Protein AF-A0A7S0A0D7-F1 (afdb_monomer)

Foldseek 3Di:
DWAKKKKQDDDVCVVLLLVLLCVLLVHDSVQKDKDKAFDDFDDLKWKKKWKKFQQWFKKKKWFADACVCCPDDVSVVVVLVLVQVQLCVQQVWGWAPWDADPDTGMTITTTGPSSVVSLVVQLVDCPHCCCPPGPCNVRSVRIDIDGPDFPQNLQQDPVLQVVLCVQLVVFDDWPGWAWGDDGRITMIMTMDRPVCCVRRQVVNLVSVCVSCVVRVMHIDHMDIGHSIMMMIMDGDWDDDPVTDLVVSLCSCQPPCSQVSSQVSCVVVRNNPMGMGGPTRDDDDAQFKKKKKKKFFWQDPDPPDDDDDTWAKKKKKFWDLQLWGLWIDILVLQVVDDTDGDDDDDPVSVVQVVLQSVQKDKPHWDDDPTTTMIMIMGGLVSHDLSTFKMWIKMFMAPDQFPVSIPPIKIFMASPPVRDTPDIDDCVLLGRAGMFRQWMWGQDPPRGTDIGGDGHGFNAHPVGCVRVSVVVSVVSVVVVLCVQLVVLVVVLVCVVVVNDDQPDPDPVSVVSNVLSPDDPVVNVVVSNVD

InterPro domains:
  IPR003325 TerD domain [PF02342] (356-454)
  IPR003325 TerD domain [cd06974] (353-458)
  IPR051324 Stress and Tellurium Resistance Protein [PTHR32097] (356-461)

Organism: NCBI:txid73915

Solvent-accessible surface area (backbone atoms only — not comparable to full-atom values): 28131 Å² total; per-residue (Å²): 56,36,36,28,34,35,36,45,47,56,79,93,49,48,66,54,55,51,45,16,50,21,56,55,69,73,46,64,54,91,41,52,49,71,50,75,43,78,44,77,73,81,77,67,32,24,31,40,33,29,44,34,42,31,80,54,43,50,34,36,37,40,23,83,46,69,40,75,70,45,58,55,71,70,38,33,54,56,49,51,53,45,50,37,52,39,45,24,70,65,36,73,40,68,62,38,84,74,43,76,55,86,79,39,43,33,40,36,29,27,38,44,66,72,27,46,54,40,46,53,51,30,71,69,35,80,83,23,53,45,44,66,69,30,89,54,14,77,52,50,71,46,45,50,80,41,74,47,93,41,52,4,60,57,43,47,31,66,70,51,31,54,51,50,44,57,60,48,43,77,77,42,77,56,81,44,55,46,32,51,37,59,57,45,30,34,36,44,34,33,34,26,45,54,90,41,49,84,72,41,53,64,58,49,56,52,52,52,37,64,75,35,45,90,64,66,31,46,68,47,81,72,45,76,46,32,39,41,26,36,36,42,37,36,37,72,68,71,75,51,102,87,39,44,47,66,60,50,26,51,50,66,59,32,82,63,33,35,55,42,24,30,53,41,30,30,76,74,69,36,77,84,39,46,56,44,81,75,38,75,48,44,59,73,80,86,42,40,37,30,40,40,36,39,33,33,49,55,74,75,55,93,86,52,88,76,67,80,87,64,50,77,45,67,32,40,44,31,19,35,60,81,42,46,55,34,46,42,32,59,53,53,49,74,70,50,85,63,56,60,54,78,73,101,39,75,63,53,56,52,49,44,57,34,39,59,71,14,45,42,48,69,24,87,46,72,58,97,62,27,42,37,38,42,35,44,34,35,62,77,54,40,56,90,69,53,36,37,37,35,39,30,44,21,22,49,81,51,69,41,55,70,53,39,42,82,41,40,34,40,34,23,35,56,82,82,67,43,79,76,46,75,47,62,54,86,78,54,47,85,24,16,18,32,39,43,31,36,40,37,55,45,86,90,79,39,76,43,82,42,84,62,66,41,66,24,88,12,28,75,80,39,54,63,48,42,50,57,61,52,46,71,70,30,48,59,47,60,41,41,66,69,32,44,65,62,51,52,52,30,51,32,50,75,68,69,68,58,84,87,82,68,87,46,71,65,51,54,49,49,53,54,53,59,64,45,58,70,70,59,39,50,56,56,53,71,74,91

pLDDT: mean 90.8, std 8.43, range [45.59, 98.38]

Nearest PDB structures (foldseek):
  2qz7-assembly2_B  TM=7.627E-01  e=8.622E-09  Streptomyces coelicolor A3(2)
  2qng-assembly1_A  TM=7.873E-01  e=6.954E-08  Streptomyces avermitilis
  8oz7-assembly1_B  TM=4.116E-01  e=1.317E+00  Lactococcus lactis
  6fxd-assembly1_B-2  TM=4.390E-01  e=2.689E+00  Pseudomonas fluorescens
  6fxd-assembly1_A-2  TM=4.176E-01  e=9.514E+00  Pseudomonas fluorescens

Structure (mmCIF, N/CA/C/O backbone):
data_AF-A0A7S0A0D7-F1
#
_entry.id   AF-A0A7S0A0D7-F1
#
loop_
_atom_site.group_PDB
_atom_site.id
_atom_site.type_symbol
_atom_site.label_atom_id
_atom_site.label_alt_id
_atom_site.label_comp_id
_atom_site.label_asym_id
_atom_site.label_entity_id
_atom_site.label_seq_id
_atom_site.pdbx_PDB_ins_code
_atom_site.Cartn_x
_atom_site.Cartn_y
_atom_site.Cartn_z
_atom_site.occupancy
_atom_site.B_iso_or_equiv
_atom_site.auth_seq_id
_atom_site.auth_comp_id
_atom_site.auth_asym_id
_atom_site.auth_atom_id
_atom_site.pdbx_PDB_model_num
ATOM 1 N N . VAL A 1 1 ? 1.017 5.736 -16.323 1.00 89.19 1 VAL A N 1
ATOM 2 C CA . VAL A 1 1 ? -0.195 6.557 -16.601 1.00 89.19 1 VAL A CA 1
ATOM 3 C C . VAL A 1 1 ? -0.479 7.378 -15.367 1.00 89.19 1 VAL A C 1
ATOM 5 O O . VAL A 1 1 ? -0.349 6.810 -14.301 1.00 89.19 1 VAL A O 1
ATOM 8 N N . GLY A 1 2 ? -0.819 8.658 -15.462 1.00 92.62 2 GLY A N 1
ATOM 9 C CA . GLY A 1 2 ? -1.084 9.472 -14.271 1.00 92.62 2 GLY A CA 1
ATOM 10 C C . GLY A 1 2 ? -2.083 10.590 -14.520 1.00 92.62 2 GLY A C 1
ATOM 11 O O . GLY A 1 2 ? -2.325 10.959 -15.672 1.00 92.62 2 GLY A O 1
ATOM 12 N N . GLY A 1 3 ? -2.669 11.099 -13.443 1.00 95.06 3 GLY A N 1
ATOM 13 C CA . GLY A 1 3 ? -3.655 12.173 -13.465 1.00 95.06 3 GLY A CA 1
ATOM 14 C C . GLY A 1 3 ? -4.084 12.577 -12.058 1.00 95.06 3 GLY A C 1
ATOM 15 O O . GLY A 1 3 ? -3.437 12.238 -11.065 1.00 95.06 3 GLY A O 1
ATOM 16 N N . THR A 1 4 ? -5.185 13.319 -11.963 1.00 96.25 4 THR A N 1
ATOM 17 C CA . THR A 1 4 ? -5.663 13.830 -10.674 1.00 96.25 4 THR A CA 1
ATOM 18 C C . THR A 1 4 ? -7.180 13.781 -10.592 1.00 96.25 4 THR A C 1
ATOM 20 O O . THR A 1 4 ? -7.867 14.296 -11.478 1.00 96.25 4 THR A O 1
ATOM 23 N N . LEU A 1 5 ? -7.703 13.212 -9.507 1.00 96.75 5 LEU A N 1
ATOM 24 C CA . LEU A 1 5 ? -9.128 13.201 -9.176 1.00 96.75 5 LEU A CA 1
ATOM 25 C C . LEU A 1 5 ? -9.408 14.075 -7.955 1.00 96.75 5 LEU A C 1
ATOM 27 O O . LEU A 1 5 ? -8.551 14.258 -7.095 1.00 96.75 5 LEU A O 1
ATOM 31 N N . ARG A 1 6 ? -10.631 14.582 -7.877 1.00 96.00 6 ARG A N 1
ATOM 32 C CA . ARG A 1 6 ? -11.258 15.074 -6.658 1.00 96.00 6 ARG A CA 1
ATOM 33 C C . ARG A 1 6 ? -12.253 14.036 -6.188 1.00 96.00 6 ARG A C 1
ATOM 35 O O . ARG A 1 6 ? -13.058 13.564 -6.989 1.00 96.00 6 ARG A O 1
ATOM 42 N N . VAL A 1 7 ? -12.176 13.694 -4.913 1.00 96.25 7 VAL A N 1
ATOM 43 C CA . VAL A 1 7 ? -13.067 12.728 -4.279 1.00 96.25 7 VAL A CA 1
ATOM 44 C C . VAL A 1 7 ? -13.724 13.417 -3.091 1.00 96.25 7 VAL A C 1
ATOM 46 O O . VAL A 1 7 ? -13.021 13.899 -2.200 1.00 96.25 7 VAL A O 1
ATOM 49 N N . ARG A 1 8 ? -15.057 13.491 -3.075 1.00 95.38 8 ARG A N 1
ATOM 50 C CA . ARG A 1 8 ? -15.831 14.013 -1.938 1.00 95.38 8 ARG A CA 1
ATOM 51 C C . ARG A 1 8 ? -15.776 13.001 -0.798 1.00 95.38 8 ARG A C 1
ATOM 53 O O . ARG A 1 8 ? -16.513 12.021 -0.794 1.00 95.38 8 ARG A O 1
ATOM 60 N N . THR A 1 9 ? -14.825 13.187 0.112 1.00 94.44 9 THR A N 1
ATOM 61 C CA . THR A 1 9 ? -14.529 12.256 1.205 1.00 94.44 9 THR A CA 1
ATOM 62 C C . THR A 1 9 ? -13.587 12.898 2.232 1.00 94.44 9 THR A C 1
ATOM 64 O O . THR A 1 9 ? -13.271 14.083 2.126 1.00 94.44 9 THR A O 1
ATOM 67 N N . PHE A 1 10 ? -13.127 12.138 3.228 1.00 94.75 10 PHE A N 1
ATOM 68 C CA . PHE A 1 10 ? -12.242 12.615 4.292 1.00 94.75 10 PHE A CA 1
ATOM 69 C C . PHE A 1 10 ? -10.963 11.763 4.461 1.00 94.75 10 PHE A C 1
ATOM 71 O O . PHE A 1 10 ? -10.900 10.641 3.959 1.00 94.75 10 PHE A O 1
ATOM 78 N N . PRO A 1 11 ? -9.893 12.294 5.090 1.00 93.62 11 PRO A N 1
ATOM 79 C CA . PRO A 1 11 ? -8.551 11.699 5.011 1.00 93.62 11 PRO A CA 1
ATOM 80 C C . PRO A 1 11 ? -8.437 10.245 5.486 1.00 93.62 11 PRO A C 1
ATOM 82 O O . PRO A 1 11 ? -7.721 9.453 4.877 1.00 93.62 11 PRO A O 1
ATOM 85 N N . GLU A 1 12 ? -9.160 9.863 6.537 1.00 94.56 12 GLU A N 1
ATOM 86 C CA . GLU A 1 12 ? -9.102 8.531 7.151 1.00 94.56 12 GLU A CA 1
ATOM 87 C C . GLU A 1 12 ? -9.520 7.411 6.186 1.00 94.56 12 GLU A C 1
ATOM 89 O O . GLU A 1 12 ? -9.086 6.266 6.320 1.00 94.56 12 GLU A O 1
ATOM 94 N N . VAL A 1 13 ? -10.297 7.743 5.154 1.00 93.81 13 VAL A N 1
ATOM 95 C CA . VAL A 1 13 ? -10.816 6.784 4.169 1.00 93.81 13 VAL A CA 1
ATOM 96 C C . VAL A 1 13 ? -10.095 6.858 2.826 1.00 93.81 13 VAL A C 1
ATOM 98 O O . VAL A 1 13 ? -10.512 6.228 1.854 1.00 93.81 13 VAL A O 1
ATOM 101 N N . GLN A 1 14 ? -8.948 7.547 2.766 1.00 94.06 14 GLN A N 1
ATOM 102 C CA . GLN A 1 14 ? -8.095 7.597 1.571 1.00 94.06 14 GLN A CA 1
ATOM 103 C C . GLN A 1 14 ? -7.758 6.200 1.028 1.00 94.06 14 GLN A C 1
ATOM 105 O O . GLN A 1 14 ? -7.688 5.983 -0.180 1.00 94.06 14 GLN A O 1
ATOM 110 N N . HIS A 1 15 ? -7.587 5.221 1.919 1.00 94.50 15 HIS A N 1
ATOM 111 C CA . HIS A 1 15 ? -7.257 3.857 1.538 1.00 94.50 15 HIS A CA 1
ATOM 112 C C . HIS A 1 15 ? -8.410 3.171 0.787 1.00 94.50 15 HIS A C 1
ATOM 114 O O . HIS A 1 15 ? -8.128 2.392 -0.127 1.00 94.50 15 HIS A O 1
ATOM 120 N N . LEU A 1 16 ? -9.670 3.497 1.108 1.00 95.62 16 LEU A N 1
ATOM 121 C CA . LEU A 1 16 ? -10.859 3.030 0.389 1.00 95.62 16 LEU A CA 1
ATOM 122 C C . LEU A 1 16 ? -10.966 3.690 -0.986 1.00 95.62 16 LEU A C 1
ATOM 124 O O . LEU A 1 16 ? -11.229 2.997 -1.962 1.00 95.62 16 LEU A O 1
ATOM 128 N N . ALA A 1 17 ? -10.655 4.986 -1.101 1.00 96.31 17 ALA A N 1
ATOM 129 C CA . ALA A 1 17 ? -10.613 5.671 -2.397 1.00 96.31 17 ALA A CA 1
ATOM 130 C C . ALA A 1 17 ? -9.600 5.041 -3.363 1.00 96.31 17 ALA A C 1
ATOM 132 O O . ALA A 1 17 ? -9.911 4.811 -4.530 1.00 96.31 17 ALA A O 1
ATOM 133 N N . ILE A 1 18 ? -8.416 4.672 -2.867 1.00 96.38 18 ILE A N 1
ATOM 134 C CA . ILE A 1 18 ? -7.408 3.961 -3.668 1.00 96.38 18 ILE A CA 1
ATOM 135 C C . ILE A 1 18 ? -7.898 2.555 -4.056 1.00 96.38 18 ILE A C 1
ATOM 137 O O . ILE A 1 18 ? -7.659 2.112 -5.178 1.00 96.38 18 ILE A O 1
ATOM 141 N N . ALA A 1 19 ? -8.597 1.853 -3.154 1.00 96.44 19 ALA A N 1
ATOM 142 C CA . ALA A 1 19 ? -9.150 0.526 -3.437 1.00 96.44 19 ALA A CA 1
ATOM 143 C C . ALA A 1 19 ? -10.229 0.592 -4.526 1.00 96.44 19 ALA A C 1
ATOM 145 O O . ALA A 1 19 ? -10.154 -0.151 -5.501 1.00 96.44 19 ALA A O 1
ATOM 146 N N . ALA A 1 20 ? -11.172 1.526 -4.391 1.00 97.62 20 ALA A N 1
ATOM 147 C CA . ALA A 1 20 ? -12.235 1.765 -5.358 1.00 97.62 20 ALA A CA 1
ATOM 148 C C . ALA A 1 20 ? -11.682 2.167 -6.730 1.00 97.62 20 ALA A C 1
ATOM 150 O O . ALA A 1 20 ? -12.146 1.671 -7.751 1.00 97.62 20 ALA A O 1
ATOM 151 N N . PHE A 1 21 ? -10.646 3.012 -6.765 1.00 97.56 21 PHE A N 1
ATOM 152 C CA . PHE A 1 21 ? -9.970 3.381 -8.008 1.00 97.56 21 PHE A CA 1
ATOM 153 C C . PHE A 1 21 ? -9.360 2.158 -8.714 1.00 97.56 21 PHE A C 1
ATOM 155 O O . PHE A 1 21 ? -9.547 1.980 -9.918 1.00 97.56 21 PHE A O 1
ATOM 162 N N . ALA A 1 22 ? -8.653 1.295 -7.975 1.00 96.44 22 ALA A N 1
ATOM 163 C CA . ALA A 1 22 ? -8.059 0.077 -8.527 1.00 96.44 22 ALA A CA 1
ATOM 164 C C . ALA A 1 22 ? -9.130 -0.910 -9.033 1.00 96.44 22 ALA A C 1
ATOM 166 O O . ALA A 1 22 ? -9.022 -1.416 -10.154 1.00 96.44 22 ALA A O 1
ATOM 167 N N . ALA A 1 23 ? -10.193 -1.118 -8.247 1.00 97.00 23 ALA A N 1
ATOM 168 C CA . ALA A 1 23 ? -11.323 -1.978 -8.595 1.00 97.00 23 ALA A CA 1
ATOM 169 C C . ALA A 1 23 ? -12.056 -1.485 -9.853 1.00 97.00 23 ALA A C 1
ATOM 171 O O . ALA A 1 23 ? -12.245 -2.259 -10.792 1.00 97.00 23 ALA A O 1
ATOM 172 N N . ALA A 1 24 ? -12.352 -0.184 -9.938 1.00 96.69 24 ALA A N 1
ATOM 173 C CA . ALA A 1 24 ? -13.000 0.428 -11.099 1.00 96.69 24 ALA A CA 1
ATOM 174 C C . ALA A 1 24 ? -12.169 0.311 -12.392 1.00 96.69 24 ALA A C 1
ATOM 176 O O . ALA A 1 24 ? -12.726 0.304 -13.491 1.00 96.69 24 ALA A O 1
ATOM 177 N N . LEU A 1 25 ? -10.840 0.198 -12.282 1.00 93.94 25 LEU A N 1
ATOM 178 C CA . LEU A 1 25 ? -9.948 -0.061 -13.418 1.00 93.94 25 LEU A CA 1
ATOM 179 C C . LEU A 1 25 ? -9.744 -1.545 -13.734 1.00 93.94 25 LEU A C 1
ATOM 181 O O . LEU A 1 25 ? -9.199 -1.861 -14.799 1.00 93.94 25 LEU A O 1
ATOM 185 N N . GLY A 1 26 ? -10.154 -2.442 -12.837 1.00 93.12 26 GLY A N 1
ATOM 186 C CA . GLY A 1 26 ? -9.869 -3.869 -12.933 1.00 93.12 26 GLY A CA 1
ATOM 187 C C . GLY A 1 26 ? -8.372 -4.173 -12.845 1.00 93.12 26 GLY A C 1
ATOM 188 O O . GLY A 1 26 ? -7.884 -5.041 -13.570 1.00 93.12 26 GLY A O 1
ATOM 189 N N . VAL A 1 27 ? -7.630 -3.432 -12.016 1.00 90.19 27 VAL A N 1
ATOM 190 C CA . VAL A 1 27 ? -6.196 -3.662 -11.780 1.00 90.19 27 VAL A CA 1
ATOM 191 C C . VAL A 1 27 ? -5.932 -4.003 -10.312 1.00 90.19 27 VAL A C 1
ATOM 193 O O . VAL A 1 27 ? -6.656 -3.528 -9.435 1.00 90.19 27 VAL A O 1
ATOM 196 N N . PRO A 1 28 ? -4.888 -4.792 -10.013 1.00 90.44 28 PRO A N 1
ATOM 197 C CA . PRO A 1 28 ? -4.424 -4.976 -8.645 1.00 90.44 28 PRO A CA 1
ATOM 198 C C . PRO A 1 28 ? -4.085 -3.643 -7.964 1.00 90.44 28 PRO A C 1
ATOM 200 O O . PRO A 1 28 ? -3.547 -2.726 -8.593 1.00 90.44 28 PRO A O 1
ATOM 203 N N . ARG A 1 29 ? -4.380 -3.535 -6.663 1.00 91.19 29 ARG A N 1
ATOM 204 C CA . ARG A 1 29 ? -4.186 -2.307 -5.870 1.00 91.19 29 ARG A CA 1
ATOM 205 C C . ARG A 1 29 ? -2.732 -1.836 -5.896 1.00 91.19 29 ARG A C 1
ATOM 207 O O . ARG A 1 29 ? -2.480 -0.642 -5.990 1.00 91.19 29 ARG A O 1
ATOM 214 N N . GLU A 1 30 ? -1.791 -2.767 -5.846 1.00 85.31 30 GLU A N 1
ATOM 215 C CA . GLU A 1 30 ? -0.345 -2.541 -5.871 1.00 85.31 30 GLU A CA 1
ATOM 216 C C . GLU A 1 30 ? 0.160 -1.861 -7.155 1.00 85.31 30 GLU A C 1
ATOM 218 O O . GLU A 1 30 ? 1.253 -1.299 -7.163 1.00 85.31 30 GLU A O 1
ATOM 223 N N . MET A 1 31 ? -0.632 -1.861 -8.234 1.00 86.19 31 MET A N 1
ATOM 224 C CA . MET A 1 31 ? -0.298 -1.121 -9.455 1.00 86.19 31 MET A CA 1
ATOM 225 C C . MET A 1 31 ? -0.630 0.373 -9.360 1.00 86.19 31 MET A C 1
ATOM 227 O O . MET A 1 31 ? -0.165 1.148 -10.203 1.00 86.19 31 MET A O 1
ATOM 231 N N . VAL A 1 32 ? -1.434 0.776 -8.371 1.00 91.38 32 VAL A N 1
ATOM 232 C CA . VAL A 1 32 ? -1.901 2.148 -8.168 1.00 91.38 32 VAL A CA 1
ATOM 233 C C . VAL A 1 32 ? -1.086 2.801 -7.059 1.00 91.38 32 VAL A C 1
ATOM 235 O O . VAL A 1 32 ? -1.197 2.456 -5.886 1.00 91.38 32 VAL A O 1
ATOM 238 N N . ASN A 1 33 ? -0.308 3.808 -7.434 1.00 89.75 33 ASN A N 1
ATOM 239 C CA . ASN A 1 33 ? 0.325 4.721 -6.497 1.00 89.75 33 ASN A CA 1
ATOM 240 C C . ASN A 1 33 ? -0.536 5.976 -6.427 1.00 89.75 33 ASN A C 1
ATOM 242 O O . ASN A 1 33 ? -0.864 6.561 -7.456 1.00 89.75 33 ASN A O 1
ATOM 246 N N . ALA A 1 34 ? -0.925 6.389 -5.228 1.00 92.88 34 ALA A N 1
ATOM 247 C CA . ALA A 1 34 ? -1.746 7.573 -5.062 1.00 92.88 34 ALA A CA 1
ATOM 248 C C . ALA A 1 34 ? -1.325 8.357 -3.828 1.00 92.88 34 ALA A C 1
ATOM 250 O O . ALA A 1 34 ? -1.087 7.792 -2.759 1.00 92.88 34 ALA A O 1
ATOM 251 N N . LYS A 1 35 ? -1.262 9.675 -3.986 1.00 92.50 35 LYS A N 1
ATOM 252 C CA . LYS A 1 35 ? -1.063 10.631 -2.908 1.00 92.50 35 LYS A CA 1
ATOM 253 C C . LYS A 1 35 ? -2.346 11.425 -2.745 1.00 92.50 35 LYS A C 1
ATOM 255 O O . LYS A 1 35 ? -2.846 12.017 -3.700 1.00 92.50 35 LYS A O 1
ATOM 260 N N . VAL A 1 36 ? -2.872 11.429 -1.528 1.00 92.19 36 VAL A N 1
ATOM 261 C CA . VAL A 1 36 ? -4.087 12.166 -1.194 1.00 92.19 36 VAL A CA 1
ATOM 262 C C . VAL A 1 36 ? -3.713 13.395 -0.381 1.00 92.19 36 VAL A C 1
ATOM 264 O O . VAL A 1 36 ? -2.920 13.324 0.558 1.00 92.19 36 VAL A O 1
ATOM 267 N N . SER A 1 37 ? -4.265 14.538 -0.762 1.00 93.81 37 SER A N 1
ATOM 268 C CA . SER A 1 37 ? -4.074 15.807 -0.072 1.00 93.81 37 SER A CA 1
ATOM 269 C C . SER A 1 37 ? -5.403 16.530 0.079 1.00 93.81 37 SER A C 1
ATOM 271 O O . SER A 1 37 ? -6.226 16.541 -0.836 1.00 93.81 37 SER A O 1
ATOM 273 N N . ALA A 1 38 ? -5.588 17.177 1.224 1.00 90.12 38 ALA A N 1
ATOM 274 C CA . ALA A 1 38 ? -6.667 18.129 1.434 1.00 90.12 38 ALA A CA 1
ATOM 275 C C . ALA A 1 38 ? -6.500 19.312 0.465 1.00 90.12 38 ALA A C 1
ATOM 277 O O . ALA A 1 38 ? -5.459 19.970 0.481 1.00 90.12 38 ALA A O 1
ATOM 278 N N . ASP A 1 39 ? -7.500 19.565 -0.381 1.00 79.38 39 ASP A N 1
ATOM 279 C CA . ASP A 1 39 ? -7.560 20.806 -1.159 1.00 79.38 39 ASP A CA 1
ATOM 280 C C . ASP A 1 39 ? -8.005 21.966 -0.249 1.00 79.38 39 ASP A C 1
ATOM 282 O O . ASP A 1 39 ? -8.561 21.758 0.836 1.00 79.38 39 ASP A O 1
ATOM 286 N N . GLU A 1 40 ? -7.780 23.204 -0.699 1.00 76.00 40 GLU A N 1
ATOM 287 C CA . GLU A 1 40 ? -8.415 24.361 -0.067 1.00 76.00 40 GLU A CA 1
ATOM 288 C C . GLU A 1 40 ? -9.945 24.188 -0.073 1.00 76.00 40 GLU A C 1
ATOM 290 O O . GLU A 1 40 ? -10.491 23.654 -1.045 1.00 76.00 40 GLU A O 1
ATOM 295 N N . PRO A 1 41 ? -10.654 24.637 0.979 1.00 70.06 41 PRO A N 1
ATOM 296 C CA . PRO A 1 41 ? -12.098 24.481 1.067 1.00 70.06 41 PRO A CA 1
ATOM 297 C C . PRO A 1 41 ? -12.791 25.113 -0.147 1.00 70.06 41 PRO A C 1
ATOM 299 O O . PRO A 1 41 ? -12.842 26.333 -0.299 1.00 70.06 41 PRO A O 1
ATOM 302 N N . SER A 1 42 ? -13.327 24.277 -1.037 1.00 66.81 42 SER A N 1
ATOM 303 C CA . SER A 1 42 ? -14.031 24.712 -2.241 1.00 66.81 42 SER A CA 1
ATOM 304 C C . SER A 1 42 ? -15.436 24.126 -2.224 1.00 66.81 42 SER A C 1
ATOM 306 O O . SER A 1 42 ? -15.647 23.022 -2.705 1.00 66.81 42 SER A O 1
ATOM 308 N N . GLY A 1 43 ? -16.396 24.832 -1.627 1.00 75.31 43 GLY A N 1
ATOM 309 C CA . GLY A 1 43 ? -17.783 24.347 -1.570 1.00 75.31 43 GLY A CA 1
ATOM 310 C C . GLY A 1 43 ? -18.631 24.919 -0.439 1.00 75.31 43 GLY A C 1
ATOM 311 O O . GLY A 1 43 ? -19.846 24.748 -0.435 1.00 75.31 43 GLY A O 1
ATOM 312 N N . GLY A 1 44 ? -18.019 25.625 0.521 1.00 90.94 44 GLY A N 1
ATOM 313 C CA . GLY A 1 44 ? -18.729 26.151 1.693 1.00 90.94 44 GLY A CA 1
ATOM 314 C C . GLY A 1 44 ? -19.234 25.058 2.642 1.00 90.94 44 GLY A C 1
ATOM 315 O O . GLY A 1 44 ? -20.004 25.359 3.558 1.00 90.94 44 GLY A O 1
ATOM 316 N N . LYS A 1 45 ? -18.803 23.810 2.430 1.00 95.56 45 LYS A N 1
ATOM 317 C CA . LYS A 1 45 ? -19.045 22.641 3.272 1.00 95.56 45 LYS A CA 1
ATOM 318 C C . LYS A 1 45 ? -17.719 22.045 3.735 1.00 95.56 45 LYS A C 1
ATOM 320 O O . LYS A 1 45 ? -16.677 22.238 3.114 1.00 95.56 45 LYS A O 1
ATOM 325 N N . CYS A 1 46 ? -17.781 21.309 4.835 1.00 96.38 46 CYS A N 1
ATOM 326 C CA . CYS A 1 46 ? -16.630 20.672 5.456 1.00 96.38 46 CYS A CA 1
ATOM 327 C C . CYS A 1 46 ? -17.028 19.363 6.142 1.00 96.38 46 CYS A C 1
ATOM 329 O O . CYS A 1 46 ? -18.181 19.194 6.558 1.00 96.38 46 CYS A O 1
ATOM 331 N N . TRP A 1 47 ? -16.048 18.484 6.338 1.00 97.19 47 TRP A N 1
ATOM 332 C CA . TRP A 1 47 ? -16.185 17.310 7.195 1.00 97.19 47 TRP A CA 1
ATOM 333 C C . TRP A 1 47 ? -15.803 17.664 8.631 1.00 97.19 47 TRP A C 1
ATOM 335 O O . TRP A 1 47 ? -14.679 18.094 8.888 1.00 97.19 47 TRP A O 1
ATOM 345 N N . MET A 1 48 ? -16.717 17.460 9.579 1.00 98.12 48 MET A N 1
ATOM 346 C CA . MET A 1 48 ? -16.401 17.429 11.009 1.00 98.12 48 MET A CA 1
ATOM 347 C C . MET A 1 48 ? -16.193 15.973 11.412 1.00 98.12 48 MET A C 1
ATOM 349 O O . MET A 1 48 ? -17.074 15.152 11.172 1.00 98.12 48 MET A O 1
ATOM 353 N N . ARG A 1 49 ? -15.053 15.648 12.018 1.00 98.00 49 ARG A N 1
ATOM 354 C CA . ARG A 1 49 ? -14.614 14.269 12.272 1.00 98.00 49 ARG A CA 1
ATOM 355 C C . ARG A 1 49 ? -14.321 14.071 13.746 1.00 98.00 49 ARG A C 1
ATOM 357 O O . ARG A 1 49 ? -13.779 14.970 14.385 1.00 98.00 49 ARG A O 1
ATOM 364 N N . ILE A 1 50 ? -14.693 12.920 14.285 1.00 98.38 50 ILE A N 1
ATOM 365 C CA . ILE A 1 50 ? -14.369 12.507 15.649 1.00 98.38 50 ILE A CA 1
ATOM 366 C C . ILE A 1 50 ? -13.769 11.107 15.552 1.00 98.38 50 ILE A C 1
ATOM 368 O O . ILE A 1 50 ? -14.526 10.158 15.320 1.00 98.38 50 ILE A O 1
ATOM 372 N N . PRO A 1 51 ? -12.441 10.971 15.704 1.00 97.94 51 PRO A N 1
ATOM 373 C CA . PRO A 1 51 ? -11.836 9.678 15.960 1.00 97.94 51 PRO A CA 1
ATOM 374 C C . PRO A 1 51 ? -12.398 9.114 17.266 1.00 97.94 51 PRO A C 1
ATOM 376 O O . PRO A 1 51 ? -12.669 9.850 18.220 1.00 97.94 51 PRO A O 1
ATOM 379 N N . VAL A 1 52 ? -12.628 7.812 17.296 1.00 97.06 52 VAL A N 1
ATOM 380 C CA . VAL A 1 52 ? -13.138 7.104 18.464 1.00 97.06 52 VAL A CA 1
ATOM 381 C C . VAL A 1 52 ? -12.294 5.859 18.648 1.00 97.06 52 VAL A C 1
ATOM 383 O O . VAL A 1 52 ? -12.087 5.097 17.704 1.00 97.06 52 VAL A O 1
ATOM 386 N N . SER A 1 53 ? -11.842 5.645 19.874 1.00 94.75 53 SER A N 1
ATOM 387 C CA . SER A 1 53 ? -11.070 4.474 20.259 1.00 94.75 53 SER A CA 1
ATOM 388 C C . SER A 1 53 ? -11.666 3.840 21.514 1.00 94.75 53 SER A C 1
ATOM 390 O O . SER A 1 53 ? -12.140 4.525 22.426 1.00 94.75 53 SER A O 1
ATOM 392 N N . ASP A 1 54 ? -11.675 2.511 21.543 1.00 93.44 54 ASP A N 1
ATOM 393 C CA . ASP A 1 54 ? -11.957 1.705 22.724 1.00 93.44 54 ASP A CA 1
ATOM 394 C C . ASP A 1 54 ? -10.636 1.090 23.216 1.00 93.44 54 ASP A C 1
ATOM 396 O O . ASP A 1 54 ? -10.175 0.074 22.687 1.00 93.44 54 ASP A O 1
ATOM 400 N N . PRO A 1 55 ? -9.988 1.711 24.219 1.00 87.19 55 PRO A N 1
ATOM 401 C CA . PRO A 1 55 ? -8.729 1.209 24.763 1.00 87.19 55 PRO A CA 1
ATOM 402 C C . PRO A 1 55 ? -8.917 -0.058 25.608 1.00 87.19 55 PRO A C 1
ATOM 404 O O . PRO A 1 55 ? -7.937 -0.698 25.997 1.00 87.19 55 PRO A O 1
ATOM 407 N N . THR A 1 56 ? -10.161 -0.409 25.935 1.00 87.31 56 THR A N 1
ATOM 408 C CA . THR A 1 56 ? -10.524 -1.435 26.911 1.00 87.31 56 THR A CA 1
ATOM 409 C C . THR A 1 56 ? -11.578 -2.385 26.341 1.00 87.31 56 THR A C 1
ATOM 411 O O . THR A 1 56 ? -12.641 -2.543 26.950 1.00 87.31 56 THR A O 1
ATOM 414 N N . PRO A 1 57 ? -11.287 -3.065 25.214 1.00 90.44 57 PRO A N 1
ATOM 415 C CA . PRO A 1 57 ? -12.282 -3.880 24.545 1.00 90.44 57 PRO A CA 1
ATOM 416 C C . PRO A 1 57 ? -12.782 -4.989 25.462 1.00 90.44 57 PRO A C 1
ATOM 418 O O . PRO A 1 57 ? -12.020 -5.639 26.191 1.00 90.44 57 PRO A O 1
ATOM 421 N N . ALA A 1 58 ? -14.096 -5.189 25.433 1.00 93.50 58 ALA A N 1
ATOM 422 C CA . ALA A 1 58 ? -14.752 -6.231 26.195 1.00 93.50 58 ALA A CA 1
ATOM 423 C C . ALA A 1 58 ? -14.671 -7.577 25.459 1.00 93.50 58 ALA A C 1
ATOM 425 O O . ALA A 1 58 ? -14.932 -7.704 24.260 1.00 93.50 58 ALA A O 1
ATOM 426 N N . HIS A 1 59 ? -14.371 -8.622 26.215 1.00 94.75 59 HIS A N 1
ATOM 427 C CA . HIS A 1 59 ? -14.200 -9.986 25.732 1.00 94.75 59 HIS A CA 1
ATOM 428 C C . HIS A 1 59 ? -15.110 -10.931 26.502 1.00 94.75 59 HIS A C 1
ATOM 430 O O . HIS A 1 59 ? -15.503 -10.648 27.637 1.00 94.75 59 HIS A O 1
ATOM 436 N N . SER A 1 60 ? -15.428 -12.069 25.892 1.00 95.62 60 SER A N 1
ATOM 437 C CA . SER A 1 60 ? -16.184 -13.148 26.513 1.00 95.62 60 SER A CA 1
ATOM 438 C C . SER A 1 60 ? -15.481 -14.483 26.285 1.00 95.62 60 SER A C 1
ATOM 440 O O . SER A 1 60 ? -15.055 -14.804 25.177 1.00 95.62 60 SER A O 1
ATOM 442 N N . LEU A 1 61 ? -15.347 -15.276 27.342 1.00 96.62 61 LEU A N 1
ATOM 443 C CA . LEU A 1 61 ? -14.824 -16.635 27.276 1.00 96.62 61 LEU A CA 1
ATOM 444 C C . LEU A 1 61 ? -15.891 -17.593 27.795 1.00 96.62 61 LEU A C 1
ATOM 446 O O . LEU A 1 61 ? -16.216 -17.583 28.985 1.00 96.62 61 LEU A O 1
ATOM 450 N N . HIS A 1 62 ? -16.436 -18.415 26.907 1.00 96.56 62 HIS A N 1
ATOM 451 C CA . HIS A 1 62 ? -17.427 -19.431 27.241 1.00 96.56 62 HIS A CA 1
ATOM 452 C C . HIS A 1 62 ? -16.719 -20.754 27.508 1.00 96.56 62 HIS A C 1
ATOM 454 O O . HIS A 1 62 ? -16.031 -21.269 26.643 1.00 96.56 62 HIS A O 1
ATOM 460 N N . ILE A 1 63 ? -16.833 -21.283 28.721 1.00 95.81 63 ILE A N 1
ATOM 461 C CA . ILE A 1 63 ? -16.161 -22.518 29.128 1.00 95.81 63 ILE A CA 1
ATOM 462 C C . ILE A 1 63 ? -17.230 -23.586 29.345 1.00 95.81 63 ILE A C 1
ATOM 464 O O . ILE A 1 63 ? -18.063 -23.451 30.256 1.00 95.81 63 ILE A O 1
ATOM 468 N N . ASP A 1 64 ? -17.176 -24.664 28.557 1.00 93.56 64 ASP A N 1
ATOM 469 C CA . ASP A 1 64 ? -18.120 -25.785 28.647 1.00 93.56 64 ASP A CA 1
ATOM 470 C C . ASP A 1 64 ? -17.793 -26.718 29.824 1.00 93.56 64 ASP A C 1
ATOM 472 O O . ASP A 1 64 ? -17.373 -27.871 29.709 1.00 93.56 64 ASP A O 1
ATOM 476 N N . ARG A 1 65 ? -17.928 -26.169 31.031 1.00 92.19 65 ARG A N 1
ATOM 477 C CA . ARG A 1 65 ? -17.736 -26.876 32.295 1.00 92.19 65 ARG A CA 1
ATOM 478 C C . ARG A 1 65 ? -18.873 -26.562 33.250 1.00 92.19 65 ARG A C 1
ATOM 480 O O . ARG A 1 65 ? -19.464 -25.483 33.242 1.00 92.19 65 ARG A O 1
ATOM 487 N N . SER A 1 66 ? -19.126 -27.510 34.150 1.00 91.88 66 SER A N 1
ATOM 488 C CA . SER A 1 66 ? -20.158 -27.372 35.173 1.00 91.88 66 SER A CA 1
ATOM 489 C C . SER A 1 66 ? -19.966 -26.107 36.017 1.00 91.88 66 SER A C 1
ATOM 491 O O . SER A 1 66 ? -18.944 -25.934 36.691 1.00 91.88 66 SER A O 1
ATOM 493 N N . PHE A 1 67 ? -21.016 -25.284 36.093 1.00 92.00 67 PHE A N 1
ATOM 494 C CA . PHE A 1 67 ? -21.073 -24.091 36.945 1.00 92.00 67 PHE A CA 1
ATOM 495 C C . PHE A 1 67 ? -20.846 -24.402 38.441 1.00 92.00 67 PHE A C 1
ATOM 497 O O . PHE A 1 67 ? -20.496 -23.523 39.228 1.00 92.00 67 PHE A O 1
ATOM 504 N N . THR A 1 68 ? -20.969 -25.667 38.869 1.00 92.56 68 THR A N 1
ATOM 505 C CA . THR A 1 68 ? -20.649 -26.093 40.246 1.00 92.56 68 THR A CA 1
ATOM 506 C C . THR A 1 68 ? -19.203 -25.800 40.665 1.00 92.56 68 THR A C 1
ATOM 508 O O . THR A 1 68 ? -18.945 -25.661 41.866 1.00 92.56 68 THR A O 1
ATOM 511 N N . LEU A 1 69 ? -18.276 -25.651 39.708 1.00 91.56 69 LEU A N 1
ATOM 512 C CA . LEU A 1 69 ? -16.881 -25.262 39.952 1.00 91.56 69 LEU A CA 1
ATOM 513 C C . LEU A 1 69 ? -16.748 -23.835 40.500 1.00 91.56 69 LEU A C 1
ATOM 515 O O . LEU A 1 69 ? -15.824 -23.556 41.263 1.00 91.56 69 LEU A O 1
ATOM 519 N N . VAL A 1 70 ? -17.692 -22.958 40.156 1.00 95.12 70 VAL A N 1
ATOM 520 C CA . VAL A 1 70 ? -17.731 -21.545 40.567 1.00 95.12 70 VAL A CA 1
ATOM 521 C C . VAL A 1 70 ? -18.930 -21.225 41.465 1.00 95.12 70 VAL A C 1
ATOM 523 O O . VAL A 1 70 ? -19.152 -20.069 41.816 1.00 95.12 70 VAL A O 1
ATOM 526 N N . LYS A 1 71 ? -19.704 -22.238 41.876 1.00 93.94 71 LYS A N 1
ATOM 527 C CA . LYS A 1 71 ? -20.892 -22.061 42.720 1.00 93.94 71 LYS A CA 1
ATOM 528 C C . LYS A 1 71 ? -20.500 -21.674 44.151 1.00 93.94 71 LYS A C 1
ATOM 530 O O . LYS A 1 71 ? -19.878 -22.462 44.865 1.00 93.94 71 LYS A O 1
ATOM 535 N N . GLY A 1 72 ? -20.941 -20.491 44.575 1.00 95.44 72 GLY A N 1
ATOM 536 C CA . GLY A 1 72 ? -20.660 -19.900 45.887 1.00 95.44 72 GLY A CA 1
ATOM 537 C C . GLY A 1 72 ? -19.460 -18.948 45.864 1.00 95.44 72 GLY A C 1
ATOM 538 O O . GLY A 1 72 ? -18.478 -19.183 45.156 1.00 95.44 72 GLY A O 1
ATOM 539 N N . ASP A 1 73 ? -19.528 -17.882 46.662 1.00 94.88 73 ASP A N 1
ATOM 540 C CA . ASP A 1 73 ? -18.609 -16.736 46.582 1.00 94.88 73 ASP A CA 1
ATOM 541 C C . ASP A 1 73 ? -17.139 -17.113 46.773 1.00 94.88 73 ASP A C 1
ATOM 543 O O . ASP A 1 73 ? -16.267 -16.644 46.039 1.00 94.88 73 ASP A O 1
ATOM 547 N N . THR A 1 74 ? -16.850 -18.020 47.710 1.00 96.69 74 THR A N 1
ATOM 548 C CA . THR A 1 74 ? -15.484 -18.492 47.970 1.00 96.69 74 THR A CA 1
ATOM 549 C C . THR A 1 74 ? -14.887 -19.197 46.752 1.00 96.69 74 THR A C 1
ATOM 551 O O . THR A 1 74 ? -13.752 -18.911 46.368 1.00 96.69 74 THR A O 1
ATOM 554 N N . LYS A 1 75 ? -15.652 -20.096 46.113 1.00 95.94 75 LYS A N 1
ATOM 555 C CA . LYS A 1 75 ? -15.197 -20.828 44.921 1.00 95.94 75 LYS A CA 1
ATOM 556 C C . LYS A 1 75 ? -15.057 -19.894 43.726 1.00 95.94 75 LYS A C 1
ATOM 558 O O . LYS A 1 75 ? -14.032 -19.945 43.049 1.00 95.94 75 LYS A O 1
ATOM 563 N N . LYS A 1 76 ? -16.032 -19.001 43.517 1.00 95.31 76 LYS A N 1
ATOM 564 C CA . LYS A 1 76 ? -15.996 -17.972 42.470 1.00 95.31 76 LYS A CA 1
ATOM 565 C C . LYS A 1 76 ? -14.743 -17.103 42.587 1.00 95.31 76 LYS A C 1
ATOM 567 O O . LYS A 1 76 ? -13.986 -17.004 41.628 1.00 95.31 76 LYS A O 1
ATOM 572 N N . LYS A 1 77 ? -14.460 -16.544 43.769 1.00 96.44 77 LYS A N 1
ATOM 573 C CA . LYS A 1 77 ? -13.274 -15.701 44.005 1.00 96.44 77 LYS A CA 1
ATOM 574 C C . LYS A 1 77 ? -11.967 -16.455 43.746 1.00 96.44 77 LYS A C 1
ATOM 576 O O . LYS A 1 77 ? -11.078 -15.924 43.084 1.00 96.44 77 LYS A O 1
ATOM 581 N N . ALA A 1 78 ? -11.862 -17.697 44.223 1.00 97.00 78 ALA A N 1
ATOM 582 C CA . ALA A 1 78 ? -10.682 -18.530 43.995 1.00 97.00 78 ALA A CA 1
ATOM 583 C C . ALA A 1 78 ? -10.484 -18.877 42.509 1.00 97.00 78 ALA A C 1
ATOM 585 O O . ALA A 1 78 ? -9.350 -18.925 42.034 1.00 97.00 78 ALA A O 1
ATOM 586 N N . TYR A 1 79 ? -11.572 -19.117 41.774 1.00 96.81 79 TYR A N 1
ATOM 587 C CA . TYR A 1 79 ? -11.529 -19.372 40.337 1.00 96.81 79 TYR A CA 1
ATOM 588 C C . TYR A 1 79 ? -11.081 -18.129 39.563 1.00 96.81 79 TYR A C 1
ATOM 590 O O . TYR A 1 79 ? -10.133 -18.210 38.786 1.00 96.81 79 TYR A O 1
ATOM 598 N N . LEU A 1 80 ? -11.687 -16.970 39.841 1.00 96.81 80 LEU A N 1
ATOM 599 C CA . LEU A 1 80 ? -11.334 -15.699 39.204 1.00 96.81 80 LEU A CA 1
ATOM 600 C C . LEU A 1 80 ? -9.875 -15.311 39.459 1.00 96.81 80 LEU A C 1
ATOM 602 O O . LEU A 1 80 ? -9.177 -14.931 38.530 1.00 96.81 80 LEU A O 1
ATOM 606 N N . GLN A 1 81 ? -9.368 -15.504 40.680 1.00 97.50 81 GLN A N 1
ATOM 607 C CA . GLN A 1 81 ? -7.959 -15.247 40.985 1.00 97.50 81 GLN A CA 1
ATOM 608 C C . GLN A 1 81 ? -7.008 -16.122 40.151 1.00 97.50 81 GLN A C 1
ATOM 610 O O . GLN A 1 81 ? -5.975 -15.640 39.685 1.00 97.50 81 GLN A O 1
ATOM 615 N N . LYS A 1 82 ? -7.341 -17.408 39.964 1.00 98.00 82 LYS A N 1
ATOM 616 C CA . LYS A 1 82 ? -6.549 -18.315 39.119 1.00 98.00 82 LYS A CA 1
ATOM 617 C C . LYS A 1 82 ? -6.610 -17.890 37.655 1.00 98.00 82 LYS A C 1
ATOM 619 O O . LYS A 1 82 ? -5.561 -17.814 37.029 1.00 98.00 82 LYS A O 1
ATOM 624 N N . PHE A 1 83 ? -7.802 -17.561 37.158 1.00 97.69 83 PHE A N 1
ATOM 625 C CA . PHE A 1 83 ? -8.003 -17.056 35.802 1.00 97.69 83 PHE A CA 1
ATOM 626 C C . PHE A 1 83 ? -7.156 -15.806 35.543 1.00 97.69 83 PHE A C 1
ATOM 628 O O . PHE A 1 83 ? -6.322 -15.818 34.644 1.00 97.69 83 PHE A O 1
ATOM 635 N N . THR A 1 84 ? -7.269 -14.776 36.387 1.00 97.81 84 THR A N 1
ATOM 636 C CA . THR A 1 84 ? -6.480 -13.541 36.265 1.00 97.81 84 THR A CA 1
ATOM 637 C C . THR A 1 84 ? -4.976 -13.818 36.273 1.00 97.81 84 THR A C 1
ATOM 639 O O . THR A 1 84 ? -4.242 -13.241 35.476 1.00 97.81 84 THR A O 1
ATOM 642 N N . GLN A 1 85 ? -4.497 -14.711 37.148 1.00 98.12 85 GLN A N 1
ATOM 643 C CA . GLN A 1 85 ? -3.077 -15.061 37.209 1.00 98.12 85 GLN A CA 1
ATOM 644 C C . GLN A 1 85 ? -2.597 -15.805 35.956 1.00 98.12 85 GLN A C 1
ATOM 646 O O . GLN A 1 85 ? -1.487 -15.546 35.489 1.00 98.12 85 GLN A O 1
ATOM 651 N N . ASP A 1 86 ? -3.403 -16.731 35.438 1.00 98.38 86 ASP A N 1
ATOM 652 C CA . ASP A 1 86 ? -3.065 -17.497 34.243 1.00 98.38 86 ASP A CA 1
ATOM 653 C C . ASP A 1 86 ? -3.044 -16.597 32.999 1.00 98.38 86 ASP A C 1
ATOM 655 O O . ASP A 1 86 ? -2.057 -16.636 32.266 1.00 98.38 86 ASP A O 1
ATOM 659 N N . ILE A 1 87 ? -4.045 -15.721 32.815 1.00 98.06 87 ILE A N 1
ATOM 660 C CA . ILE A 1 87 ? -4.068 -14.742 31.713 1.00 98.06 87 ILE A CA 1
ATOM 661 C C . ILE A 1 87 ? -2.884 -13.779 31.814 1.00 98.06 87 ILE A C 1
ATOM 663 O O . ILE A 1 87 ? -2.156 -13.620 30.837 1.00 98.06 87 ILE A O 1
ATOM 667 N N . LYS A 1 88 ? -2.608 -13.213 32.997 1.00 98.00 88 LYS A N 1
ATOM 668 C CA . LYS A 1 88 ? -1.457 -12.316 33.200 1.00 98.00 88 LYS A CA 1
ATOM 669 C C . LYS A 1 88 ? -0.132 -12.970 32.861 1.00 98.00 88 LYS A C 1
ATOM 671 O O . LYS A 1 88 ? 0.748 -12.332 32.296 1.00 98.00 88 LYS A O 1
ATOM 676 N N . ARG A 1 89 ? 0.031 -14.245 33.206 1.00 97.94 89 ARG A N 1
ATOM 677 C CA . ARG A 1 89 ? 1.266 -14.969 32.912 1.00 97.94 89 ARG A CA 1
ATOM 678 C C . ARG A 1 89 ? 1.395 -15.347 31.440 1.00 97.94 89 ARG A C 1
ATOM 680 O O . ARG A 1 89 ? 2.516 -15.384 30.948 1.00 97.94 89 ARG A O 1
ATOM 687 N N . ALA A 1 90 ? 0.284 -15.650 30.777 1.00 97.56 90 ALA A N 1
ATOM 688 C CA . ALA A 1 90 ? 0.271 -16.011 29.366 1.00 97.56 90 ALA A CA 1
ATOM 689 C C . ALA A 1 90 ? 0.448 -14.795 28.450 1.00 97.56 90 ALA A C 1
ATOM 691 O O . ALA A 1 90 ? 1.134 -14.893 27.442 1.00 97.56 90 ALA A O 1
ATOM 692 N N . THR A 1 91 ? -0.162 -13.666 28.816 1.00 97.00 91 THR A N 1
ATOM 693 C CA . THR A 1 91 ? -0.325 -12.507 27.926 1.00 97.00 91 THR A CA 1
ATOM 694 C C . THR A 1 91 ? 0.446 -11.265 28.358 1.00 97.00 91 THR A C 1
ATOM 696 O O . THR A 1 91 ? 0.614 -10.345 27.571 1.00 97.00 91 THR A O 1
ATOM 699 N N . GLY A 1 92 ? 0.886 -11.200 29.618 1.00 96.25 92 GLY A N 1
ATOM 700 C CA . GLY A 1 92 ? 1.394 -9.975 30.243 1.00 96.25 92 GLY A CA 1
ATOM 701 C C . GLY A 1 92 ? 0.295 -9.062 30.810 1.00 96.25 92 GLY A C 1
ATOM 702 O O . GLY A 1 92 ? 0.563 -8.309 31.749 1.00 96.25 92 GLY A O 1
ATOM 703 N N . GLY A 1 93 ? -0.947 -9.183 30.328 1.00 95.06 93 GLY A N 1
ATOM 704 C CA . GLY A 1 93 ? -2.078 -8.315 30.676 1.00 95.06 93 GLY A CA 1
ATOM 705 C C . GLY A 1 93 ? -2.936 -8.838 31.819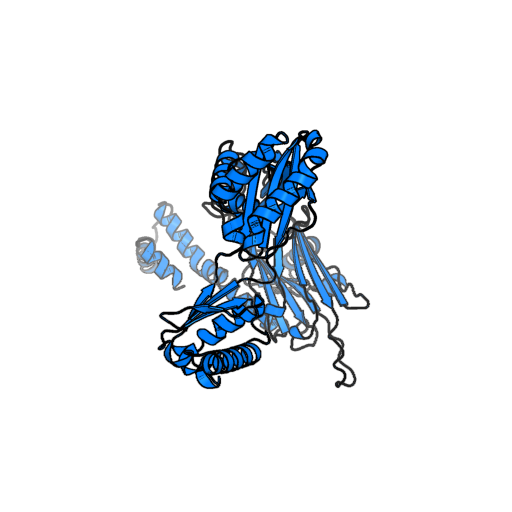 1.00 95.06 93 GLY A C 1
ATOM 706 O O . GLY A 1 93 ? -3.146 -10.038 31.979 1.00 95.06 93 GLY A O 1
ATOM 707 N N . THR A 1 94 ? -3.465 -7.933 32.640 1.00 96.50 94 THR A N 1
ATOM 708 C CA . THR A 1 94 ? -4.366 -8.312 33.738 1.00 96.50 94 THR A CA 1
ATOM 709 C C . THR A 1 94 ? -5.812 -8.098 33.295 1.00 96.50 94 THR A C 1
ATOM 711 O O . THR A 1 94 ? -6.166 -6.953 33.044 1.00 96.50 94 THR A O 1
ATOM 714 N N . PRO A 1 95 ? -6.652 -9.146 33.203 1.00 95.88 95 PRO A N 1
ATOM 715 C CA . PRO A 1 95 ? -8.050 -8.961 32.841 1.00 95.88 95 PRO A CA 1
ATOM 716 C C . PRO A 1 95 ? -8.808 -8.232 33.956 1.00 95.88 95 PRO A C 1
ATOM 718 O O . PRO A 1 95 ? -8.672 -8.578 35.136 1.00 95.88 95 PRO A O 1
ATOM 721 N N . GLU A 1 96 ? -9.632 -7.260 33.575 1.00 94.12 96 GLU A N 1
ATOM 722 C CA . GLU A 1 96 ? -10.413 -6.412 34.478 1.00 94.12 96 GLU A CA 1
ATOM 723 C C . GLU A 1 96 ? -11.919 -6.683 34.363 1.00 94.12 96 GLU A C 1
ATOM 725 O O . GLU A 1 96 ? -12.382 -7.358 33.443 1.00 94.12 96 GLU A O 1
ATOM 730 N N . SER A 1 97 ? -12.697 -6.171 35.324 1.00 90.38 97 SER A N 1
ATOM 731 C CA . SER A 1 97 ? -14.171 -6.210 35.312 1.00 90.38 97 SER A CA 1
ATOM 732 C C . SER A 1 97 ? -14.788 -7.600 35.089 1.00 90.38 97 SER A C 1
ATOM 734 O O . SER A 1 97 ? -15.834 -7.722 34.459 1.00 90.38 97 SER A O 1
ATOM 736 N N . ILE A 1 98 ? -14.160 -8.653 35.629 1.00 92.81 98 ILE A N 1
ATOM 737 C CA . ILE A 1 98 ? -14.544 -10.035 35.322 1.00 92.81 98 ILE A CA 1
ATOM 738 C C . ILE A 1 98 ? -15.916 -10.387 35.917 1.00 92.81 98 ILE A C 1
ATOM 740 O O . ILE A 1 98 ? -16.083 -10.443 37.141 1.00 92.81 98 ILE A O 1
ATOM 744 N N . GLN A 1 99 ? -16.886 -10.699 35.061 1.00 91.19 99 GLN A N 1
ATOM 745 C CA . GLN A 1 99 ? -18.221 -11.155 35.447 1.00 91.19 99 GLN A CA 1
ATOM 746 C C . GLN A 1 99 ? -18.419 -12.631 35.103 1.00 91.19 99 GLN A C 1
ATOM 748 O O . GLN A 1 99 ? -17.847 -13.137 34.146 1.00 91.19 99 GLN A O 1
ATOM 753 N N . VAL A 1 100 ? -19.227 -13.327 35.912 1.00 91.81 100 VAL A N 1
ATOM 754 C CA . VAL A 1 100 ? -19.558 -14.748 35.712 1.00 91.81 100 VAL A CA 1
ATOM 755 C C . VAL A 1 100 ? -21.070 -14.913 35.699 1.00 91.81 100 VAL A C 1
ATOM 757 O O . VAL A 1 100 ? -21.707 -14.558 36.697 1.00 91.81 100 VAL A O 1
ATOM 760 N N . SER A 1 101 ? -21.626 -15.467 34.622 1.00 90.06 101 SER A N 1
ATOM 761 C CA . SER A 1 101 ? -23.058 -15.776 34.486 1.00 90.06 101 SER A CA 1
ATOM 762 C C . SER A 1 101 ? -23.343 -17.280 34.643 1.00 90.06 101 SER A C 1
ATOM 764 O O . SER A 1 101 ? -22.423 -18.095 34.640 1.00 90.06 101 SER A O 1
ATOM 766 N N . ALA A 1 102 ? -24.606 -17.642 34.910 1.00 78.00 102 ALA A N 1
ATOM 767 C CA . ALA A 1 102 ? -25.025 -19.008 35.245 1.00 78.00 102 ALA A CA 1
ATOM 768 C C . ALA A 1 102 ? -25.437 -19.833 34.010 1.00 78.00 102 ALA A C 1
ATOM 770 O O . ALA A 1 102 ? -25.914 -19.283 33.023 1.00 78.00 102 ALA A O 1
ATOM 771 N N . GLY A 1 103 ? -25.312 -21.163 34.106 1.00 79.25 103 GLY A N 1
ATOM 772 C CA . GLY A 1 103 ? -25.576 -22.125 33.026 1.00 79.25 103 GLY A CA 1
ATOM 773 C C . GLY A 1 103 ? -24.293 -22.871 32.662 1.00 79.25 103 GLY A C 1
ATOM 774 O O . GLY A 1 103 ? -24.079 -23.990 33.125 1.00 79.25 103 GLY A O 1
ATOM 775 N N . SER A 1 104 ? -23.410 -22.188 31.940 1.00 81.69 104 SER A N 1
ATOM 776 C CA . SER A 1 104 ? -21.992 -22.516 31.737 1.00 81.69 104 SER A CA 1
ATOM 777 C C . SER A 1 104 ? -21.111 -21.489 32.463 1.00 81.69 104 SER A C 1
ATOM 779 O O . SER A 1 104 ? -21.623 -20.527 33.037 1.00 81.69 104 SER A O 1
ATOM 781 N N . ILE A 1 105 ? -19.788 -21.679 32.497 1.00 91.62 105 ILE A N 1
ATOM 782 C CA . ILE A 1 105 ? -18.888 -20.648 33.035 1.00 91.62 105 ILE A CA 1
ATOM 783 C C . ILE A 1 105 ? -18.593 -19.666 31.900 1.00 91.62 105 ILE A C 1
ATOM 785 O O . ILE A 1 105 ? -17.707 -19.909 31.088 1.00 91.62 105 ILE A O 1
ATOM 789 N N . ILE A 1 106 ? -19.338 -18.566 31.841 1.00 93.69 106 ILE A N 1
ATOM 790 C CA . ILE A 1 106 ? -19.063 -17.463 30.911 1.00 93.69 106 ILE A CA 1
ATOM 791 C C . ILE A 1 106 ? -18.313 -16.385 31.675 1.00 93.69 106 ILE A C 1
ATOM 793 O O . ILE A 1 106 ? -18.807 -15.918 32.701 1.00 93.69 106 ILE A O 1
ATOM 797 N N . LEU A 1 107 ? -17.125 -16.023 31.202 1.00 95.38 107 LEU A N 1
ATOM 798 C CA . LEU A 1 107 ? -16.311 -14.955 31.767 1.00 95.38 107 LEU A CA 1
ATOM 799 C C . LEU A 1 107 ? -16.347 -13.758 30.827 1.00 95.38 107 LEU A C 1
ATOM 801 O O . LEU A 1 107 ? -15.752 -13.817 29.757 1.00 95.38 107 LEU A O 1
ATOM 805 N N . ASP A 1 108 ? -16.999 -12.681 31.244 1.00 94.44 108 ASP A N 1
ATOM 806 C CA . ASP A 1 108 ? -16.910 -11.397 30.551 1.00 94.44 108 ASP A CA 1
ATOM 807 C C . ASP A 1 108 ? -15.837 -10.550 31.221 1.00 94.44 108 ASP A C 1
ATOM 809 O O . ASP A 1 108 ? -15.862 -10.425 32.442 1.00 94.44 108 ASP A O 1
ATOM 813 N N . PHE A 1 109 ? -14.897 -9.992 30.465 1.00 95.44 109 PHE A N 1
ATOM 814 C CA . PHE A 1 109 ? -13.765 -9.246 31.018 1.00 95.44 109 PHE A CA 1
ATOM 815 C C . PHE A 1 109 ? -13.230 -8.210 30.032 1.00 95.44 109 PHE A C 1
ATOM 817 O O . PHE A 1 109 ? -13.487 -8.283 28.836 1.00 95.44 109 PHE A O 1
ATOM 824 N N . ILE A 1 110 ? -12.460 -7.258 30.546 1.00 93.94 110 ILE A N 1
ATOM 825 C CA . ILE A 1 110 ? -11.724 -6.266 29.760 1.00 93.94 110 ILE A CA 1
ATOM 826 C C . ILE A 1 110 ? -10.266 -6.708 29.672 1.00 93.94 110 ILE A C 1
ATOM 828 O O . ILE A 1 110 ? -9.690 -7.133 30.676 1.00 93.94 110 ILE A O 1
ATOM 832 N N . LEU A 1 111 ? -9.672 -6.616 28.485 1.00 93.38 111 LEU A N 1
ATOM 833 C CA . LEU A 1 111 ? -8.259 -6.916 28.261 1.00 93.38 111 LEU A CA 1
ATOM 834 C C . LEU A 1 111 ? -7.740 -6.076 27.091 1.00 93.38 111 LEU A C 1
ATOM 836 O O . LEU A 1 111 ? -8.444 -5.927 26.092 1.00 93.38 111 LEU A O 1
ATOM 840 N N . GLY A 1 112 ? -6.519 -5.550 27.213 1.00 90.88 112 GLY A N 1
ATOM 841 C CA . GLY A 1 112 ? -5.863 -4.810 26.134 1.00 90.88 112 GLY A CA 1
ATOM 842 C C . GLY A 1 112 ? -5.727 -5.649 24.860 1.00 90.88 112 GLY A C 1
ATOM 843 O O . GLY A 1 112 ? -5.737 -6.883 24.901 1.00 90.88 112 GLY A O 1
ATOM 844 N N . ARG A 1 113 ? -5.651 -4.981 23.701 1.00 85.00 113 ARG A N 1
ATOM 845 C CA . ARG A 1 113 ? -5.699 -5.657 22.393 1.00 85.00 113 ARG A CA 1
ATOM 846 C C . ARG A 1 113 ? -4.547 -6.639 22.202 1.00 85.00 113 ARG A C 1
ATOM 848 O O . ARG A 1 113 ? -4.794 -7.783 21.829 1.00 85.00 113 ARG A O 1
ATOM 855 N N . ALA A 1 114 ? -3.318 -6.206 22.474 1.00 89.81 114 ALA A N 1
ATOM 856 C CA . ALA A 1 114 ? -2.134 -7.046 22.305 1.00 89.81 114 ALA A CA 1
ATOM 857 C C . ALA A 1 114 ? -2.233 -8.314 23.167 1.00 89.81 114 ALA A C 1
ATOM 859 O O . ALA A 1 114 ? -1.900 -9.418 22.732 1.00 89.81 114 ALA A O 1
ATOM 860 N N . GLU A 1 115 ? -2.767 -8.172 24.377 1.00 94.75 115 GLU A N 1
ATOM 861 C CA . GLU A 1 115 ? -2.935 -9.272 25.314 1.00 94.75 115 GLU A CA 1
ATOM 862 C C . GLU A 1 115 ? -4.113 -10.180 24.950 1.00 94.75 115 GLU A C 1
ATOM 864 O O . GLU A 1 115 ? -4.029 -11.393 25.142 1.00 94.75 115 GLU A O 1
ATOM 869 N N . ALA A 1 116 ? -5.182 -9.636 24.366 1.00 92.56 116 ALA A N 1
ATOM 870 C CA . ALA A 1 116 ? -6.285 -10.418 23.816 1.00 92.56 116 ALA A CA 1
ATOM 871 C C . ALA A 1 116 ? -5.855 -11.233 22.583 1.00 92.56 116 ALA A C 1
ATOM 873 O O . ALA A 1 116 ? -6.205 -12.406 22.473 1.00 92.56 116 ALA A O 1
ATOM 874 N N . GLU A 1 117 ? -5.051 -10.662 21.685 1.00 92.00 117 GLU A N 1
ATOM 875 C CA . GLU A 1 117 ? -4.477 -11.386 20.542 1.00 92.00 117 GLU A CA 1
ATOM 876 C C . GLU A 1 117 ? -3.516 -12.493 20.993 1.00 92.00 117 GLU A C 1
ATOM 878 O O . GLU A 1 117 ? -3.569 -13.615 20.480 1.00 92.00 117 GLU A O 1
ATOM 883 N N . GLU A 1 118 ? -2.683 -12.220 22.002 1.00 96.44 118 GLU A N 1
ATOM 884 C CA . GLU A 1 118 ? -1.862 -13.250 22.641 1.00 96.44 118 GLU A CA 1
ATOM 885 C C . GLU A 1 118 ? -2.728 -14.341 23.270 1.00 96.44 118 GLU A C 1
ATOM 887 O O . GLU A 1 118 ? -2.452 -15.521 23.079 1.00 96.44 118 GLU A O 1
ATOM 892 N N . MET A 1 119 ? -3.819 -13.984 23.949 1.00 96.31 119 MET A N 1
ATOM 893 C CA . MET A 1 119 ? -4.756 -14.961 24.502 1.00 96.31 119 MET A CA 1
ATOM 894 C C . MET A 1 119 ? -5.348 -15.865 23.413 1.00 96.31 119 MET A C 1
ATOM 896 O O . MET A 1 119 ? -5.376 -17.081 23.599 1.00 96.31 119 MET A O 1
ATOM 900 N N . VAL A 1 120 ? -5.771 -15.309 22.273 1.00 96.06 120 VAL A N 1
ATOM 901 C CA . VAL A 1 120 ? -6.270 -16.094 21.129 1.00 96.06 120 VA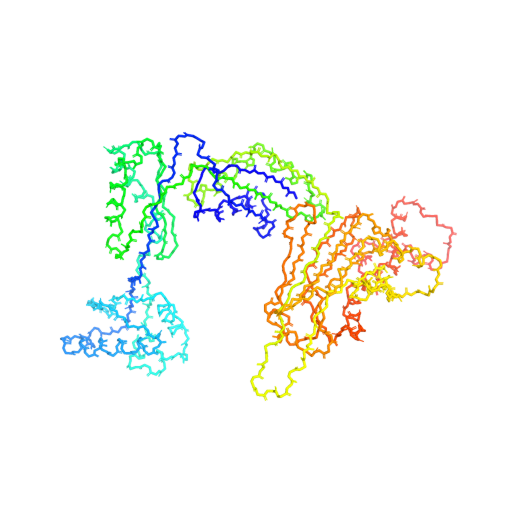L A CA 1
ATOM 902 C C . VAL A 1 120 ? -5.198 -17.059 20.624 1.00 96.06 120 VAL A C 1
ATOM 904 O O . VAL A 1 120 ? -5.484 -18.240 20.426 1.00 96.06 120 VAL A O 1
ATOM 907 N N . ARG A 1 121 ? -3.946 -16.603 20.488 1.00 96.88 121 ARG A N 1
ATOM 908 C CA . ARG A 1 121 ? -2.824 -17.465 20.084 1.00 96.88 121 ARG A CA 1
ATOM 909 C C . ARG A 1 121 ? -2.572 -18.586 21.093 1.00 96.88 121 ARG A C 1
ATOM 911 O O . ARG A 1 121 ? -2.380 -19.732 20.698 1.00 96.88 121 ARG A O 1
ATOM 918 N N . GLN A 1 122 ? -2.622 -18.273 22.387 1.00 97.94 122 GLN A N 1
ATOM 919 C CA . GLN A 1 122 ? -2.472 -19.255 23.461 1.00 97.94 122 GLN A CA 1
ATOM 920 C C . GLN A 1 122 ? -3.605 -20.290 23.442 1.00 97.94 122 GLN A C 1
ATOM 922 O O . GLN A 1 122 ? -3.363 -21.461 23.713 1.00 97.94 122 GLN A O 1
ATOM 927 N N . LEU A 1 123 ? -4.837 -19.902 23.118 1.00 97.12 123 LEU A N 1
ATOM 928 C CA . LEU A 1 123 ? -5.949 -20.851 23.006 1.00 97.12 123 LEU A CA 1
ATOM 929 C C . LEU A 1 123 ? -5.874 -21.709 21.732 1.00 97.12 123 LEU A C 1
ATOM 931 O O . LEU A 1 123 ? -6.390 -22.822 21.727 1.00 97.12 123 LEU A O 1
ATOM 935 N N . ALA A 1 124 ? -5.219 -21.222 20.676 1.00 96.69 124 ALA A N 1
ATOM 936 C CA . ALA A 1 124 ? -5.062 -21.948 19.417 1.00 96.69 124 ALA A CA 1
ATOM 937 C C . ALA A 1 124 ? -3.892 -22.953 19.415 1.00 96.69 124 ALA A C 1
ATOM 939 O O . ALA A 1 124 ? -3.963 -23.955 18.706 1.00 96.69 124 ALA A O 1
ATOM 940 N N . ASP A 1 125 ? -2.820 -22.703 20.177 1.00 97.19 125 ASP A N 1
ATOM 941 C CA . ASP A 1 125 ? -1.646 -23.587 20.247 1.00 97.19 125 ASP A CA 1
ATOM 942 C C . ASP A 1 125 ? -1.791 -24.651 21.357 1.00 97.19 125 ASP A C 1
ATOM 944 O O . ASP A 1 125 ? -1.732 -24.305 22.541 1.00 97.19 125 ASP A O 1
ATOM 948 N N . PRO A 1 126 ? -1.881 -25.958 21.025 1.00 97.38 126 PRO A N 1
ATOM 949 C CA . PRO A 1 126 ? -1.980 -27.042 22.010 1.00 97.38 126 PRO A CA 1
ATOM 950 C C . PRO A 1 126 ? -0.826 -27.097 23.020 1.00 97.38 126 PRO A C 1
ATOM 952 O O . PRO A 1 126 ? -0.979 -27.667 24.102 1.00 97.38 126 PRO A O 1
ATOM 955 N N . ASN A 1 127 ? 0.333 -26.524 22.679 1.00 97.44 127 ASN A N 1
ATOM 956 C CA . ASN A 1 127 ? 1.529 -26.509 23.521 1.00 97.44 127 ASN A CA 1
ATOM 957 C C . ASN A 1 127 ? 1.677 -25.223 24.350 1.00 97.44 127 ASN A C 1
ATOM 959 O O . ASN A 1 127 ? 2.653 -25.076 25.095 1.00 97.44 127 ASN A O 1
ATOM 963 N N . SER A 1 128 ? 0.716 -24.305 24.252 1.00 97.88 128 SER A N 1
ATOM 964 C CA . SER A 1 128 ? 0.753 -23.009 24.921 1.00 97.88 128 SER A CA 1
ATOM 965 C C . SER A 1 128 ? 0.758 -23.119 26.448 1.00 97.88 128 SER A C 1
ATOM 967 O O . SER A 1 128 ? 0.442 -24.161 27.040 1.00 97.88 128 SER A O 1
ATOM 969 N N . TYR A 1 129 ? 1.074 -22.016 27.134 1.00 98.38 129 TYR A N 1
ATOM 970 C CA . TYR A 1 129 ? 1.008 -21.983 28.594 1.00 98.38 129 TYR A CA 1
ATOM 971 C C . TYR A 1 129 ? -0.421 -22.234 29.095 1.00 98.38 129 TYR A C 1
ATOM 973 O O . TYR A 1 129 ? -0.591 -23.015 30.039 1.00 98.38 129 TYR A O 1
ATOM 981 N N . LEU A 1 130 ? -1.433 -21.614 28.467 1.00 98.06 130 LEU A N 1
ATOM 982 C CA . LEU A 1 130 ? -2.835 -21.755 28.878 1.00 98.06 130 LEU A CA 1
ATOM 983 C C . LEU A 1 130 ? -3.325 -23.203 28.793 1.00 98.06 130 LEU A C 1
ATOM 985 O O . LEU A 1 130 ? -4.052 -23.638 29.685 1.00 98.06 130 LEU A O 1
ATOM 989 N N . LEU A 1 131 ? -2.881 -23.969 27.794 1.00 98.00 131 LEU A N 1
ATOM 990 C CA . LEU A 1 131 ? -3.341 -25.347 27.595 1.00 98.00 131 LEU A CA 1
ATOM 991 C C . LEU A 1 131 ? -2.480 -26.402 28.311 1.00 98.00 131 LEU A C 1
ATOM 993 O O . LEU A 1 131 ? -2.977 -27.477 28.649 1.00 98.00 131 LEU A O 1
ATOM 997 N N . THR A 1 132 ? -1.220 -26.100 28.647 1.00 98.00 132 THR A N 1
ATOM 998 C CA . THR A 1 132 ? -0.307 -27.098 29.246 1.00 98.00 132 THR A CA 1
ATOM 999 C C . THR A 1 132 ? 0.010 -26.869 30.727 1.00 98.00 132 THR A C 1
ATOM 1001 O O . THR A 1 132 ? 0.065 -27.826 31.516 1.00 98.00 132 THR A O 1
ATOM 1004 N N . LYS A 1 133 ? 0.215 -25.610 31.133 1.00 98.06 133 LYS A N 1
ATOM 1005 C CA . LYS A 1 133 ? 0.846 -25.233 32.415 1.00 98.06 133 LYS A CA 1
ATOM 1006 C C . LYS A 1 133 ? -0.037 -24.372 33.320 1.00 98.06 133 LYS A C 1
ATOM 1008 O O . LYS A 1 133 ? 0.245 -24.297 34.517 1.00 98.06 133 LYS A O 1
ATOM 1013 N N . ALA A 1 134 ? -1.080 -23.743 32.786 1.00 98.06 134 ALA A N 1
ATOM 1014 C CA . ALA A 1 134 ? -2.006 -22.921 33.555 1.00 98.06 134 ALA A CA 1
ATOM 1015 C C . ALA A 1 134 ? -2.729 -23.715 34.650 1.00 98.06 134 ALA A C 1
ATOM 1017 O O . ALA A 1 134 ? -3.008 -24.914 34.523 1.00 98.06 134 ALA A O 1
ATOM 1018 N N . LYS A 1 135 ? -3.085 -23.026 35.737 1.00 98.00 135 LYS A N 1
ATOM 1019 C CA . LYS A 1 135 ? -3.850 -23.612 36.848 1.00 98.00 135 LYS A CA 1
ATOM 1020 C C . LYS A 1 135 ? -5.258 -24.017 36.415 1.00 98.00 135 LYS A C 1
ATOM 1022 O O . LYS A 1 135 ? -5.807 -24.961 36.981 1.00 98.00 135 LYS A O 1
ATOM 1027 N N . LEU A 1 136 ? -5.830 -23.317 35.436 1.00 97.56 136 LEU A N 1
ATOM 1028 C CA . LEU A 1 136 ? -7.133 -23.606 34.831 1.00 97.56 136 LEU A CA 1
ATOM 1029 C C . LEU A 1 136 ? -7.032 -24.256 33.441 1.00 97.56 136 LEU A C 1
ATOM 1031 O O . LEU A 1 136 ? -7.965 -24.147 32.655 1.00 97.56 136 LEU A O 1
ATOM 1035 N N . LYS A 1 137 ? -5.942 -24.967 33.124 1.00 97.62 137 LYS A N 1
ATOM 1036 C CA . LYS A 1 137 ? -5.730 -25.559 31.786 1.00 97.62 137 LYS A CA 1
ATOM 1037 C C . LYS A 1 137 ? -6.881 -26.416 31.248 1.00 97.62 137 LYS A C 1
ATOM 1039 O O . LYS A 1 137 ? -7.190 -26.347 30.068 1.00 97.62 137 LYS A O 1
ATOM 1044 N N . LEU A 1 138 ? -7.557 -27.176 32.116 1.00 96.94 138 LEU A N 1
ATOM 1045 C CA . LEU A 1 138 ? -8.727 -27.971 31.723 1.00 96.94 138 LEU A CA 1
ATOM 1046 C C . LEU A 1 138 ? -9.913 -27.093 31.316 1.00 96.94 138 LEU A C 1
ATOM 1048 O O . LEU A 1 138 ? -10.676 -27.487 30.452 1.00 96.94 138 LEU A O 1
ATOM 1052 N N . SER A 1 139 ? -10.070 -25.924 31.938 1.00 96.62 139 SER A N 1
ATOM 1053 C CA . SER A 1 139 ? -11.099 -24.962 31.553 1.00 96.62 139 SER A CA 1
ATOM 1054 C C . SER A 1 139 ? -10.753 -24.278 30.234 1.00 96.62 139 SER A C 1
ATOM 1056 O O . SER A 1 139 ? -11.635 -24.090 29.412 1.00 96.62 139 SER A O 1
ATOM 1058 N N . PHE A 1 140 ? -9.484 -23.913 30.022 1.00 97.56 140 PHE A N 1
ATOM 1059 C CA . PHE A 1 140 ? -9.046 -23.294 28.768 1.00 97.56 140 PHE A CA 1
ATOM 1060 C C . PHE A 1 140 ? -9.132 -24.249 27.573 1.00 97.56 140 PHE A C 1
ATOM 1062 O O . PHE A 1 140 ? -9.441 -23.800 26.478 1.00 97.56 140 PHE A O 1
ATOM 1069 N N . GLY A 1 141 ? -8.918 -25.552 27.784 1.00 96.12 141 GLY A N 1
ATOM 1070 C CA . GLY A 1 141 ? -9.067 -26.565 26.733 1.00 96.12 141 GLY A CA 1
ATOM 1071 C C . GLY A 1 141 ? -10.495 -26.729 26.201 1.00 96.12 141 GLY A C 1
ATOM 1072 O O . GLY A 1 141 ? -10.654 -27.184 25.077 1.00 96.12 141 GLY A O 1
ATOM 1073 N N . ASP A 1 142 ? -11.505 -26.318 26.974 1.00 95.19 142 ASP A N 1
ATOM 1074 C CA . ASP A 1 142 ? -12.924 -26.355 26.582 1.00 95.19 142 ASP A CA 1
ATOM 1075 C C . ASP A 1 142 ? -13.506 -24.943 26.402 1.00 95.19 142 ASP A C 1
ATOM 1077 O O . ASP A 1 142 ? -14.719 -24.740 26.506 1.00 95.19 142 ASP A O 1
ATOM 1081 N N . ALA A 1 143 ? -12.637 -23.943 26.238 1.00 96.44 143 ALA A N 1
ATOM 1082 C CA . ALA A 1 143 ? -13.047 -22.556 26.158 1.00 96.44 143 ALA A CA 1
ATOM 1083 C C . ALA A 1 143 ? -13.259 -22.111 24.707 1.00 96.44 143 ALA A C 1
ATOM 1085 O O . ALA A 1 143 ? -12.374 -22.244 23.865 1.00 96.44 143 ALA A O 1
ATOM 1086 N N . GLU A 1 144 ? -14.400 -21.489 24.439 1.00 96.62 144 GLU A N 1
ATOM 1087 C CA . GLU A 1 144 ? -14.676 -20.736 23.225 1.00 96.62 144 GLU A CA 1
ATOM 1088 C C . GLU A 1 144 ? -14.506 -19.242 23.525 1.00 96.62 144 GLU A C 1
ATOM 1090 O O . GLU A 1 144 ? -15.234 -18.652 24.329 1.00 96.62 144 GLU A O 1
ATOM 1095 N N . TYR A 1 145 ? -13.514 -18.619 22.895 1.00 95.81 145 TYR A N 1
ATOM 1096 C CA . TYR A 1 145 ? -13.284 -17.182 23.007 1.00 95.81 145 TYR A CA 1
ATOM 1097 C C . TYR A 1 145 ? -14.111 -16.423 21.967 1.00 95.81 145 TYR A C 1
ATOM 1099 O O . TYR A 1 145 ? -14.086 -16.749 20.780 1.00 95.81 145 TYR A O 1
ATOM 1107 N N . LYS A 1 146 ? -14.815 -15.381 22.413 1.00 92.88 146 LYS A N 1
ATOM 1108 C CA . LYS A 1 146 ? -15.570 -14.450 21.572 1.00 92.88 146 LYS A CA 1
ATOM 1109 C C . LYS A 1 146 ? -15.247 -13.023 21.984 1.00 92.88 146 LYS A C 1
ATOM 1111 O O . LYS A 1 146 ? -15.382 -12.657 23.151 1.00 92.88 146 LYS A O 1
ATOM 1116 N N . ARG A 1 147 ? -14.873 -12.186 21.021 1.00 88.19 147 ARG A N 1
ATOM 1117 C CA . ARG A 1 147 ? -14.866 -10.737 21.240 1.00 88.19 147 ARG A CA 1
ATOM 1118 C C . ARG A 1 147 ? -16.323 -10.272 21.361 1.00 88.19 147 ARG A C 1
ATOM 1120 O O . ARG A 1 147 ? -17.175 -10.778 20.626 1.00 88.19 147 ARG A O 1
ATOM 1127 N N . LYS A 1 148 ? -16.634 -9.372 22.302 1.00 89.69 148 LYS A N 1
ATOM 1128 C CA . LYS A 1 148 ? -17.945 -8.699 22.286 1.00 89.69 148 LYS A CA 1
ATOM 1129 C C . LYS A 1 148 ? -18.003 -7.734 21.096 1.00 89.69 148 LYS A C 1
ATOM 1131 O O . LYS A 1 148 ? -17.013 -7.580 20.385 1.00 89.69 148 LYS A O 1
ATOM 1136 N N . GLU A 1 149 ? -19.180 -7.162 20.852 1.00 88.88 149 GLU A N 1
ATOM 1137 C CA . GLU A 1 149 ? -19.407 -6.182 19.783 1.00 88.88 149 GLU A CA 1
ATOM 1138 C C . GLU A 1 149 ? -18.240 -5.191 19.694 1.00 88.88 149 GLU A C 1
ATOM 1140 O O . GLU A 1 149 ? -17.900 -4.554 20.692 1.00 88.88 149 GLU A O 1
ATOM 1145 N N . CYS A 1 150 ? -17.594 -5.119 18.527 1.00 90.25 150 CYS A N 1
ATOM 1146 C CA . CYS A 1 150 ? -16.436 -4.256 18.354 1.00 90.25 150 CYS A CA 1
ATOM 1147 C C . CYS A 1 150 ? -16.876 -2.846 17.952 1.00 90.25 150 CYS A C 1
ATOM 1149 O O . CYS A 1 150 ? -17.891 -2.655 17.274 1.00 90.25 150 CYS A O 1
ATOM 1151 N N . LEU A 1 151 ? -16.108 -1.845 18.382 1.00 94.25 151 LEU A N 1
ATOM 1152 C CA . LEU A 1 151 ? -16.415 -0.441 18.123 1.00 94.25 151 LEU A CA 1
ATOM 1153 C C . LEU A 1 151 ? -16.548 -0.145 16.623 1.00 94.25 151 LEU A C 1
ATOM 1155 O O . LEU A 1 151 ? -17.430 0.609 16.225 1.00 94.25 151 LEU A O 1
ATOM 1159 N N . GLY A 1 152 ? -15.696 -0.748 15.797 1.00 94.12 152 GLY A N 1
ATOM 1160 C CA . GLY A 1 152 ? -15.680 -0.563 14.353 1.00 94.12 152 GLY A CA 1
ATOM 1161 C C . GLY A 1 152 ? -16.980 -1.010 13.690 1.00 94.12 152 GLY A C 1
ATOM 1162 O O . GLY A 1 152 ? -17.518 -0.269 12.866 1.00 94.12 152 GLY A O 1
ATOM 1163 N N . ASP A 1 153 ? -17.533 -2.154 14.110 1.00 93.88 153 ASP A N 1
ATOM 1164 C CA . ASP A 1 153 ? -18.830 -2.642 13.624 1.00 93.88 153 ASP A CA 1
ATOM 1165 C C . ASP A 1 153 ? -19.953 -1.681 14.032 1.00 93.88 153 ASP A C 1
ATOM 1167 O O . ASP A 1 153 ? -20.757 -1.274 13.193 1.00 93.88 153 ASP A O 1
ATOM 1171 N N . ARG A 1 154 ? -19.970 -1.247 15.303 1.00 95.44 154 ARG A N 1
ATOM 1172 C CA . ARG A 1 154 ? -20.969 -0.291 15.811 1.00 95.44 154 ARG A CA 1
ATOM 1173 C C . ARG A 1 154 ? -20.902 1.045 15.076 1.00 95.44 154 ARG A C 1
ATOM 1175 O O . ARG A 1 154 ? -21.938 1.612 14.744 1.00 95.44 154 ARG A O 1
ATOM 1182 N N . ILE A 1 155 ? -19.698 1.564 14.843 1.00 96.19 155 ILE A N 1
ATOM 1183 C CA . ILE A 1 155 ? -19.482 2.828 14.133 1.00 96.19 155 ILE A CA 1
ATOM 1184 C C . ILE A 1 155 ? -19.900 2.713 12.669 1.00 96.19 155 ILE A C 1
ATOM 1186 O O . ILE A 1 155 ? -20.401 3.690 12.124 1.00 96.19 155 ILE A O 1
ATOM 1190 N N . SER A 1 156 ? -19.743 1.544 12.051 1.00 94.94 156 SER A N 1
ATOM 1191 C CA . SER A 1 156 ? -20.118 1.304 10.652 1.00 94.94 156 SER A CA 1
ATOM 1192 C C . SER A 1 156 ? -21.608 0.972 10.463 1.00 94.94 156 SER A C 1
ATOM 1194 O O . SER A 1 156 ? -22.070 0.838 9.332 1.00 94.94 15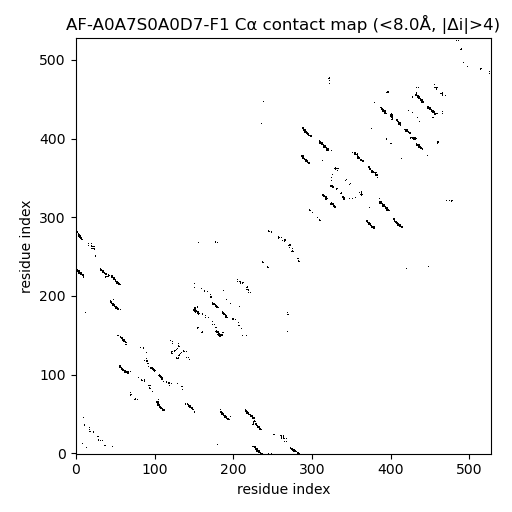6 SER A O 1
ATOM 1196 N N . ASP A 1 157 ? -22.382 0.868 11.549 1.00 95.50 157 ASP A N 1
ATOM 1197 C CA . ASP A 1 157 ? -23.812 0.561 11.504 1.00 95.50 157 ASP A CA 1
ATOM 1198 C C . ASP A 1 157 ? -24.643 1.732 10.940 1.00 95.50 157 ASP A C 1
ATOM 1200 O O . ASP A 1 157 ? -24.718 2.830 11.503 1.00 95.50 157 ASP A O 1
ATOM 1204 N N . LEU A 1 158 ? -25.371 1.466 9.854 1.00 94.75 158 LEU A N 1
ATOM 1205 C CA . LEU A 1 158 ? -26.271 2.420 9.206 1.00 94.75 158 LEU A CA 1
ATOM 1206 C C . LEU A 1 158 ? -27.409 2.902 10.129 1.00 94.75 158 LEU A C 1
ATOM 1208 O O . LEU A 1 158 ? -27.907 4.029 9.988 1.00 94.75 158 LEU A O 1
ATOM 1212 N N . ALA A 1 159 ? -27.833 2.079 11.095 1.00 96.25 159 ALA A N 1
ATOM 1213 C CA . ALA A 1 159 ? -28.821 2.474 12.096 1.00 96.25 159 ALA A CA 1
ATOM 1214 C C . ALA A 1 159 ? -28.265 3.563 13.025 1.00 96.25 159 ALA A C 1
ATOM 1216 O O . ALA A 1 159 ? -28.979 4.524 13.353 1.00 96.25 159 ALA A O 1
ATOM 1217 N N . LEU A 1 160 ? -26.983 3.464 13.393 1.00 96.19 160 LEU A N 1
ATOM 1218 C CA . LEU A 1 160 ? -26.290 4.505 14.143 1.00 96.19 160 LEU A CA 1
ATOM 1219 C C . LEU A 1 160 ? -26.189 5.793 13.316 1.00 96.19 160 LEU A C 1
ATOM 1221 O O . LEU A 1 160 ? -26.559 6.859 13.820 1.00 96.19 160 LEU A O 1
ATOM 1225 N N . HIS A 1 161 ? -25.770 5.706 12.047 1.00 96.81 161 HIS A N 1
ATOM 1226 C CA . HIS A 1 161 ? -25.669 6.874 11.154 1.00 96.81 161 HIS A CA 1
ATOM 1227 C C . HIS A 1 161 ? -27.012 7.599 11.040 1.00 96.81 161 HIS A C 1
ATOM 1229 O O . HIS A 1 161 ? -27.095 8.809 11.251 1.00 96.81 161 HIS A O 1
ATOM 1235 N N . SER A 1 162 ? -28.093 6.845 10.825 1.00 96.69 162 SER A N 1
ATOM 1236 C CA . SER A 1 162 ? -29.462 7.370 10.732 1.00 96.69 162 SER A CA 1
ATOM 1237 C C . SER A 1 162 ? -29.923 8.066 12.020 1.00 96.69 162 SER A C 1
ATOM 1239 O O . SER A 1 162 ? -30.597 9.104 11.982 1.00 96.69 162 SER A O 1
ATOM 1241 N N . SER A 1 163 ? -29.570 7.504 13.179 1.00 97.62 163 SER A N 1
ATOM 1242 C CA . SER A 1 163 ? -29.880 8.073 14.496 1.00 97.62 163 SER A CA 1
ATOM 1243 C C . SER A 1 163 ? -29.128 9.386 14.743 1.00 97.62 163 SER A C 1
ATOM 1245 O O . SER A 1 163 ? -29.726 10.383 15.175 1.00 97.62 163 SER A O 1
ATOM 1247 N N . LEU A 1 164 ? -27.834 9.419 14.411 1.00 97.62 164 LEU A N 1
ATOM 1248 C CA . LEU A 1 164 ? -26.996 10.614 14.510 1.00 97.62 164 LEU A CA 1
ATOM 1249 C C . LEU A 1 164 ? -27.473 11.704 13.552 1.00 97.62 164 LEU A C 1
ATOM 1251 O O . LEU A 1 164 ? -27.677 12.837 13.991 1.00 97.62 164 LEU A O 1
ATOM 1255 N N . HIS A 1 165 ? -27.751 11.361 12.293 1.00 97.69 165 HIS A N 1
ATOM 1256 C CA . HIS A 1 165 ? -28.261 12.296 11.291 1.00 97.69 165 HIS A CA 1
ATOM 1257 C C . HIS A 1 165 ? -29.560 12.963 11.765 1.00 97.69 165 HIS A C 1
ATOM 1259 O O . HIS A 1 165 ? -29.676 14.187 11.763 1.00 97.69 165 HIS A O 1
ATOM 1265 N N . ARG A 1 166 ? -30.519 12.184 12.287 1.00 97.88 166 ARG A N 1
ATOM 1266 C CA . ARG A 1 166 ? -31.773 12.718 12.852 1.00 97.88 166 ARG A CA 1
ATOM 1267 C C . ARG A 1 166 ? -31.532 13.631 14.056 1.00 97.88 166 ARG A C 1
ATOM 1269 O O . ARG A 1 166 ? -32.142 14.695 14.169 1.00 97.88 166 ARG A O 1
ATOM 1276 N N . THR A 1 167 ? -30.658 13.208 14.969 1.00 97.62 167 THR A N 1
ATOM 1277 C CA . THR A 1 167 ? -30.363 13.945 16.205 1.00 97.62 167 THR A CA 1
ATOM 1278 C C . THR A 1 167 ? -29.700 15.287 15.901 1.00 97.62 167 THR A C 1
ATOM 1280 O O . THR A 1 167 ? -30.119 16.320 16.429 1.00 97.62 167 THR A O 1
ATOM 1283 N N . LEU A 1 168 ? -28.699 15.290 15.023 1.00 97.75 168 LEU A N 1
ATOM 1284 C CA . LEU A 1 168 ? -27.925 16.477 14.662 1.00 97.75 168 LEU A CA 1
ATOM 1285 C C . LEU A 1 168 ? -28.682 17.383 13.685 1.00 97.75 168 LEU A C 1
ATOM 1287 O O . LEU A 1 168 ? -28.656 18.602 13.858 1.00 97.75 168 LEU A O 1
ATOM 1291 N N . GLY A 1 169 ? -29.449 16.801 12.759 1.00 96.50 169 GLY A N 1
ATOM 1292 C CA . GLY A 1 169 ? -30.323 17.511 11.821 1.00 96.50 169 GLY A CA 1
ATOM 1293 C C . GLY A 1 169 ? -31.383 18.382 12.505 1.00 96.50 169 GLY A C 1
ATOM 1294 O O . GLY A 1 169 ? -31.780 19.420 11.985 1.00 96.50 169 GLY A O 1
ATOM 1295 N N . SER A 1 170 ? -31.792 18.026 13.731 1.00 96.69 170 SER A N 1
ATOM 1296 C CA . SER A 1 170 ? -32.675 18.870 14.555 1.00 96.69 170 SER A CA 1
ATOM 1297 C C . SER A 1 170 ? -32.014 20.164 15.058 1.00 96.69 170 SER A C 1
ATOM 1299 O O . SER A 1 170 ? -32.700 21.059 15.557 1.00 96.69 170 SER A O 1
ATOM 1301 N N . LYS A 1 171 ? -30.678 20.258 14.989 1.00 96.25 171 LYS A N 1
ATOM 1302 C CA . LYS A 1 171 ? -29.879 21.385 15.498 1.00 96.25 171 LYS A CA 1
ATOM 1303 C C . LYS A 1 171 ? -29.359 22.287 14.387 1.00 96.25 171 LYS A C 1
ATOM 1305 O O . LYS A 1 171 ? -29.333 23.504 14.571 1.00 96.25 171 LYS A O 1
ATOM 1310 N N . ALA A 1 172 ? -28.919 21.707 13.277 1.00 97.00 172 ALA A N 1
ATOM 1311 C CA . ALA A 1 172 ? -28.452 22.421 12.096 1.00 97.00 172 ALA A CA 1
ATOM 1312 C C . ALA A 1 172 ? -28.500 21.496 10.874 1.00 97.00 172 ALA A C 1
ATOM 1314 O O . ALA A 1 172 ? -28.691 20.292 11.016 1.00 97.00 172 ALA A O 1
ATOM 1315 N N . THR A 1 173 ? -28.286 22.056 9.686 1.00 97.00 173 THR A N 1
ATOM 1316 C CA . THR A 1 173 ? -28.137 21.272 8.458 1.00 97.00 173 THR A CA 1
ATOM 1317 C C . THR A 1 173 ? -26.935 20.337 8.570 1.00 97.00 173 THR A C 1
ATOM 1319 O O . THR A 1 173 ? -25.812 20.793 8.792 1.00 97.00 173 THR A O 1
ATOM 1322 N N . VAL A 1 174 ? -27.200 19.045 8.415 1.00 97.19 174 VAL A N 1
ATOM 1323 C CA . VAL A 1 174 ? -26.220 17.975 8.234 1.00 97.19 174 VAL A CA 1
ATOM 1324 C C . VAL A 1 174 ? -26.606 17.312 6.927 1.00 97.19 174 VAL A C 1
ATOM 1326 O O . VAL A 1 174 ? -27.770 16.952 6.765 1.00 97.19 174 VAL A O 1
ATOM 1329 N N . ASP A 1 175 ? -25.664 17.238 5.998 1.00 95.62 175 ASP A N 1
ATOM 1330 C CA . ASP A 1 175 ? -25.908 16.647 4.685 1.00 95.62 175 ASP A CA 1
ATOM 1331 C C . ASP A 1 175 ? -25.723 15.132 4.747 1.00 95.62 175 ASP A C 1
ATOM 1333 O O . ASP A 1 175 ? -26.447 14.392 4.094 1.00 95.62 175 ASP A O 1
ATOM 1337 N N . GLU A 1 176 ? -24.756 14.681 5.550 1.00 96.06 176 GLU A N 1
ATOM 1338 C CA . GLU A 1 176 ? -24.316 13.292 5.561 1.00 96.06 176 GLU A CA 1
ATOM 1339 C C . GLU A 1 176 ? -23.701 12.914 6.912 1.00 96.06 176 GLU A C 1
ATOM 1341 O O . GLU A 1 176 ? -23.079 13.752 7.576 1.00 96.06 176 GLU A O 1
ATOM 1346 N N . VAL A 1 177 ? -23.865 11.649 7.310 1.00 97.31 177 VAL A N 1
ATOM 1347 C CA . VAL A 1 177 ? -23.175 11.027 8.448 1.00 97.31 177 VAL A CA 1
ATOM 1348 C C . VAL A 1 177 ? -22.558 9.722 7.971 1.00 97.31 177 VAL A C 1
ATOM 1350 O O . VAL A 1 177 ? -23.284 8.832 7.543 1.00 97.31 177 VAL A O 1
ATOM 1353 N N . ILE A 1 178 ? -21.242 9.604 8.103 1.00 97.00 178 ILE A N 1
ATOM 1354 C CA . ILE A 1 178 ? -20.487 8.390 7.800 1.00 97.00 178 ILE A CA 1
ATOM 1355 C C . ILE A 1 178 ? -19.777 7.957 9.075 1.00 97.00 178 ILE A C 1
ATOM 1357 O O . ILE A 1 178 ? -19.181 8.775 9.774 1.00 97.00 178 ILE A O 1
ATOM 1361 N N . GLY A 1 179 ? -19.806 6.668 9.366 1.00 97.00 179 GLY A N 1
ATOM 1362 C CA . GLY A 1 179 ? -18.928 6.058 10.349 1.00 97.00 179 GLY A CA 1
ATOM 1363 C C . GLY A 1 179 ? -18.166 4.922 9.696 1.00 97.00 179 GLY A C 1
ATOM 1364 O O . GLY A 1 179 ? -18.777 4.067 9.062 1.00 97.00 179 GLY A O 1
ATOM 1365 N N . ILE A 1 180 ? -16.843 4.941 9.825 1.00 95.75 180 ILE A N 1
ATOM 1366 C CA . ILE A 1 180 ? -15.965 3.875 9.343 1.00 95.75 180 ILE A CA 1
ATOM 1367 C C . ILE A 1 180 ? -15.041 3.500 10.481 1.00 95.75 180 ILE A C 1
ATOM 1369 O O . ILE A 1 180 ? -14.387 4.356 11.076 1.00 95.75 180 ILE A O 1
ATOM 1373 N N . GLY A 1 181 ? -14.991 2.216 10.795 1.00 94.38 181 GLY A N 1
ATOM 1374 C CA . GLY A 1 181 ? -14.110 1.715 11.828 1.00 94.38 181 GLY A CA 1
ATOM 1375 C C . GLY A 1 181 ? -13.670 0.296 11.552 1.00 94.38 181 GLY A C 1
ATOM 1376 O O . GLY A 1 181 ? -14.276 -0.435 10.773 1.00 94.38 181 GLY A O 1
ATOM 1377 N N . GLN A 1 182 ? -12.587 -0.078 12.211 1.00 91.56 182 GLN A N 1
ATOM 1378 C CA . GLN A 1 182 ? -12.039 -1.414 12.153 1.00 91.56 182 GLN A CA 1
ATOM 1379 C C . GLN A 1 182 ? -11.634 -1.819 13.566 1.00 91.56 182 GLN A C 1
ATOM 1381 O O . GLN A 1 182 ? -10.864 -1.131 14.236 1.00 91.56 182 GLN A O 1
ATOM 1386 N N . HIS A 1 183 ? -12.135 -2.970 14.012 1.00 90.06 183 HIS A N 1
ATOM 1387 C CA . HIS A 1 183 ? -11.879 -3.486 15.355 1.00 90.06 183 HIS A CA 1
ATOM 1388 C C . HIS A 1 183 ? -12.364 -2.522 16.448 1.00 90.06 183 HIS A C 1
ATOM 1390 O O . HIS A 1 183 ? -13.560 -2.301 16.575 1.00 90.06 183 HIS A O 1
ATOM 1396 N N . ASP A 1 184 ? -11.459 -1.967 17.248 1.00 91.69 184 ASP A N 1
ATOM 1397 C CA . ASP A 1 184 ? -11.784 -1.153 18.424 1.00 91.69 184 ASP A CA 1
ATOM 1398 C C . ASP A 1 184 ? -11.476 0.340 18.180 1.00 91.69 184 ASP A C 1
ATOM 1400 O O . ASP A 1 184 ? -11.365 1.121 19.117 1.00 91.69 184 ASP A O 1
ATOM 1404 N N . GLU A 1 185 ? -11.301 0.739 16.917 1.00 94.19 185 GLU A N 1
ATOM 1405 C CA . GLU A 1 185 ? -11.040 2.121 16.506 1.00 94.19 185 GLU A CA 1
ATOM 1406 C C . GLU A 1 185 ? -11.891 2.484 15.287 1.00 94.19 185 GLU A C 1
ATOM 1408 O O . GLU A 1 185 ? -12.281 1.628 14.486 1.00 94.19 185 GLU A O 1
ATOM 1413 N N . GLY A 1 186 ? -12.174 3.769 15.124 1.00 96.06 186 GLY A N 1
ATOM 1414 C CA . GLY A 1 186 ? -12.861 4.277 13.952 1.00 96.06 186 GLY A CA 1
ATOM 1415 C C . GLY A 1 186 ? -13.005 5.785 13.970 1.00 96.06 186 GLY A C 1
ATOM 1416 O O . GLY A 1 186 ? -12.491 6.483 14.839 1.00 96.06 186 GLY A O 1
ATOM 1417 N N . VAL A 1 187 ? -13.737 6.294 12.994 1.00 97.69 187 VAL A N 1
ATOM 1418 C CA . VAL A 1 187 ? -14.061 7.705 12.865 1.00 97.69 187 VAL A CA 1
ATOM 1419 C C . VAL A 1 187 ? -15.529 7.844 12.515 1.00 97.69 187 VAL A C 1
ATOM 1421 O O . VAL A 1 187 ? -16.047 7.152 11.639 1.00 97.69 187 VAL A O 1
ATOM 1424 N N . ILE A 1 188 ? -16.201 8.761 13.204 1.00 98.19 188 ILE A N 1
ATOM 1425 C CA . ILE A 1 188 ? -17.510 9.257 12.790 1.00 98.19 188 ILE A CA 1
ATOM 1426 C C . ILE A 1 188 ? -17.298 10.642 12.196 1.00 98.19 188 ILE A C 1
ATOM 1428 O O . ILE A 1 188 ? -16.720 11.526 12.833 1.00 98.19 188 ILE A O 1
ATOM 1432 N N . ALA A 1 189 ? -17.781 10.836 10.979 1.00 98.00 189 ALA A N 1
ATOM 1433 C CA . ALA A 1 189 ? -17.690 12.069 10.226 1.00 98.00 189 ALA A CA 1
ATOM 1434 C C . ALA A 1 189 ? -19.088 12.567 9.844 1.00 98.00 189 ALA A C 1
ATOM 1436 O O . ALA A 1 189 ? -19.978 11.784 9.516 1.00 98.00 189 ALA A O 1
ATOM 1437 N N . ILE A 1 190 ? -19.278 13.885 9.870 1.00 97.88 190 ILE A N 1
ATOM 1438 C CA . ILE A 1 190 ? -20.477 14.536 9.335 1.00 97.88 190 ILE A CA 1
ATOM 1439 C C . ILE A 1 190 ? -20.093 15.592 8.305 1.00 97.88 190 ILE A C 1
ATOM 1441 O O . ILE A 1 190 ? -19.176 16.384 8.542 1.00 97.88 190 ILE A O 1
ATOM 1445 N N . CYS A 1 191 ? -20.804 15.623 7.179 1.00 97.31 191 CYS A N 1
ATOM 1446 C CA . CYS A 1 191 ? -20.680 16.688 6.188 1.00 97.31 191 CYS A CA 1
ATOM 1447 C C . CYS A 1 191 ? -21.716 17.768 6.499 1.00 97.31 191 CYS A C 1
ATOM 1449 O O . CYS A 1 191 ? -22.899 17.472 6.694 1.00 97.31 191 CYS A O 1
ATOM 1451 N N . CYS A 1 192 ? -21.292 19.026 6.585 1.00 97.19 192 CYS A N 1
ATOM 1452 C CA . CYS A 1 192 ? -22.208 20.144 6.798 1.00 97.19 192 CYS A CA 1
ATOM 1453 C C . CYS A 1 192 ? -21.650 21.455 6.227 1.00 97.19 192 CYS A C 1
ATOM 1455 O O . CYS A 1 192 ? -20.440 21.564 6.005 1.00 97.19 192 CYS A O 1
ATOM 1457 N N . PRO A 1 193 ? -22.495 22.486 6.034 1.00 97.12 193 PRO A N 1
ATOM 1458 C CA . PRO A 1 193 ? -22.016 23.817 5.683 1.00 97.12 193 PRO A CA 1
ATOM 1459 C C . PRO A 1 193 ? -21.080 24.382 6.762 1.00 97.12 193 PRO A C 1
ATOM 1461 O O . PRO A 1 193 ? -21.402 24.334 7.953 1.00 97.12 193 PRO A O 1
ATOM 1464 N N . GLU A 1 194 ? -19.980 25.025 6.365 1.00 96.00 194 GLU A N 1
ATOM 1465 C CA . GLU A 1 194 ? -18.969 25.588 7.281 1.00 96.00 194 GLU A CA 1
ATOM 1466 C C . GLU A 1 194 ? -19.576 26.559 8.307 1.00 96.00 194 GLU A C 1
ATOM 1468 O O . GLU A 1 194 ? -19.182 26.610 9.477 1.00 96.00 194 GLU A O 1
ATOM 1473 N N . SER A 1 195 ? -20.613 27.292 7.893 1.00 96.44 195 SER A N 1
ATOM 1474 C CA . SER A 1 195 ? -21.373 28.206 8.754 1.00 96.44 195 SER A CA 1
ATOM 1475 C C . SER A 1 195 ? -22.032 27.525 9.967 1.00 96.44 195 SER A C 1
ATOM 1477 O O . SER A 1 195 ? -22.323 28.196 10.964 1.00 96.44 195 SER A O 1
ATOM 1479 N N . GLN A 1 196 ? -22.254 26.206 9.923 1.00 97.62 196 GLN A N 1
ATOM 1480 C CA . GLN A 1 196 ? -22.898 25.434 10.989 1.00 97.62 196 GLN A CA 1
ATOM 1481 C C . GLN A 1 196 ? -21.909 24.783 11.965 1.00 97.62 196 GLN A C 1
ATOM 1483 O O . GLN A 1 196 ? -22.329 24.389 13.056 1.00 97.62 196 GLN A O 1
ATOM 1488 N N . VAL A 1 197 ? -20.604 24.744 11.665 1.00 97.19 197 VAL A N 1
ATOM 1489 C CA . VAL A 1 197 ? -19.584 24.061 12.492 1.00 97.19 197 VAL A CA 1
ATOM 1490 C C . VAL A 1 197 ? -19.630 24.510 13.954 1.00 97.19 197 VAL A C 1
ATOM 1492 O O . VAL A 1 197 ? -19.629 23.691 14.876 1.00 97.19 197 VAL A O 1
ATOM 1495 N N . LYS A 1 198 ? -19.738 25.825 14.196 1.00 97.44 198 LYS A N 1
ATOM 1496 C CA . LYS A 1 198 ? -19.818 26.383 15.560 1.00 97.44 198 LYS A CA 1
ATOM 1497 C C . LYS A 1 198 ? -21.050 25.890 16.326 1.00 97.44 198 LYS A C 1
ATOM 1499 O O . LYS A 1 198 ? -20.966 25.697 17.538 1.00 97.44 198 LYS A O 1
ATOM 1504 N N . LYS A 1 199 ? -22.177 25.685 15.637 1.00 97.69 199 LYS A N 1
ATOM 1505 C CA . LYS A 1 199 ? -23.429 25.203 16.240 1.00 97.69 199 LYS A CA 1
ATOM 1506 C C . LYS A 1 199 ? -23.410 23.692 16.466 1.00 97.69 199 LYS A C 1
ATOM 1508 O O . LYS A 1 199 ? -23.962 23.236 17.463 1.00 97.69 199 LYS A O 1
ATOM 1513 N N . LEU A 1 200 ? -22.763 22.936 15.578 1.00 98.19 200 LEU A N 1
ATOM 1514 C CA . LEU A 1 200 ? -22.726 21.473 15.616 1.00 98.19 200 LEU A CA 1
ATOM 1515 C C . LEU A 1 200 ? -21.632 20.899 16.518 1.00 98.19 200 LEU A C 1
ATOM 1517 O O . LEU A 1 200 ? -21.818 19.800 17.026 1.00 98.19 200 LEU A O 1
ATOM 1521 N N . ARG A 1 201 ? -20.542 21.628 16.800 1.00 98.06 201 ARG A N 1
ATOM 1522 C CA . ARG A 1 201 ? -19.380 21.096 17.544 1.00 98.06 201 ARG A CA 1
ATOM 1523 C C . ARG A 1 201 ? -19.754 20.401 18.859 1.00 98.06 201 ARG A C 1
ATOM 1525 O O . ARG A 1 201 ? -19.377 19.257 19.077 1.00 98.06 201 ARG A O 1
ATOM 1532 N N . LYS A 1 202 ? -20.498 21.075 19.744 1.00 98.00 202 LYS A N 1
ATOM 1533 C CA . LYS A 1 202 ? -20.897 20.488 21.040 1.00 98.00 202 LYS A CA 1
ATOM 1534 C C . LYS A 1 202 ? -21.947 19.372 20.886 1.00 98.00 202 LYS A C 1
ATOM 1536 O O . LYS A 1 202 ? -21.737 18.312 21.472 1.00 98.00 202 LYS A O 1
ATOM 1541 N N . PRO A 1 203 ? -23.048 19.563 20.123 1.00 98.38 203 PRO A N 1
ATOM 1542 C CA . PRO A 1 203 ? -24.013 18.493 19.871 1.00 98.38 203 PRO A CA 1
ATOM 1543 C C . PRO A 1 203 ? -23.402 17.237 19.255 1.00 98.38 203 PRO A C 1
ATOM 1545 O O . PRO A 1 203 ? -23.778 16.142 19.655 1.00 98.38 203 PRO A O 1
ATOM 1548 N N . PHE A 1 204 ? -22.460 17.390 18.323 1.00 98.19 204 PHE A N 1
ATOM 1549 C CA . PHE A 1 204 ? -21.829 16.275 17.629 1.00 98.19 204 PHE A CA 1
ATOM 1550 C C . PHE A 1 204 ? -20.998 15.416 18.582 1.00 98.19 204 PHE A C 1
ATOM 1552 O O . PHE A 1 204 ? -21.272 14.226 18.711 1.00 98.19 204 PHE A O 1
ATOM 1559 N N . VAL A 1 205 ? -20.089 16.032 19.346 1.00 98.12 205 VAL A N 1
ATOM 1560 C CA . VAL A 1 205 ? -19.287 15.326 20.362 1.00 98.12 205 VAL A CA 1
ATOM 1561 C C . VAL A 1 205 ? -20.173 14.639 21.403 1.00 98.12 205 VAL A C 1
ATOM 1563 O O . VAL A 1 205 ? -19.936 13.487 21.751 1.00 98.12 205 VAL A O 1
ATOM 1566 N N . ALA A 1 206 ? -21.230 15.309 21.872 1.00 97.94 206 ALA A N 1
ATOM 1567 C CA . ALA A 1 206 ? -22.150 14.722 22.843 1.00 97.94 206 ALA A CA 1
ATOM 1568 C C . ALA A 1 206 ? -22.950 13.539 22.268 1.00 97.94 206 ALA A C 1
ATOM 1570 O O . ALA A 1 206 ? -23.170 12.551 22.968 1.00 97.94 206 ALA A O 1
ATOM 1571 N N . ALA A 1 207 ? -23.393 13.632 21.010 1.00 98.06 207 ALA A N 1
ATOM 1572 C CA . ALA A 1 207 ? -24.149 12.574 20.349 1.00 98.0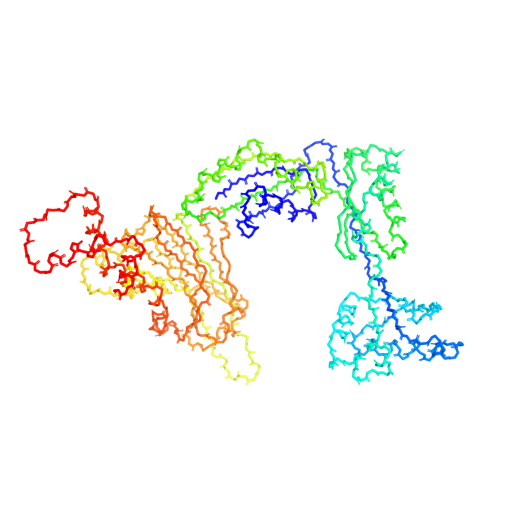6 207 ALA A CA 1
ATOM 1573 C C . ALA A 1 207 ? -23.278 11.340 20.083 1.00 98.06 207 ALA A C 1
ATOM 1575 O O . ALA A 1 207 ? -23.709 10.233 20.400 1.00 98.06 207 ALA A O 1
ATOM 1576 N N . VAL A 1 208 ? -22.050 11.535 19.588 1.00 97.88 208 VAL A N 1
ATOM 1577 C CA . VAL A 1 208 ? -21.074 10.451 19.399 1.00 97.88 208 VAL A CA 1
ATOM 1578 C C . VAL A 1 208 ? -20.710 9.819 20.736 1.00 97.88 208 VAL A C 1
ATOM 1580 O O . VAL A 1 208 ? -20.854 8.612 20.884 1.00 97.88 208 VAL A O 1
ATOM 1583 N N . GLY A 1 209 ? -20.349 10.622 21.742 1.00 97.50 209 GLY A N 1
ATOM 1584 C CA . GLY A 1 209 ? -20.013 10.109 23.071 1.00 97.50 209 GLY A CA 1
ATOM 1585 C C . GLY A 1 209 ? -21.142 9.280 23.684 1.00 97.50 209 GLY A C 1
ATOM 1586 O O . GLY A 1 209 ? -20.892 8.222 24.244 1.00 97.50 209 GLY A O 1
ATOM 1587 N N . LYS A 1 210 ? -22.404 9.696 23.516 1.00 97.50 210 LYS A N 1
ATOM 1588 C CA . LYS A 1 210 ? -23.559 8.904 23.963 1.00 97.50 210 LYS A CA 1
ATOM 1589 C C . LYS A 1 210 ? -23.718 7.593 23.183 1.00 97.50 210 LYS A C 1
ATOM 1591 O O . LYS A 1 210 ? -24.144 6.607 23.772 1.00 97.50 210 LYS A O 1
ATOM 1596 N N . ALA A 1 211 ? -23.440 7.602 21.882 1.00 96.25 211 ALA A N 1
ATOM 1597 C CA . ALA A 1 211 ? -23.634 6.453 21.003 1.00 96.25 211 ALA A CA 1
ATOM 1598 C C . ALA A 1 211 ? -22.639 5.308 21.233 1.00 96.25 211 ALA A C 1
ATOM 1600 O O . ALA A 1 211 ? -22.949 4.176 20.872 1.00 96.25 211 ALA A O 1
ATOM 1601 N N . VAL A 1 212 ? -21.470 5.617 21.799 1.00 95.88 212 VAL A N 1
ATOM 1602 C CA . VAL A 1 212 ? -20.383 4.649 22.021 1.00 95.88 212 VAL A CA 1
ATOM 1603 C C . VAL A 1 212 ? -20.077 4.412 23.507 1.00 95.88 212 VAL A C 1
ATOM 1605 O O . VAL A 1 212 ? -19.213 3.606 23.842 1.00 95.88 212 VAL A O 1
ATOM 1608 N N . ALA A 1 213 ? -20.780 5.100 24.415 1.00 94.06 213 ALA A N 1
ATOM 1609 C CA . ALA A 1 213 ? -20.544 5.017 25.858 1.00 94.06 213 ALA A CA 1
ATOM 1610 C C . ALA A 1 213 ? -20.781 3.615 26.440 1.00 94.06 213 ALA A C 1
ATOM 1612 O O . ALA A 1 213 ? -20.133 3.245 27.417 1.00 94.06 213 ALA A O 1
ATOM 1613 N N . ASP A 1 214 ? -21.708 2.841 25.871 1.00 90.31 214 ASP A N 1
ATOM 1614 C CA . ASP A 1 214 ? -21.999 1.460 26.275 1.00 90.31 214 ASP A CA 1
ATOM 1615 C C . ASP A 1 214 ? -20.847 0.495 25.970 1.00 90.31 214 ASP A C 1
ATOM 1617 O O . ASP A 1 214 ? -20.709 -0.518 26.655 1.00 90.31 214 ASP A O 1
ATOM 1621 N N . LEU A 1 215 ? -20.000 0.840 24.999 1.00 89.00 215 LEU A N 1
ATOM 1622 C CA . LEU A 1 215 ? -18.797 0.090 24.643 1.00 89.00 215 LEU A CA 1
ATOM 1623 C C . LEU A 1 215 ? -17.565 0.518 25.453 1.00 89.00 215 LEU A C 1
ATOM 1625 O O . LEU A 1 215 ? -16.521 -0.100 25.333 1.00 89.00 215 LEU A O 1
ATOM 1629 N N . GLY A 1 216 ? -17.665 1.563 26.283 1.00 88.06 216 GLY A N 1
ATOM 1630 C CA . GLY A 1 216 ? -16.506 2.116 26.993 1.00 88.06 216 GLY A CA 1
ATOM 1631 C C . GLY A 1 216 ? -15.540 2.894 26.092 1.00 88.06 216 GLY A C 1
ATOM 1632 O O . GLY A 1 216 ? -14.442 3.224 26.529 1.00 88.06 216 GLY A O 1
ATOM 1633 N N . ALA A 1 217 ? -15.950 3.216 24.863 1.00 92.19 217 ALA A N 1
ATOM 1634 C CA . ALA A 1 217 ? -15.139 3.969 23.918 1.00 92.19 217 ALA A CA 1
ATOM 1635 C C . ALA A 1 217 ? -15.167 5.476 24.207 1.00 92.19 217 ALA A C 1
ATOM 1637 O O . ALA A 1 217 ? -16.156 6.022 24.715 1.00 92.19 217 ALA A O 1
ATOM 1638 N N . PHE A 1 218 ? -14.092 6.168 23.831 1.00 92.94 218 PHE A N 1
ATOM 1639 C CA . PHE A 1 218 ? -13.930 7.596 24.077 1.00 92.94 218 PHE A CA 1
ATOM 1640 C C . PHE A 1 218 ? -13.797 8.369 22.760 1.00 92.94 218 PHE A C 1
ATOM 1642 O O . PHE A 1 218 ? -12.961 8.020 21.927 1.00 92.94 218 PHE A O 1
ATOM 1649 N N . PRO A 1 219 ? -14.596 9.433 22.556 1.00 95.44 219 PRO A N 1
ATOM 1650 C CA . PRO A 1 219 ? -14.392 10.330 21.431 1.00 95.44 219 PRO A CA 1
ATOM 1651 C C . PRO A 1 219 ? -13.151 11.196 21.663 1.00 95.44 219 PRO A C 1
ATOM 1653 O O . PRO A 1 219 ? -13.010 11.846 22.704 1.00 95.44 219 PRO A O 1
ATOM 1656 N N . GLU A 1 220 ? -12.283 11.249 20.664 1.00 95.62 220 GLU A N 1
ATOM 1657 C CA . GLU A 1 220 ? -11.121 12.130 20.621 1.00 95.62 220 GLU A CA 1
ATOM 1658 C C . GLU A 1 220 ? -11.516 13.570 20.236 1.00 95.62 220 GLU A C 1
ATOM 1660 O O . GLU A 1 220 ? -12.679 13.848 19.900 1.00 95.62 220 GLU A O 1
ATOM 1665 N N . PRO A 1 221 ? -10.589 14.547 20.321 1.00 97.44 221 PRO A N 1
ATOM 1666 C CA . PRO A 1 221 ? -10.871 15.910 19.903 1.00 97.44 221 PRO A CA 1
ATOM 1667 C C . PRO A 1 221 ? -11.386 15.982 18.463 1.00 97.44 221 PRO A C 1
ATOM 1669 O O . PRO A 1 221 ? -10.769 15.492 17.527 1.00 97.44 221 PRO A O 1
ATOM 1672 N N . MET A 1 222 ? -12.522 16.656 18.293 1.00 97.62 222 MET A N 1
ATOM 1673 C CA . MET A 1 222 ? -13.142 16.832 16.986 1.00 97.62 222 MET A CA 1
ATOM 1674 C C . MET A 1 222 ? -12.272 17.679 16.048 1.00 97.62 222 MET A C 1
ATOM 1676 O O . MET A 1 222 ? -11.899 18.814 16.381 1.00 97.62 222 MET A O 1
ATOM 1680 N N . GLU A 1 223 ? -12.079 17.180 14.835 1.00 97.44 223 GLU A N 1
ATOM 1681 C CA . GLU A 1 223 ? -11.350 17.828 13.751 1.00 97.44 223 GLU A CA 1
ATOM 1682 C C . GLU A 1 223 ? -12.298 18.368 12.673 1.00 97.44 223 GLU A C 1
ATOM 1684 O O . GLU A 1 223 ? -13.459 17.967 12.573 1.00 97.44 223 GLU A O 1
ATOM 1689 N N . VAL A 1 224 ? -11.807 19.301 11.856 1.00 96.50 224 VAL A N 1
ATOM 1690 C CA . VAL A 1 224 ? -12.530 19.833 10.691 1.00 96.50 224 VAL A CA 1
ATOM 1691 C C . VAL A 1 224 ? -11.608 19.759 9.479 1.00 96.50 224 VAL A C 1
ATOM 1693 O O . VAL A 1 224 ? -10.447 20.147 9.580 1.00 96.50 224 VAL A O 1
ATOM 1696 N N . GLY A 1 225 ? -12.104 19.238 8.360 1.00 94.69 225 GLY A N 1
ATOM 1697 C CA . GLY A 1 225 ? -11.377 19.122 7.093 1.00 94.69 225 GLY A CA 1
ATOM 1698 C C . GLY A 1 225 ? -12.220 19.569 5.892 1.00 94.69 225 GLY A C 1
ATOM 1699 O O . GLY A 1 225 ? -13.424 19.791 6.048 1.00 94.69 225 GLY A O 1
ATOM 1700 N N . PRO A 1 226 ? -11.611 19.721 4.704 1.00 95.44 226 PRO A N 1
ATOM 1701 C CA . PRO A 1 226 ? -12.331 20.112 3.488 1.00 95.44 226 PRO A CA 1
ATOM 1702 C C . PRO A 1 226 ? -13.335 19.034 3.066 1.00 95.44 226 PRO A C 1
ATOM 1704 O O . PRO A 1 226 ? -13.170 17.884 3.447 1.00 95.44 226 PRO A O 1
ATOM 1707 N N . GLU A 1 227 ? -14.351 19.393 2.275 1.00 95.00 227 GLU A N 1
ATOM 1708 C CA . GLU A 1 227 ? -15.343 18.449 1.720 1.00 95.00 227 GLU A CA 1
ATOM 1709 C C . GLU A 1 227 ? -14.751 17.468 0.690 1.00 95.00 227 GLU A C 1
ATOM 1711 O O . GLU A 1 227 ? -15.156 16.305 0.632 1.00 95.00 227 GLU A O 1
ATOM 1716 N N . GLU A 1 228 ? -13.806 17.942 -0.125 1.00 95.19 228 GLU A N 1
ATOM 1717 C CA . GLU A 1 228 ? -13.164 17.178 -1.194 1.00 95.19 228 GLU A CA 1
ATOM 1718 C C . GLU A 1 228 ? -11.667 17.002 -0.904 1.00 95.19 228 GLU A C 1
ATOM 1720 O O . GLU A 1 228 ? -10.986 17.915 -0.426 1.00 95.19 228 GLU A O 1
ATOM 1725 N N . LEU A 1 229 ? -11.136 15.835 -1.260 1.00 95.00 229 LEU A N 1
ATOM 1726 C CA . LEU A 1 229 ? -9.703 15.567 -1.302 1.00 95.00 229 LEU A CA 1
ATOM 1727 C C . LEU A 1 229 ? -9.229 15.510 -2.748 1.00 95.00 229 LEU A C 1
ATOM 1729 O O . LEU A 1 229 ? -9.923 14.986 -3.621 1.00 95.00 229 LEU A O 1
ATOM 1733 N N . THR A 1 230 ? -8.013 15.986 -2.991 1.00 96.31 230 THR A N 1
ATOM 1734 C CA . THR A 1 230 ? -7.303 15.720 -4.240 1.00 96.31 230 THR A CA 1
ATOM 1735 C C . THR A 1 230 ? -6.545 14.409 -4.115 1.00 96.31 230 THR A C 1
ATOM 1737 O O . THR A 1 230 ? -5.716 14.253 -3.222 1.00 96.31 230 THR A O 1
ATOM 1740 N N . MET A 1 231 ? -6.797 13.491 -5.043 1.00 95.75 231 MET A N 1
ATOM 1741 C CA . MET A 1 231 ? -6.027 12.269 -5.231 1.00 95.75 231 MET A CA 1
ATOM 1742 C C . MET A 1 231 ? -5.197 12.393 -6.509 1.00 95.75 231 MET A C 1
ATOM 1744 O O . MET A 1 231 ? -5.719 12.289 -7.623 1.00 95.75 231 MET A O 1
ATOM 1748 N N . GLU A 1 232 ? -3.900 12.625 -6.348 1.00 95.25 232 GLU A N 1
ATOM 1749 C CA . GLU A 1 232 ? -2.923 12.493 -7.424 1.00 95.25 232 GLU A CA 1
ATOM 1750 C C . GLU A 1 232 ? -2.557 11.019 -7.549 1.00 95.25 232 GLU A C 1
ATOM 1752 O O . GLU A 1 232 ? -2.137 10.404 -6.570 1.00 95.25 232 GLU A O 1
ATOM 1757 N N . TYR A 1 233 ? -2.760 10.439 -8.728 1.00 94.25 233 TYR A N 1
ATOM 1758 C CA . TYR A 1 233 ? -2.547 9.014 -8.943 1.00 94.25 233 TYR A CA 1
ATOM 1759 C C . TYR A 1 233 ? -1.612 8.758 -10.113 1.00 94.25 233 TYR A C 1
ATOM 1761 O O . TYR A 1 233 ? -1.554 9.501 -11.099 1.00 94.25 233 TYR A O 1
ATOM 1769 N N . SER A 1 234 ? -0.955 7.614 -10.035 1.00 91.12 234 SER A N 1
ATOM 1770 C CA . SER A 1 234 ? -0.198 7.026 -11.112 1.00 91.12 234 SER A CA 1
ATOM 1771 C C . SER A 1 234 ? -0.321 5.508 -11.100 1.00 91.12 234 SER A C 1
ATOM 1773 O O . SER A 1 234 ? -0.401 4.844 -10.070 1.00 91.12 234 SER A O 1
ATOM 1775 N N . ILE A 1 235 ? -0.372 4.953 -12.300 1.00 90.06 235 ILE A N 1
ATOM 1776 C CA . ILE A 1 235 ? -0.561 3.540 -12.571 1.00 90.06 235 ILE A CA 1
ATOM 1777 C C . ILE A 1 235 ? 0.644 3.078 -13.371 1.00 90.06 235 ILE A C 1
ATOM 1779 O O . ILE A 1 235 ? 0.907 3.590 -14.475 1.00 90.06 235 ILE A O 1
ATOM 1783 N N . ASN A 1 236 ? 1.353 2.102 -12.821 1.00 84.12 236 ASN A N 1
ATOM 1784 C CA . ASN A 1 236 ? 2.416 1.408 -13.529 1.00 84.12 236 ASN A CA 1
ATOM 1785 C C . ASN A 1 236 ? 1.755 0.452 -14.524 1.00 84.12 236 ASN A C 1
ATOM 1787 O O . ASN A 1 236 ? 1.058 -0.468 -14.119 1.00 84.12 236 ASN A O 1
ATOM 1791 N N . VAL A 1 237 ? 1.922 0.690 -15.827 1.00 82.94 237 VAL A N 1
ATOM 1792 C CA . VAL A 1 237 ? 1.342 -0.169 -16.869 1.00 82.94 237 VAL A CA 1
ATOM 1793 C C . VAL A 1 237 ? 2.459 -1.000 -17.474 1.00 82.94 237 VAL A C 1
ATOM 1795 O O . VAL A 1 237 ? 3.344 -0.459 -18.137 1.00 82.94 237 VAL A O 1
ATOM 1798 N N . VAL A 1 238 ? 2.414 -2.310 -17.243 1.00 73.88 238 VAL A N 1
ATOM 1799 C CA . VAL A 1 238 ? 3.237 -3.267 -17.983 1.00 73.88 238 VAL A CA 1
ATOM 1800 C C . VAL A 1 238 ? 2.538 -3.487 -19.316 1.00 73.88 238 VAL A C 1
ATOM 1802 O O . VAL A 1 238 ? 1.406 -3.964 -19.333 1.00 73.88 238 VAL A O 1
ATOM 1805 N N . ASN A 1 239 ? 3.171 -3.071 -20.415 1.00 67.94 239 ASN A N 1
ATOM 1806 C CA . ASN A 1 239 ? 2.581 -3.273 -21.733 1.00 67.94 239 ASN A CA 1
ATOM 1807 C C . ASN A 1 239 ? 2.593 -4.768 -22.067 1.00 67.94 239 ASN A C 1
ATOM 1809 O O . ASN A 1 239 ? 3.663 -5.350 -22.238 1.00 67.94 239 ASN A O 1
ATOM 1813 N N . ASP A 1 240 ? 1.412 -5.359 -22.190 1.00 66.31 240 ASP A N 1
ATOM 1814 C CA . ASP A 1 240 ? 1.212 -6.683 -22.772 1.00 66.31 240 ASP A CA 1
ATOM 1815 C C . ASP A 1 240 ? 0.140 -6.622 -23.871 1.00 66.31 240 ASP A C 1
ATOM 1817 O O . ASP A 1 240 ? -0.418 -5.562 -24.162 1.00 66.31 240 ASP A O 1
ATOM 1821 N N . SER A 1 241 ? -0.161 -7.760 -24.504 1.00 58.59 241 SER A N 1
ATOM 1822 C CA . SER A 1 241 ? -1.150 -7.835 -25.593 1.00 58.59 241 SER A CA 1
ATOM 1823 C C . SER A 1 241 ? -2.564 -7.344 -25.228 1.00 58.59 241 SER A C 1
ATOM 1825 O O . SER A 1 241 ? -3.370 -7.100 -26.123 1.00 58.59 241 SER A O 1
ATOM 1827 N N . SER A 1 242 ? -2.878 -7.212 -23.936 1.00 63.16 242 SER A N 1
ATOM 1828 C CA . SER A 1 242 ? -4.192 -6.840 -23.400 1.00 63.16 242 SER A CA 1
ATOM 1829 C C . SER A 1 242 ? -4.216 -5.492 -22.673 1.00 63.16 242 SER A C 1
ATOM 1831 O O . SER A 1 242 ? -5.293 -4.945 -22.428 1.00 63.16 242 SER A O 1
ATOM 1833 N N . ASN A 1 243 ? -3.051 -4.938 -22.335 1.00 69.44 243 ASN A N 1
ATOM 1834 C CA . ASN A 1 243 ? -2.939 -3.796 -21.443 1.00 69.44 243 ASN A CA 1
ATOM 1835 C C . ASN A 1 243 ? -1.868 -2.843 -21.976 1.00 69.44 243 ASN A C 1
ATOM 1837 O O . ASN A 1 243 ? -0.684 -3.061 -21.756 1.00 69.44 243 ASN A O 1
ATOM 1841 N N . ASP A 1 244 ? -2.275 -1.780 -22.675 1.00 83.44 244 ASP A N 1
ATOM 1842 C CA . ASP A 1 244 ? -1.365 -0.695 -23.041 1.00 83.44 244 ASP A CA 1
ATOM 1843 C C . ASP A 1 244 ? -1.711 0.621 -22.326 1.00 83.44 244 ASP A C 1
ATOM 1845 O O . ASP A 1 244 ? -2.842 0.856 -21.877 1.00 83.44 244 ASP A O 1
ATOM 1849 N N . GLY A 1 245 ? -0.710 1.496 -22.191 1.00 87.31 245 GLY A N 1
ATOM 1850 C CA . GLY A 1 245 ? -0.876 2.787 -21.519 1.00 87.31 245 GLY A CA 1
ATOM 1851 C C . GLY A 1 245 ? -1.960 3.675 -22.144 1.00 87.31 245 GLY A C 1
ATOM 1852 O O . GLY A 1 245 ? -2.630 4.416 -21.424 1.00 87.31 245 GLY A O 1
ATOM 1853 N N . GLY A 1 246 ? -2.182 3.583 -23.457 1.00 90.25 246 GLY A N 1
ATOM 1854 C CA . GLY A 1 246 ? -3.224 4.329 -24.162 1.00 90.25 246 GLY A CA 1
ATOM 1855 C C . GLY A 1 246 ? -4.631 3.812 -23.853 1.00 90.25 246 GLY A C 1
ATOM 1856 O O . GLY A 1 246 ? -5.542 4.608 -23.623 1.00 90.25 246 GLY A O 1
ATOM 1857 N N . ALA A 1 247 ? -4.815 2.495 -23.787 1.00 90.69 247 ALA A N 1
ATOM 1858 C CA . ALA A 1 247 ? -6.064 1.851 -23.401 1.00 90.69 247 ALA A CA 1
ATOM 1859 C C . ALA A 1 247 ? -6.415 2.167 -21.940 1.00 90.69 247 ALA A C 1
ATOM 1861 O O . ALA A 1 247 ? -7.572 2.441 -21.621 1.00 90.69 247 ALA A O 1
ATOM 1862 N N . MET A 1 248 ? -5.413 2.196 -21.057 1.00 92.56 248 MET A N 1
ATOM 1863 C CA . MET A 1 248 ? -5.592 2.615 -19.665 1.00 92.56 248 MET A CA 1
ATOM 1864 C C . MET A 1 248 ? -6.009 4.089 -19.561 1.00 92.56 248 MET A C 1
ATOM 1866 O O . MET A 1 248 ? -6.971 4.403 -18.869 1.00 92.56 248 MET A O 1
ATOM 1870 N N . VAL A 1 249 ? -5.356 4.991 -20.303 1.00 95.06 249 VAL A N 1
ATOM 1871 C CA . VAL A 1 249 ? -5.755 6.410 -20.370 1.00 95.06 249 VAL A CA 1
ATOM 1872 C C . VAL A 1 249 ? -7.192 6.573 -20.853 1.00 95.06 249 VAL A C 1
ATOM 1874 O O . VAL A 1 249 ? -7.929 7.383 -20.293 1.00 95.06 249 VAL A O 1
ATOM 1877 N N . LYS A 1 250 ? -7.601 5.815 -21.878 1.00 94.88 250 LYS A N 1
ATOM 1878 C CA . LYS A 1 250 ? -8.983 5.833 -22.376 1.00 94.88 250 LYS A CA 1
ATOM 1879 C C . LYS A 1 250 ? -9.970 5.392 -21.301 1.00 94.88 250 LYS A C 1
ATOM 1881 O O . LYS A 1 250 ? -10.953 6.090 -21.115 1.00 94.88 250 LYS A O 1
ATOM 1886 N N . ARG A 1 251 ? -9.679 4.302 -20.578 1.00 95.00 251 ARG A N 1
ATOM 1887 C CA . ARG A 1 251 ? -10.520 3.815 -19.473 1.00 95.00 251 ARG A CA 1
ATOM 1888 C C . ARG A 1 251 ? -10.662 4.841 -18.356 1.00 95.00 251 ARG A C 1
ATOM 1890 O O . ARG A 1 251 ? -11.777 5.130 -17.968 1.00 95.00 251 ARG A O 1
ATOM 1897 N N . VAL A 1 252 ? -9.563 5.418 -17.869 1.00 95.44 252 VAL A N 1
ATOM 1898 C CA . VAL A 1 252 ? -9.615 6.384 -16.753 1.00 95.44 252 VAL A CA 1
ATOM 1899 C C . VAL A 1 252 ? -10.337 7.678 -17.148 1.00 95.44 252 VAL A C 1
ATOM 1901 O O . VAL A 1 252 ? -11.025 8.284 -16.336 1.00 95.44 252 VAL A O 1
ATOM 1904 N N . ASN A 1 253 ? -10.173 8.123 -18.397 1.00 96.19 253 ASN A N 1
ATOM 1905 C CA . ASN A 1 253 ? -10.852 9.314 -18.912 1.00 96.19 253 ASN A CA 1
ATOM 1906 C C . ASN A 1 253 ? -12.278 9.037 -19.414 1.00 96.19 253 ASN A C 1
ATOM 1908 O O . ASN A 1 253 ? -12.928 9.971 -19.896 1.00 96.19 253 ASN A O 1
ATOM 1912 N N . ASP A 1 254 ? -12.741 7.788 -19.363 1.00 96.12 254 ASP A N 1
ATOM 1913 C CA . ASP A 1 254 ? -14.096 7.429 -19.754 1.00 96.12 254 ASP A CA 1
ATOM 1914 C C . ASP A 1 254 ? -15.096 8.063 -18.769 1.00 96.12 254 ASP A C 1
ATOM 1916 O O . ASP A 1 254 ? -14.883 7.981 -17.558 1.00 96.12 254 ASP A O 1
ATOM 1920 N N . PRO A 1 255 ? -16.180 8.707 -19.235 1.00 91.69 255 PRO A N 1
ATOM 1921 C CA . PRO A 1 255 ? -17.193 9.269 -18.344 1.00 91.69 255 PRO A CA 1
ATOM 1922 C C . PRO A 1 255 ? -17.795 8.255 -17.360 1.00 91.69 255 PRO A C 1
ATOM 1924 O O . PRO A 1 255 ? -18.171 8.638 -16.252 1.00 91.69 255 PRO A O 1
ATOM 1927 N N . ASP A 1 256 ? -17.861 6.973 -17.731 1.00 96.50 256 ASP A N 1
ATOM 1928 C CA . ASP A 1 256 ? -18.371 5.913 -16.862 1.00 96.50 256 ASP A CA 1
ATOM 1929 C C . ASP A 1 256 ? -17.376 5.515 -15.764 1.00 96.50 256 ASP A C 1
ATOM 1931 O O . ASP A 1 256 ? -17.780 4.901 -14.777 1.00 96.50 256 ASP A O 1
ATOM 1935 N N . PHE A 1 257 ? -16.094 5.881 -15.882 1.00 96.56 257 PHE A N 1
ATOM 1936 C CA . PHE A 1 257 ? -15.082 5.543 -14.882 1.00 96.56 257 PHE A CA 1
ATOM 1937 C C . PHE A 1 257 ? -15.390 6.148 -13.512 1.00 96.56 257 PHE A C 1
ATOM 1939 O O . PHE A 1 257 ? -15.385 5.423 -12.518 1.00 96.56 257 PHE A O 1
ATOM 1946 N N . SER A 1 258 ? -15.712 7.447 -13.462 1.00 96.56 258 SER A N 1
ATOM 1947 C CA . SER A 1 258 ? -16.119 8.114 -12.217 1.00 96.56 258 SER A CA 1
ATOM 1948 C C . SER A 1 258 ? -17.303 7.396 -11.577 1.00 96.56 258 SER A C 1
ATOM 1950 O O . SER A 1 258 ? -17.236 7.049 -10.404 1.00 96.56 258 SER A O 1
ATOM 1952 N N . ARG A 1 259 ? -18.335 7.073 -12.367 1.00 96.81 259 ARG A N 1
ATOM 1953 C CA . ARG A 1 259 ? -19.524 6.360 -11.883 1.00 96.81 259 ARG A CA 1
ATOM 1954 C C . ARG A 1 259 ? -19.182 4.973 -11.339 1.00 96.81 259 ARG A C 1
ATOM 1956 O O . ARG A 1 259 ? -19.712 4.566 -10.312 1.00 96.81 259 ARG A O 1
ATOM 1963 N N . ASN A 1 260 ? -18.301 4.238 -12.014 1.00 97.56 260 ASN A N 1
ATOM 1964 C CA . ASN A 1 260 ? -17.854 2.930 -11.540 1.00 97.56 260 ASN A CA 1
ATOM 1965 C C . ASN A 1 260 ? -17.101 3.058 -10.213 1.00 97.56 260 ASN A C 1
ATOM 1967 O O . ASN A 1 260 ? -17.390 2.317 -9.280 1.00 97.56 260 ASN A O 1
ATOM 1971 N N . MET A 1 261 ? -16.206 4.039 -10.090 1.00 97.44 261 MET A N 1
ATOM 1972 C CA . MET A 1 261 ? -15.502 4.312 -8.838 1.00 97.44 261 MET A CA 1
ATOM 1973 C C . MET A 1 261 ? -16.458 4.730 -7.706 1.00 97.44 261 MET A C 1
ATOM 1975 O O . MET A 1 261 ? -16.268 4.299 -6.573 1.00 97.44 261 MET A O 1
ATOM 1979 N N . GLU A 1 262 ? -17.498 5.515 -7.991 1.00 97.81 262 GLU A N 1
ATOM 1980 C CA . GLU A 1 262 ? -18.547 5.892 -7.027 1.00 97.81 262 GLU A CA 1
ATOM 1981 C C . GLU A 1 262 ? -19.361 4.676 -6.547 1.00 97.81 262 GLU A C 1
ATOM 1983 O O . GLU A 1 262 ? -19.643 4.547 -5.354 1.00 97.81 262 GLU A O 1
ATOM 1988 N N . MET A 1 263 ? -19.681 3.734 -7.444 1.00 97.44 263 MET A N 1
ATOM 1989 C CA . MET A 1 263 ? -20.325 2.468 -7.066 1.00 97.44 263 MET A CA 1
ATOM 1990 C C . MET A 1 263 ? -19.424 1.613 -6.167 1.00 97.44 263 MET A C 1
ATOM 1992 O O . MET A 1 263 ? -19.897 1.063 -5.171 1.00 97.44 263 MET A O 1
ATOM 1996 N N . GLU A 1 264 ? -18.127 1.533 -6.476 1.00 98.00 264 GLU A N 1
ATOM 1997 C CA . GLU A 1 264 ? -17.155 0.831 -5.631 1.00 98.00 264 GLU A CA 1
ATOM 1998 C C . GLU A 1 264 ? -17.041 1.494 -4.249 1.00 98.00 264 GLU A C 1
ATOM 2000 O O . GLU A 1 264 ? -17.115 0.808 -3.231 1.00 98.00 264 GLU A O 1
ATOM 2005 N N . LEU A 1 265 ? -16.964 2.828 -4.182 1.00 96.88 265 LEU A N 1
ATOM 2006 C CA . LEU A 1 265 ? -16.981 3.585 -2.922 1.00 96.88 265 LEU A CA 1
ATOM 2007 C C . LEU A 1 265 ? -18.254 3.320 -2.108 1.00 96.88 265 LEU A C 1
ATOM 2009 O O . LEU A 1 265 ? -18.174 3.069 -0.906 1.00 96.88 265 LEU A O 1
ATOM 2013 N N . THR A 1 266 ? -19.413 3.280 -2.765 1.00 96.00 266 THR A N 1
ATOM 2014 C CA . THR A 1 266 ? -20.692 2.933 -2.128 1.00 96.00 266 THR A CA 1
ATOM 2015 C C . THR A 1 266 ? -20.645 1.535 -1.513 1.00 96.00 266 THR A C 1
ATOM 2017 O O . THR A 1 266 ? -21.056 1.352 -0.367 1.00 96.00 266 THR A O 1
ATOM 2020 N N . SER A 1 267 ? -20.094 0.552 -2.235 1.00 95.88 267 SER A N 1
ATOM 2021 C CA . SER A 1 267 ? -19.936 -0.819 -1.729 1.00 95.88 267 SER A CA 1
ATOM 2022 C C . SER A 1 267 ? -18.999 -0.911 -0.516 1.00 95.88 267 SER A C 1
ATOM 2024 O O . SER A 1 267 ? -19.153 -1.802 0.317 1.00 95.88 267 SER A O 1
ATOM 2026 N N . LEU A 1 268 ? -18.076 0.047 -0.389 1.00 94.75 268 LEU A N 1
ATOM 2027 C CA . LEU A 1 268 ? -17.142 0.198 0.727 1.00 94.75 268 LEU A CA 1
ATOM 2028 C C . LEU A 1 268 ? -17.695 1.074 1.870 1.00 94.75 268 LEU A C 1
ATOM 2030 O O . LEU A 1 268 ? -16.949 1.415 2.786 1.00 94.75 268 LEU A O 1
ATOM 2034 N N . GLY A 1 269 ? -18.982 1.437 1.837 1.00 93.31 269 GLY A N 1
ATOM 2035 C CA . GLY A 1 269 ? -19.639 2.206 2.900 1.00 93.31 269 GLY A CA 1
ATOM 2036 C C . GLY A 1 269 ? -19.570 3.728 2.740 1.00 93.31 269 GLY A C 1
ATOM 2037 O O . GLY A 1 269 ? -19.768 4.447 3.716 1.00 93.31 269 GLY A O 1
ATOM 2038 N N . LEU A 1 270 ? -19.303 4.230 1.528 1.00 94.81 270 LEU A N 1
ATOM 2039 C CA . LEU A 1 270 ? -19.264 5.661 1.193 1.00 94.81 270 LEU A CA 1
ATOM 2040 C C . LEU A 1 270 ? -20.340 6.002 0.136 1.00 94.81 270 LEU A C 1
ATOM 2042 O O . LEU A 1 270 ? -20.001 6.194 -1.033 1.00 94.81 270 LEU A O 1
ATOM 2046 N N . PRO A 1 271 ? -21.636 6.024 0.507 1.00 90.62 271 PRO A N 1
ATOM 2047 C CA . PRO A 1 271 ? -22.754 6.041 -0.442 1.00 90.62 271 PRO A CA 1
ATOM 2048 C C . PRO A 1 271 ? -22.934 7.345 -1.235 1.00 90.62 271 PRO A C 1
ATOM 2050 O O . PRO A 1 271 ? -23.428 7.279 -2.357 1.00 90.62 271 PRO A O 1
ATOM 2053 N N . ASP A 1 272 ? -22.523 8.502 -0.701 1.00 92.00 272 ASP A N 1
ATOM 2054 C CA . ASP A 1 272 ? -22.662 9.805 -1.379 1.00 92.00 272 ASP A CA 1
ATOM 2055 C C . ASP A 1 272 ? -21.306 10.389 -1.823 1.00 92.00 272 ASP A C 1
ATOM 2057 O O . ASP A 1 272 ? -21.141 11.609 -1.983 1.00 92.00 272 ASP A O 1
ATOM 2061 N N . ALA A 1 273 ? -20.302 9.525 -2.006 1.00 93.81 273 ALA A N 1
ATOM 2062 C CA . ALA A 1 273 ? -19.022 9.945 -2.553 1.00 93.81 273 ALA A CA 1
ATOM 2063 C C . ALA A 1 273 ? -19.179 10.371 -4.021 1.00 93.81 273 ALA A C 1
ATOM 2065 O O . ALA A 1 273 ? -19.797 9.680 -4.823 1.00 93.81 273 ALA A O 1
ATOM 2066 N N . GLU A 1 274 ? -18.566 11.497 -4.378 1.00 95.31 274 GLU A N 1
ATOM 2067 C CA . GLU A 1 274 ? -18.524 12.019 -5.747 1.00 95.31 274 GLU A CA 1
ATOM 2068 C C . GLU A 1 274 ? -17.085 12.008 -6.259 1.00 95.31 274 GLU A C 1
ATOM 2070 O O . GLU A 1 274 ? -16.166 12.426 -5.542 1.00 95.31 274 GLU A O 1
ATOM 2075 N N . VAL A 1 275 ? -16.883 11.589 -7.511 1.00 96.44 275 VAL A N 1
ATOM 2076 C CA . VAL A 1 275 ? -15.562 11.500 -8.144 1.00 96.44 275 VAL A CA 1
ATOM 2077 C C . VAL A 1 275 ? -15.504 12.372 -9.394 1.00 96.44 275 VAL A C 1
ATOM 2079 O O . VAL A 1 275 ? -16.123 12.096 -10.423 1.00 96.44 275 VAL A O 1
ATOM 2082 N N . LYS A 1 276 ? -14.671 13.414 -9.356 1.00 95.12 276 LYS A N 1
ATOM 2083 C CA . LYS A 1 276 ? -14.494 14.367 -10.464 1.00 95.12 276 LYS A CA 1
ATOM 2084 C C . LYS A 1 276 ? -13.054 14.354 -10.960 1.00 95.12 276 LYS A C 1
ATOM 2086 O O . LYS A 1 276 ? -12.116 14.468 -10.178 1.00 95.12 276 LYS A O 1
ATOM 2091 N N . SER A 1 277 ? -12.847 14.292 -12.272 1.00 93.50 277 SER A N 1
ATOM 2092 C CA . SER A 1 277 ? -11.509 14.469 -12.849 1.00 93.50 277 SER A CA 1
ATOM 2093 C C . SER A 1 277 ? -11.057 15.929 -12.731 1.00 93.50 277 SER A C 1
ATOM 2095 O O . SER A 1 277 ? -11.677 16.814 -13.319 1.00 93.50 277 SER A O 1
ATOM 2097 N N . LYS A 1 278 ? -9.939 16.180 -12.039 1.00 91.56 278 LYS A N 1
ATOM 2098 C CA . LYS A 1 278 ? -9.276 17.498 -11.958 1.00 91.56 278 LYS A CA 1
ATOM 2099 C C . LYS A 1 278 ? -8.268 17.674 -13.094 1.00 91.56 278 LYS A C 1
ATOM 2101 O O . LYS A 1 278 ? -8.265 18.702 -13.765 1.00 91.56 278 LYS A O 1
ATOM 2106 N N . VAL A 1 279 ? -7.458 16.646 -13.348 1.00 94.00 279 VAL A N 1
ATOM 2107 C CA . VAL A 1 279 ? -6.511 16.575 -14.470 1.00 94.00 279 VAL A CA 1
ATOM 2108 C C . VAL A 1 279 ? -6.713 15.240 -15.171 1.00 94.00 279 VAL A C 1
ATOM 2110 O O . VAL A 1 279 ? -6.619 14.188 -14.535 1.00 94.00 279 VAL A O 1
ATOM 2113 N N . LYS A 1 280 ? -6.992 15.290 -16.479 1.00 94.56 280 LYS A N 1
ATOM 2114 C CA . LYS A 1 280 ? -7.205 14.090 -17.295 1.00 94.56 280 LYS A CA 1
ATOM 2115 C C . LYS A 1 280 ? -5.987 13.174 -17.247 1.00 94.56 280 LYS A C 1
ATOM 2117 O O . LYS A 1 280 ? -4.850 13.646 -17.250 1.00 94.56 280 LYS A O 1
ATOM 2122 N N . ALA A 1 281 ? -6.240 11.870 -17.272 1.00 95.25 281 ALA A N 1
ATOM 2123 C CA . ALA A 1 281 ? -5.195 10.868 -17.336 1.00 95.25 281 ALA A CA 1
ATOM 2124 C C . ALA A 1 281 ? -4.348 11.059 -18.598 1.00 95.25 281 ALA A C 1
ATOM 2126 O O . ALA A 1 281 ? -4.882 11.258 -19.694 1.00 95.25 281 ALA A O 1
ATOM 2127 N N . THR A 1 282 ? -3.035 10.936 -18.450 1.00 93.81 282 THR A N 1
ATOM 2128 C CA . THR A 1 282 ? -2.078 10.900 -19.558 1.00 93.81 282 THR A CA 1
ATOM 2129 C C . THR A 1 282 ? -1.135 9.709 -19.408 1.00 93.81 282 THR A C 1
ATOM 2131 O O . THR A 1 282 ? -0.903 9.190 -18.310 1.00 93.81 282 THR A O 1
ATOM 2134 N N . ALA A 1 283 ? -0.615 9.229 -20.534 1.00 91.06 283 ALA A N 1
ATOM 2135 C CA . ALA A 1 283 ? 0.391 8.180 -20.577 1.00 91.06 283 ALA A CA 1
ATOM 2136 C C . ALA A 1 283 ? 1.701 8.775 -21.069 1.00 91.06 283 ALA A C 1
ATOM 2138 O O . ALA A 1 283 ? 1.721 9.620 -21.962 1.00 91.06 283 ALA A O 1
ATOM 2139 N N . ARG A 1 284 ? 2.790 8.277 -20.503 1.00 87.31 284 ARG A N 1
ATOM 2140 C CA . ARG A 1 284 ? 4.143 8.556 -20.946 1.00 87.31 284 ARG A CA 1
ATOM 2141 C C . ARG A 1 284 ? 4.920 7.255 -20.886 1.00 87.31 284 ARG A C 1
ATOM 2143 O O . ARG A 1 284 ? 4.697 6.455 -19.976 1.00 87.31 284 ARG A O 1
ATOM 2150 N N . GLU A 1 285 ? 5.786 7.042 -21.863 1.00 84.00 285 GLU A N 1
ATOM 2151 C CA . GLU A 1 285 ? 6.711 5.917 -21.839 1.00 84.00 285 GLU A CA 1
ATOM 2152 C C . GLU A 1 285 ? 7.831 6.174 -20.835 1.00 84.00 285 GLU A C 1
ATOM 2154 O O . GLU A 1 285 ? 8.242 7.317 -20.605 1.00 84.00 285 GLU A O 1
ATOM 2159 N N . LEU A 1 286 ? 8.312 5.096 -20.222 1.00 84.06 286 LEU A N 1
ATOM 2160 C CA . LEU A 1 286 ? 9.439 5.166 -19.313 1.00 84.06 286 LEU A CA 1
ATOM 2161 C C . LEU A 1 286 ? 10.707 5.446 -20.119 1.00 84.06 286 LEU A C 1
ATOM 2163 O O . LEU A 1 286 ? 11.143 4.611 -20.905 1.00 84.06 286 LEU A O 1
ATOM 2167 N N . SER A 1 287 ? 11.277 6.630 -19.929 1.00 88.88 287 SER A N 1
ATOM 2168 C CA . SER A 1 287 ? 12.447 7.084 -20.686 1.00 88.88 287 SER A CA 1
ATOM 2169 C C . SER A 1 287 ? 13.649 7.388 -19.807 1.00 88.88 287 SER A C 1
ATOM 2171 O O . SER A 1 287 ? 14.776 7.243 -20.262 1.00 88.88 287 SER A O 1
ATOM 2173 N N . GLN A 1 288 ? 13.426 7.816 -18.564 1.00 92.75 288 GLN A N 1
ATOM 2174 C CA . GLN A 1 288 ? 14.497 8.166 -17.647 1.00 92.75 288 GLN A CA 1
ATOM 2175 C C . GLN A 1 288 ? 14.231 7.586 -16.269 1.00 92.75 288 GLN A C 1
ATOM 2177 O O . GLN A 1 288 ? 13.115 7.674 -15.753 1.00 92.75 288 GLN A O 1
ATOM 2182 N N . LEU A 1 289 ? 15.273 7.015 -15.685 1.00 93.50 289 LEU A N 1
ATOM 2183 C CA . LEU A 1 289 ? 15.234 6.410 -14.368 1.00 93.50 289 LEU A CA 1
ATOM 2184 C C . LEU A 1 289 ? 16.326 6.975 -13.483 1.00 93.50 289 LEU A C 1
ATOM 2186 O O . LEU A 1 289 ? 17.386 7.398 -13.943 1.00 93.50 289 LEU A O 1
ATOM 2190 N N . GLU A 1 290 ? 16.044 6.951 -12.197 1.00 94.81 290 GLU A N 1
ATOM 2191 C CA . GLU A 1 290 ? 16.967 7.315 -11.149 1.00 94.81 290 GLU A CA 1
ATOM 2192 C C . GLU A 1 290 ? 16.951 6.204 -10.106 1.00 94.81 290 GLU A C 1
ATOM 2194 O O . GLU A 1 290 ? 15.936 5.940 -9.469 1.00 94.81 290 GLU A O 1
ATOM 2199 N N . PHE A 1 291 ? 18.074 5.515 -9.986 1.00 94.19 291 PHE A N 1
ATOM 2200 C CA . PHE A 1 291 ? 18.311 4.506 -8.971 1.00 94.19 291 PHE A CA 1
ATOM 2201 C C . PHE A 1 291 ? 19.055 5.167 -7.814 1.00 94.19 291 PHE A C 1
ATOM 2203 O O . PHE A 1 291 ? 20.080 5.816 -8.031 1.00 94.19 291 PHE A O 1
ATOM 2210 N N . ILE A 1 292 ? 18.536 5.022 -6.600 1.00 93.81 292 ILE A N 1
ATOM 2211 C CA . ILE A 1 292 ? 19.088 5.622 -5.388 1.00 93.81 292 ILE A CA 1
ATOM 2212 C C . ILE A 1 292 ? 19.338 4.500 -4.388 1.00 93.81 292 ILE A C 1
ATOM 2214 O O . ILE A 1 292 ? 18.416 3.772 -4.038 1.00 93.81 292 ILE A O 1
ATOM 2218 N N . LEU A 1 293 ? 20.582 4.374 -3.944 1.00 93.19 293 LEU A N 1
ATOM 2219 C CA . LEU A 1 293 ? 21.008 3.496 -2.863 1.00 93.19 293 LEU A CA 1
ATOM 2220 C C . LEU A 1 293 ? 21.461 4.372 -1.698 1.00 93.19 293 LEU A C 1
ATOM 2222 O O . LEU A 1 293 ? 22.291 5.253 -1.898 1.00 93.19 293 LEU A O 1
ATOM 2226 N N . GLU A 1 294 ? 20.961 4.108 -0.498 1.00 93.00 294 GLU A N 1
ATOM 2227 C CA . GLU A 1 294 ? 21.382 4.755 0.748 1.00 93.00 294 GLU A CA 1
ATOM 2228 C C . GLU A 1 294 ? 21.619 3.691 1.822 1.00 93.00 294 GLU A C 1
ATOM 2230 O O . GLU A 1 294 ? 20.906 2.688 1.866 1.00 93.00 294 GLU A O 1
ATOM 2235 N N . TRP A 1 295 ? 22.617 3.881 2.682 1.00 91.00 295 TRP A N 1
ATOM 2236 C CA . TRP A 1 295 ? 22.899 2.985 3.808 1.00 91.00 295 TRP A CA 1
ATOM 2237 C C . TRP A 1 295 ? 23.624 3.710 4.934 1.00 91.00 295 TRP A C 1
ATOM 2239 O O . TRP A 1 295 ? 24.344 4.674 4.682 1.00 91.00 295 TRP A O 1
ATOM 2249 N N . ASP A 1 296 ? 23.510 3.196 6.158 1.00 89.75 296 ASP A N 1
ATOM 2250 C CA . ASP A 1 296 ? 24.360 3.603 7.276 1.00 89.75 296 ASP A CA 1
ATOM 2251 C C . ASP A 1 296 ? 25.580 2.678 7.413 1.00 89.75 296 ASP A C 1
ATOM 2253 O O . ASP A 1 296 ? 25.573 1.515 6.999 1.00 89.75 296 ASP A O 1
ATOM 2257 N N . PHE A 1 297 ? 26.654 3.177 8.024 1.00 86.31 297 PHE A N 1
ATOM 2258 C CA . PHE A 1 297 ? 27.821 2.349 8.316 1.00 86.31 297 PHE A CA 1
ATOM 2259 C C . PHE A 1 297 ? 27.483 1.238 9.323 1.00 86.31 297 PHE A C 1
ATOM 2261 O O . PHE A 1 297 ? 26.714 1.473 10.263 1.00 86.31 297 PHE A O 1
ATOM 2268 N N . PRO A 1 298 ? 28.116 0.054 9.207 1.00 79.81 298 PRO A N 1
ATOM 2269 C CA . PRO A 1 298 ? 27.973 -1.011 10.189 1.00 79.81 298 PRO A CA 1
ATOM 2270 C C . PRO A 1 298 ? 28.220 -0.514 11.617 1.00 79.81 298 PRO A C 1
ATOM 2272 O O . PRO A 1 298 ? 29.236 0.126 11.911 1.00 79.81 298 PRO A O 1
ATOM 2275 N N . VAL A 1 299 ? 27.282 -0.796 12.528 1.00 69.25 299 VAL A N 1
ATOM 2276 C CA . VAL A 1 299 ? 27.404 -0.367 13.928 1.00 69.25 299 VAL A CA 1
ATOM 2277 C C . VAL A 1 299 ? 28.621 -1.049 14.546 1.00 69.25 299 VAL A C 1
ATOM 2279 O O . VAL A 1 299 ? 28.746 -2.272 14.505 1.00 69.25 299 VAL A O 1
ATOM 2282 N N . LYS A 1 300 ? 29.506 -0.262 15.174 1.00 61.34 300 LYS A N 1
ATOM 2283 C CA . LYS A 1 300 ? 30.648 -0.789 15.932 1.00 61.34 300 LYS A CA 1
ATOM 2284 C C . LYS A 1 300 ? 30.135 -1.732 17.025 1.00 61.34 300 LYS A C 1
ATOM 2286 O O . LYS A 1 300 ? 29.642 -1.270 18.056 1.00 61.34 300 LYS A O 1
ATOM 2291 N N . GLN A 1 301 ? 30.247 -3.042 16.824 1.00 57.62 301 GLN A N 1
ATOM 2292 C CA . GLN A 1 301 ? 30.018 -3.992 17.907 1.00 57.62 301 GLN A CA 1
ATOM 2293 C C . GLN A 1 301 ? 31.066 -3.721 18.992 1.00 57.62 301 GLN A C 1
ATOM 2295 O O . GLN A 1 301 ? 32.261 -3.670 18.706 1.00 57.62 301 GLN A O 1
ATOM 2300 N N . ARG A 1 302 ? 30.615 -3.490 20.234 1.00 54.72 302 ARG A N 1
ATOM 2301 C CA . ARG A 1 302 ? 31.473 -3.061 21.359 1.00 54.72 302 ARG A CA 1
ATOM 2302 C C . ARG A 1 302 ? 32.609 -4.041 21.674 1.00 54.72 302 ARG A C 1
ATOM 2304 O O . ARG A 1 302 ? 33.586 -3.629 22.291 1.00 54.72 302 ARG A O 1
ATOM 2311 N N . ASP A 1 303 ? 32.492 -5.283 21.212 1.00 58.19 303 ASP A N 1
ATOM 2312 C CA . ASP A 1 303 ? 33.418 -6.375 21.509 1.00 58.19 303 ASP A CA 1
ATOM 2313 C C . ASP A 1 303 ? 34.423 -6.666 20.378 1.00 58.19 303 ASP A C 1
ATOM 2315 O O . ASP A 1 303 ? 35.277 -7.538 20.539 1.00 58.19 303 ASP A O 1
ATOM 2319 N N . ILE A 1 304 ? 34.370 -5.942 19.247 1.00 55.59 304 ILE A N 1
ATOM 2320 C CA . ILE A 1 304 ? 35.315 -6.121 18.133 1.00 55.59 304 ILE A CA 1
ATOM 2321 C C . ILE A 1 304 ? 36.325 -4.962 18.125 1.00 55.59 304 ILE A C 1
ATOM 2323 O O . ILE A 1 304 ? 35.966 -3.829 17.787 1.00 55.59 304 ILE A O 1
ATOM 2327 N N . PRO A 1 305 ? 37.601 -5.206 18.479 1.00 45.59 305 PRO A N 1
ATOM 2328 C CA . PRO A 1 305 ? 38.642 -4.201 18.350 1.00 45.59 305 PRO A CA 1
ATOM 2329 C C . PRO A 1 305 ? 38.915 -3.974 16.857 1.00 45.59 305 PRO A C 1
ATOM 2331 O O . PRO A 1 305 ? 39.417 -4.862 16.178 1.00 45.59 305 PRO A O 1
ATOM 2334 N N . ASN A 1 306 ? 38.583 -2.775 16.368 1.00 53.66 306 ASN A N 1
ATOM 2335 C CA . ASN A 1 306 ? 38.647 -2.344 14.962 1.00 53.66 306 ASN A CA 1
ATOM 2336 C C . ASN A 1 306 ? 37.609 -3.026 14.050 1.00 53.66 306 ASN A C 1
ATOM 2338 O O . ASN A 1 306 ? 37.969 -3.908 13.271 1.00 53.66 306 ASN A O 1
ATOM 2342 N N . PRO A 1 307 ? 36.327 -2.614 14.089 1.00 57.41 307 PRO A N 1
ATOM 2343 C CA . PRO A 1 307 ? 35.393 -3.013 13.044 1.00 57.41 307 PRO A CA 1
ATOM 2344 C C . PRO A 1 307 ? 35.943 -2.530 11.699 1.00 57.41 307 PRO A C 1
ATOM 2346 O O . PRO A 1 307 ? 36.251 -1.344 11.546 1.00 57.41 307 PRO A O 1
ATOM 2349 N N . VAL A 1 308 ? 36.110 -3.456 10.753 1.00 60.62 308 VAL A N 1
ATOM 2350 C CA . VAL A 1 308 ? 36.435 -3.119 9.366 1.00 60.62 308 VAL A CA 1
ATOM 2351 C C . VAL A 1 308 ? 35.268 -2.284 8.854 1.00 60.62 308 VAL A C 1
ATOM 2353 O O . VAL A 1 308 ? 34.142 -2.770 8.776 1.00 60.62 308 VAL A O 1
ATOM 2356 N N . GLN A 1 309 ? 35.519 -0.999 8.612 1.00 73.62 309 GLN A N 1
ATOM 2357 C CA . GLN A 1 309 ? 34.557 -0.149 7.931 1.00 73.62 309 GLN A CA 1
ATOM 2358 C C . GLN A 1 309 ? 34.471 -0.654 6.496 1.00 73.62 309 GLN A C 1
ATOM 2360 O O . GLN A 1 309 ? 35.465 -0.605 5.776 1.00 73.62 309 GLN A O 1
ATOM 2365 N N . ASP A 1 310 ? 33.305 -1.169 6.131 1.00 85.75 310 ASP A N 1
ATOM 2366 C CA . ASP A 1 310 ? 33.023 -1.626 4.779 1.00 85.75 310 ASP A CA 1
ATOM 2367 C C . ASP A 1 310 ? 31.964 -0.740 4.112 1.00 85.75 310 ASP A C 1
ATOM 2369 O O . ASP A 1 310 ? 31.315 0.085 4.769 1.00 85.75 310 ASP A O 1
ATOM 2373 N N . TYR A 1 311 ? 31.824 -0.893 2.799 1.00 90.56 311 TYR A N 1
ATOM 2374 C CA . TYR A 1 311 ? 31.005 -0.042 1.942 1.00 90.56 311 TYR A CA 1
ATOM 2375 C C . TYR A 1 311 ? 30.071 -0.884 1.075 1.00 90.56 311 TYR A C 1
ATOM 2377 O O . TYR A 1 311 ? 30.350 -2.049 0.787 1.00 90.56 311 TYR A O 1
ATOM 2385 N N . LEU A 1 312 ? 28.966 -0.276 0.651 1.00 92.38 312 LEU A N 1
ATOM 2386 C CA . LEU A 1 312 ? 28.081 -0.839 -0.360 1.00 92.38 312 LEU A CA 1
ATOM 2387 C C . LEU A 1 312 ? 28.308 -0.133 -1.688 1.00 92.38 312 LEU A C 1
ATOM 2389 O O . LEU A 1 312 ? 28.670 1.041 -1.715 1.00 92.38 312 LEU A O 1
ATOM 2393 N N . ASP A 1 313 ? 28.042 -0.842 -2.778 1.00 93.56 313 ASP A N 1
ATOM 2394 C CA . ASP A 1 313 ? 28.005 -0.249 -4.103 1.00 93.56 313 ASP A CA 1
ATOM 2395 C C . ASP A 1 313 ? 26.751 -0.653 -4.882 1.00 93.56 313 ASP A C 1
ATOM 2397 O O . ASP A 1 313 ? 26.262 -1.786 -4.798 1.00 93.56 313 ASP A O 1
ATOM 2401 N N . GLY A 1 314 ? 26.242 0.309 -5.648 1.00 94.25 314 GLY A N 1
ATOM 2402 C CA . GLY A 1 314 ? 25.132 0.156 -6.569 1.00 94.25 314 GLY A CA 1
ATOM 2403 C C . GLY A 1 314 ? 25.679 -0.073 -7.969 1.00 94.25 314 GLY A C 1
ATOM 2404 O O . GLY A 1 314 ? 26.152 0.847 -8.623 1.00 94.25 314 GLY A O 1
ATOM 2405 N N . ILE A 1 315 ? 25.574 -1.300 -8.454 1.00 95.94 315 ILE A N 1
ATOM 2406 C CA . ILE A 1 315 ? 26.136 -1.717 -9.735 1.00 95.94 315 ILE A CA 1
ATOM 2407 C C . ILE A 1 315 ? 25.009 -1.849 -10.761 1.00 95.94 315 ILE A C 1
ATOM 2409 O O . ILE A 1 315 ? 23.958 -2.428 -10.485 1.00 95.94 315 ILE A O 1
ATOM 2413 N N . CYS A 1 316 ? 25.246 -1.372 -11.979 1.00 97.19 316 CYS A N 1
ATOM 2414 C CA . CYS A 1 316 ? 24.410 -1.629 -13.144 1.00 97.19 316 CYS A CA 1
ATOM 2415 C C . CYS A 1 316 ? 25.192 -2.466 -14.163 1.00 97.19 316 CYS A C 1
ATOM 2417 O O . CYS A 1 316 ? 26.141 -1.996 -14.793 1.00 97.19 316 CYS A O 1
ATOM 2419 N N . MET A 1 317 ? 24.804 -3.731 -14.326 1.00 97.81 317 MET A N 1
ATOM 2420 C CA . MET A 1 317 ? 25.362 -4.614 -15.350 1.00 97.81 317 MET A CA 1
ATOM 2421 C C . MET A 1 317 ? 24.476 -4.594 -16.595 1.00 97.81 317 MET A C 1
ATOM 2423 O O . MET A 1 317 ? 23.332 -5.047 -16.558 1.00 97.81 317 MET A O 1
ATOM 2427 N N . ILE A 1 318 ? 25.012 -4.078 -17.698 1.00 97.69 318 ILE A N 1
ATOM 2428 C CA . ILE A 1 318 ? 24.297 -3.885 -18.961 1.00 97.69 318 ILE A CA 1
ATOM 2429 C C . ILE A 1 318 ? 24.664 -5.001 -19.935 1.00 97.69 318 ILE A C 1
ATOM 2431 O O . ILE A 1 318 ? 25.840 -5.212 -20.237 1.00 97.69 318 ILE A O 1
ATOM 2435 N N . TYR A 1 319 ? 23.652 -5.682 -20.457 1.00 96.50 319 TYR A N 1
ATOM 2436 C CA . TYR A 1 319 ? 23.775 -6.845 -21.323 1.00 96.50 319 TYR A CA 1
ATOM 2437 C C . TYR A 1 319 ? 23.228 -6.581 -22.727 1.00 96.50 319 TYR A C 1
ATOM 2439 O O . TYR A 1 319 ? 22.256 -5.850 -22.937 1.00 96.50 319 TYR A O 1
ATOM 2447 N N . ARG A 1 320 ? 23.891 -7.218 -23.690 1.00 92.38 320 ARG A N 1
ATOM 2448 C CA . ARG A 1 320 ? 23.380 -7.511 -25.027 1.00 92.38 320 ARG A CA 1
ATOM 2449 C C . ARG A 1 320 ? 23.225 -9.016 -25.064 1.00 92.38 320 ARG A C 1
ATOM 2451 O O . ARG A 1 320 ? 24.231 -9.713 -25.236 1.00 92.38 320 ARG A O 1
ATOM 2458 N N . GLU A 1 321 ? 21.998 -9.475 -24.864 1.00 90.00 321 GLU A N 1
ATOM 2459 C CA . GLU A 1 321 ? 21.697 -10.897 -24.739 1.00 90.00 321 GLU A CA 1
ATOM 2460 C C . GLU A 1 321 ? 22.656 -11.508 -23.694 1.00 90.00 321 GLU A C 1
ATOM 2462 O O . GLU A 1 321 ? 22.927 -10.904 -22.655 1.00 90.00 321 GLU A O 1
ATOM 2467 N N . GLU A 1 322 ? 23.283 -12.649 -23.961 1.00 89.50 322 GLU A N 1
ATOM 2468 C CA . GLU A 1 322 ? 24.210 -13.270 -23.011 1.00 89.50 322 GLU A CA 1
ATOM 2469 C C . GLU A 1 322 ? 25.565 -12.562 -22.825 1.00 89.50 322 GLU A C 1
ATOM 2471 O O . GLU A 1 322 ? 26.364 -13.014 -22.005 1.00 89.50 322 GLU A O 1
ATOM 2476 N N . THR A 1 323 ? 25.867 -11.497 -23.574 1.00 91.50 323 THR A N 1
ATOM 2477 C CA . THR A 1 323 ? 27.159 -10.799 -23.482 1.00 91.50 323 THR A CA 1
ATOM 2478 C C . THR A 1 323 ? 27.066 -9.583 -22.565 1.00 91.50 323 THR A C 1
ATOM 2480 O O . THR A 1 323 ? 26.273 -8.672 -22.824 1.00 91.50 323 THR A O 1
ATOM 2483 N N . LEU A 1 324 ? 27.951 -9.488 -21.566 1.00 95.69 324 LEU A N 1
ATOM 2484 C CA . LEU A 1 324 ? 28.085 -8.267 -20.769 1.00 95.69 324 LEU A CA 1
ATOM 2485 C C . LEU A 1 324 ? 28.630 -7.126 -21.642 1.00 95.69 324 LEU A C 1
ATOM 2487 O O . LEU A 1 324 ? 29.815 -7.077 -21.971 1.00 95.69 324 LEU A O 1
ATOM 2491 N N . ALA A 1 325 ? 27.766 -6.182 -22.004 1.00 95.38 325 ALA A N 1
ATOM 2492 C CA . ALA A 1 325 ? 28.135 -5.035 -22.820 1.00 95.38 325 ALA A CA 1
ATOM 2493 C C . ALA A 1 325 ? 28.951 -4.011 -22.025 1.00 95.38 325 ALA A C 1
ATOM 2495 O O . ALA A 1 325 ? 29.893 -3.440 -22.572 1.00 95.38 325 ALA A O 1
ATOM 2496 N N . GLN A 1 326 ? 28.585 -3.771 -20.763 1.00 96.44 326 GLN A N 1
ATOM 2497 C CA . GLN A 1 326 ? 29.318 -2.887 -19.860 1.00 96.44 326 GLN A CA 1
ATOM 2498 C C . GLN A 1 326 ? 28.873 -3.086 -18.409 1.00 96.44 326 GLN A C 1
ATOM 2500 O O . GLN A 1 326 ? 27.688 -3.248 -18.133 1.00 96.44 326 GLN A O 1
ATOM 2505 N N . LEU A 1 327 ? 29.816 -3.007 -17.479 1.00 96.38 327 LEU A N 1
ATOM 2506 C CA . LEU A 1 327 ? 29.563 -2.857 -16.050 1.00 96.38 327 LEU A CA 1
ATOM 2507 C C . LEU A 1 327 ? 29.722 -1.385 -15.667 1.00 96.38 327 LEU A C 1
ATOM 2509 O O . LEU A 1 327 ? 30.735 -0.772 -16.009 1.00 96.38 327 LEU A O 1
ATOM 2513 N N . VAL A 1 328 ? 28.722 -0.831 -14.988 1.00 96.38 328 VAL A N 1
ATOM 2514 C CA . VAL A 1 328 ? 28.753 0.517 -14.416 1.00 96.38 328 VAL A CA 1
ATOM 2515 C C . VAL A 1 328 ? 28.686 0.402 -12.897 1.00 96.38 328 VAL A C 1
ATOM 2517 O O . VAL A 1 328 ? 27.717 -0.137 -12.373 1.00 96.38 328 VAL A O 1
ATOM 2520 N N . ASP A 1 329 ? 29.720 0.872 -12.210 1.00 94.62 329 ASP A N 1
ATOM 2521 C CA . ASP A 1 329 ? 29.879 0.821 -10.750 1.00 94.62 329 ASP A CA 1
ATOM 2522 C C . ASP A 1 329 ? 30.551 2.116 -10.250 1.00 94.62 329 ASP A C 1
ATOM 2524 O O . ASP A 1 329 ? 30.704 3.079 -11.019 1.00 94.62 329 ASP A O 1
ATOM 2528 N N . PHE A 1 330 ? 30.985 2.160 -8.987 1.00 90.69 330 PHE A N 1
ATOM 2529 C CA . PHE A 1 330 ? 31.687 3.325 -8.435 1.00 90.69 330 PHE A CA 1
ATOM 2530 C C . PHE A 1 330 ? 32.895 3.795 -9.281 1.00 90.69 330 PHE A C 1
ATOM 2532 O O . PHE A 1 330 ? 33.151 5.001 -9.376 1.00 90.69 330 PHE A O 1
ATOM 2539 N N . ARG A 1 331 ? 33.601 2.882 -9.971 1.00 90.00 331 ARG A N 1
ATOM 2540 C CA . ARG A 1 331 ? 34.779 3.190 -10.811 1.00 90.00 331 ARG A CA 1
ATOM 2541 C C . ARG A 1 331 ? 34.404 3.933 -12.085 1.00 90.00 331 ARG A C 1
ATOM 2543 O O . ARG A 1 331 ? 35.197 4.702 -12.627 1.00 90.00 331 ARG A O 1
ATOM 2550 N N . SER A 1 332 ? 33.172 3.773 -12.558 1.00 88.81 332 SER A N 1
ATOM 2551 C CA . SER A 1 332 ? 32.691 4.521 -13.720 1.00 88.81 332 SER A CA 1
ATOM 2552 C C . SER A 1 332 ? 32.690 6.033 -13.481 1.00 88.81 332 SER A C 1
ATOM 2554 O O . SER A 1 332 ? 32.835 6.798 -14.435 1.00 88.81 332 SER A O 1
ATOM 2556 N N . ALA A 1 333 ? 32.565 6.472 -12.223 1.00 87.44 333 ALA A N 1
ATOM 2557 C CA . ALA A 1 333 ? 32.635 7.882 -11.847 1.00 87.44 333 ALA A CA 1
ATOM 2558 C C . ALA A 1 333 ? 34.081 8.408 -11.743 1.00 87.44 333 ALA A C 1
ATOM 2560 O O . ALA A 1 333 ? 34.313 9.598 -11.959 1.00 87.44 333 ALA A O 1
ATOM 2561 N N . SER A 1 334 ? 35.064 7.540 -11.466 1.00 84.88 334 SER A N 1
ATOM 2562 C CA . SER A 1 334 ? 36.486 7.913 -11.374 1.00 84.88 334 SER A CA 1
ATOM 2563 C C . SER A 1 334 ? 37.184 8.020 -12.738 1.00 84.88 334 SER A C 1
ATOM 2565 O O . SER A 1 334 ? 38.353 8.402 -12.811 1.00 84.88 334 SER A O 1
ATOM 2567 N N . GLY A 1 335 ? 36.474 7.724 -13.833 1.00 80.69 335 GLY A N 1
ATOM 2568 C CA . GLY A 1 335 ? 37.024 7.732 -15.191 1.00 80.69 335 GLY A CA 1
ATOM 2569 C C . GLY A 1 335 ? 37.870 6.499 -15.517 1.00 80.69 335 GLY A C 1
ATOM 2570 O O . GLY A 1 335 ? 38.555 6.479 -16.544 1.00 80.69 335 GLY A O 1
ATOM 2571 N N . GLU A 1 336 ? 37.830 5.475 -14.664 1.00 85.00 336 GLU A N 1
ATOM 2572 C CA . GLU A 1 336 ? 38.454 4.187 -14.938 1.00 85.00 336 GLU A CA 1
ATOM 2573 C C . GLU A 1 336 ? 37.757 3.463 -16.107 1.00 85.00 336 GLU A C 1
ATOM 2575 O O . GLU A 1 336 ? 36.565 3.665 -16.363 1.00 85.00 336 GLU A O 1
ATOM 2580 N N . PRO A 1 337 ? 38.479 2.612 -16.861 1.00 83.31 337 PRO A N 1
ATOM 2581 C CA . PRO A 1 337 ? 37.873 1.831 -17.929 1.00 83.31 337 PRO A CA 1
ATOM 2582 C C . PRO A 1 337 ? 36.831 0.848 -17.384 1.00 83.31 337 PRO A C 1
ATOM 2584 O O . PRO A 1 337 ? 37.142 -0.012 -16.562 1.00 83.31 337 PRO A O 1
ATOM 2587 N N . ASN A 1 338 ? 35.611 0.922 -17.911 1.00 87.00 338 ASN A N 1
ATOM 2588 C CA . ASN A 1 338 ? 34.541 0.004 -17.531 1.00 87.00 338 ASN A CA 1
ATOM 2589 C C . ASN A 1 338 ? 34.796 -1.423 -18.042 1.00 87.00 338 ASN A C 1
ATOM 2591 O O . ASN A 1 338 ? 35.224 -1.635 -19.186 1.00 87.00 338 ASN A O 1
ATOM 2595 N N . LEU A 1 339 ? 34.472 -2.410 -17.203 1.00 88.44 339 LEU A N 1
ATOM 2596 C CA . LEU A 1 339 ? 34.551 -3.828 -17.549 1.00 88.44 339 LEU A CA 1
ATOM 2597 C C . LEU A 1 339 ? 33.497 -4.173 -18.616 1.00 88.44 339 LEU A C 1
ATOM 2599 O O . LEU A 1 339 ? 32.342 -3.769 -18.504 1.00 88.44 339 LEU A O 1
ATOM 2603 N N . HIS A 1 340 ? 33.882 -4.936 -19.636 1.00 91.06 340 HIS A N 1
ATOM 2604 C CA . HIS A 1 340 ? 32.991 -5.418 -20.694 1.00 91.06 340 HIS A CA 1
ATOM 2605 C C . HIS A 1 340 ? 33.516 -6.725 -21.300 1.00 91.06 340 HIS A C 1
ATOM 2607 O O . HIS A 1 340 ? 34.686 -7.075 -21.131 1.00 91.06 340 HIS A O 1
ATOM 2613 N N . GLU A 1 341 ? 32.648 -7.440 -22.012 1.00 87.94 341 GLU A N 1
ATOM 2614 C CA . GLU A 1 341 ? 32.962 -8.666 -22.744 1.00 87.94 341 GLU A CA 1
ATOM 2615 C C . GLU A 1 341 ? 32.869 -8.444 -24.262 1.00 87.94 341 GLU A C 1
ATOM 2617 O O . GLU A 1 341 ? 32.129 -7.591 -24.754 1.00 87.94 341 GLU A O 1
ATOM 2622 N N . GLY A 1 342 ? 33.637 -9.230 -25.024 1.00 72.81 342 GLY A N 1
ATOM 2623 C CA . GLY A 1 342 ? 33.820 -9.037 -26.465 1.00 72.81 342 GLY A CA 1
ATOM 2624 C C . GLY A 1 342 ? 34.946 -8.039 -26.743 1.00 72.81 342 GLY A C 1
ATOM 2625 O O . GLY A 1 342 ? 34.884 -6.894 -26.317 1.00 72.81 342 GLY A O 1
ATOM 2626 N N . GLY A 1 343 ? 36.009 -8.499 -27.413 1.00 74.50 343 GLY A N 1
ATOM 2627 C CA . GLY A 1 343 ? 37.296 -7.793 -27.504 1.00 74.50 343 GLY A CA 1
ATOM 2628 C C . GLY A 1 343 ? 37.249 -6.345 -28.021 1.00 74.50 343 GLY A C 1
ATOM 2629 O O . GLY A 1 343 ? 36.240 -5.876 -28.542 1.00 74.50 343 GLY A O 1
ATOM 2630 N N . ASN A 1 344 ? 38.393 -5.655 -27.922 1.00 82.56 344 ASN A N 1
ATOM 2631 C CA . ASN A 1 344 ? 38.572 -4.221 -28.206 1.00 82.56 344 ASN A CA 1
ATOM 2632 C C . ASN A 1 344 ? 38.347 -3.836 -29.685 1.00 82.56 344 ASN A C 1
ATOM 2634 O O . ASN A 1 344 ? 39.278 -3.492 -30.415 1.00 82.56 344 ASN A O 1
ATOM 2638 N N . SER A 1 345 ? 37.098 -3.883 -30.136 1.00 88.19 345 SER A N 1
ATOM 2639 C CA . SER A 1 345 ? 36.663 -3.439 -31.456 1.00 88.19 345 SER A CA 1
ATOM 2640 C C . SER A 1 345 ? 36.203 -1.979 -31.423 1.00 88.19 345 SER A C 1
ATOM 2642 O O . SER A 1 345 ? 35.831 -1.426 -30.384 1.00 88.19 345 SER A O 1
ATOM 2644 N N . ARG A 1 346 ? 36.187 -1.332 -32.593 1.00 88.62 346 ARG A N 1
ATOM 2645 C CA . ARG A 1 346 ? 35.653 0.032 -32.740 1.00 88.62 346 ARG A CA 1
ATOM 2646 C C . ARG A 1 346 ? 34.175 0.114 -32.342 1.00 88.62 346 ARG A C 1
ATOM 2648 O O . ARG A 1 346 ? 33.758 1.121 -31.772 1.00 88.62 346 ARG A O 1
ATOM 2655 N N . GLU A 1 347 ? 33.416 -0.938 -32.635 1.00 87.38 347 GLU A N 1
ATOM 2656 C CA . GLU A 1 347 ? 31.997 -1.079 -32.301 1.00 87.38 347 GLU A CA 1
ATOM 2657 C C . GLU A 1 347 ? 31.795 -1.186 -30.788 1.00 87.38 347 GLU A C 1
ATOM 2659 O O . GLU A 1 347 ? 31.015 -0.414 -30.234 1.00 87.38 347 GLU A O 1
ATOM 2664 N N . ALA A 1 348 ? 32.570 -2.037 -30.103 1.00 87.69 348 ALA A N 1
ATOM 2665 C CA . ALA A 1 348 ? 32.552 -2.139 -28.642 1.00 87.69 348 ALA A CA 1
ATOM 2666 C C . ALA A 1 348 ? 32.885 -0.792 -27.980 1.00 87.69 348 ALA A C 1
ATOM 2668 O O . ALA A 1 348 ? 32.166 -0.337 -27.094 1.00 87.69 348 ALA A O 1
ATOM 2669 N N . ALA A 1 349 ? 33.901 -0.080 -28.482 1.00 89.50 349 ALA A N 1
ATOM 2670 C CA . ALA A 1 349 ? 34.250 1.246 -27.974 1.00 89.50 349 ALA A CA 1
ATOM 2671 C C . ALA A 1 349 ? 33.146 2.294 -28.221 1.00 89.50 349 ALA A C 1
ATOM 2673 O O . ALA A 1 349 ? 32.928 3.183 -27.397 1.00 89.50 349 ALA A O 1
ATOM 2674 N N . GLN A 1 350 ? 32.454 2.234 -29.364 1.00 91.31 350 GLN A N 1
ATOM 2675 C CA . GLN A 1 350 ? 31.328 3.123 -29.660 1.00 91.31 350 GLN A CA 1
ATOM 2676 C C . GLN A 1 350 ? 30.124 2.829 -28.765 1.00 91.31 350 GLN A C 1
ATOM 2678 O O . GLN A 1 350 ? 29.537 3.777 -28.235 1.00 91.31 350 GLN A O 1
ATOM 2683 N N . ARG A 1 351 ? 29.802 1.546 -28.568 1.00 93.44 351 ARG A N 1
ATOM 2684 C CA . ARG A 1 351 ? 28.757 1.091 -27.650 1.00 93.44 351 ARG A CA 1
ATOM 2685 C C . ARG A 1 351 ? 29.057 1.556 -26.233 1.00 93.44 351 ARG A C 1
ATOM 2687 O O . ARG A 1 351 ? 28.212 2.212 -25.637 1.00 93.44 351 ARG A O 1
ATOM 2694 N N . GLY A 1 352 ? 30.277 1.328 -25.748 1.00 92.75 352 GLY A N 1
ATOM 2695 C CA . GLY A 1 352 ? 30.664 1.723 -24.399 1.00 92.75 352 GLY A CA 1
ATOM 2696 C C . GLY A 1 352 ? 30.538 3.231 -24.165 1.00 92.75 352 GLY A C 1
ATOM 2697 O O . GLY A 1 352 ? 29.952 3.675 -23.185 1.00 92.75 352 GLY A O 1
ATOM 2698 N N . ARG A 1 353 ? 30.953 4.058 -25.139 1.00 92.75 353 ARG A N 1
ATOM 2699 C CA . ARG A 1 353 ? 30.727 5.516 -25.069 1.00 92.75 353 ARG A CA 1
ATOM 2700 C C . ARG A 1 353 ? 29.248 5.899 -25.042 1.00 92.75 353 ARG A C 1
ATOM 2702 O O . ARG A 1 353 ? 28.913 6.915 -24.442 1.00 92.75 353 ARG A O 1
ATOM 2709 N N . ALA A 1 354 ? 28.388 5.184 -25.764 1.00 95.00 354 ALA A N 1
ATOM 2710 C CA . ALA A 1 354 ? 26.951 5.444 -25.752 1.00 95.00 354 ALA A CA 1
ATOM 2711 C C . ALA A 1 354 ? 26.328 5.046 -24.408 1.00 95.00 354 ALA A C 1
ATOM 2713 O O . ALA A 1 354 ? 25.624 5.860 -23.818 1.00 95.00 354 ALA A O 1
ATOM 2714 N N . ILE A 1 355 ? 26.686 3.872 -23.882 1.00 96.25 355 ILE A N 1
ATOM 2715 C CA . ILE A 1 355 ? 26.270 3.412 -22.555 1.00 96.25 355 ILE A CA 1
ATOM 2716 C C . ILE A 1 355 ? 26.715 4.399 -21.473 1.00 96.25 355 ILE A C 1
ATOM 2718 O O . ILE A 1 355 ? 25.878 4.830 -20.696 1.00 96.25 355 ILE A O 1
ATOM 2722 N N . SER A 1 356 ? 27.973 4.846 -21.458 1.00 94.56 356 SER A N 1
ATOM 2723 C CA . SER A 1 356 ? 28.454 5.809 -20.451 1.00 94.56 356 SER A CA 1
ATOM 2724 C C . SER A 1 356 ? 27.779 7.186 -20.516 1.00 94.56 356 SER A C 1
ATOM 2726 O O . SER A 1 356 ? 27.860 7.949 -19.560 1.00 94.56 356 SER A O 1
ATOM 2728 N N . ARG A 1 357 ? 27.137 7.549 -21.637 1.00 94.56 357 ARG A N 1
ATOM 2729 C CA . ARG A 1 357 ? 26.289 8.755 -21.696 1.00 94.56 357 ARG A CA 1
ATOM 2730 C C . ARG A 1 357 ? 24.892 8.487 -21.152 1.00 94.56 357 ARG A C 1
ATOM 2732 O O . ARG A 1 357 ? 24.325 9.372 -20.519 1.00 94.56 357 ARG A O 1
ATOM 2739 N N . ALA A 1 358 ? 24.367 7.299 -21.439 1.00 96.50 358 ALA A N 1
ATOM 2740 C CA . ALA A 1 358 ? 23.035 6.866 -21.054 1.00 96.50 358 ALA A CA 1
ATOM 2741 C C . ALA A 1 358 ? 22.944 6.482 -19.574 1.00 96.50 358 ALA A C 1
ATOM 2743 O O . ALA A 1 358 ? 21.905 6.704 -18.978 1.00 96.50 358 ALA A O 1
ATOM 2744 N N . VAL A 1 359 ? 23.998 5.926 -18.978 1.00 96.81 359 VAL A N 1
ATOM 2745 C CA . VAL A 1 359 ? 24.033 5.468 -17.584 1.00 96.81 359 VAL A CA 1
ATOM 2746 C C . VAL A 1 359 ? 25.180 6.168 -16.872 1.00 96.81 359 VAL A C 1
ATOM 2748 O O . VAL A 1 359 ? 26.343 5.983 -17.234 1.00 96.81 359 VAL A O 1
ATOM 2751 N N . GLN A 1 360 ? 24.853 6.974 -15.866 1.00 95.69 360 GLN A N 1
ATOM 2752 C CA . GLN A 1 360 ? 25.825 7.748 -15.098 1.00 95.69 360 GLN A CA 1
ATOM 2753 C C . GLN A 1 360 ? 25.733 7.367 -13.628 1.00 95.69 360 GLN A C 1
ATOM 2755 O O . GLN A 1 360 ? 24.648 7.381 -13.054 1.00 95.69 360 GLN A O 1
ATOM 2760 N N . HIS A 1 361 ? 26.874 7.044 -13.029 1.00 95.25 361 HIS A N 1
ATOM 2761 C CA . HIS A 1 361 ? 27.008 6.758 -11.604 1.00 95.25 361 HIS A CA 1
ATOM 2762 C C . HIS A 1 361 ? 27.545 8.006 -10.890 1.00 95.25 361 HIS A C 1
ATOM 2764 O O . HIS A 1 361 ? 28.477 8.640 -11.387 1.00 95.25 361 HIS A O 1
ATOM 2770 N N . SER A 1 362 ? 26.984 8.372 -9.734 1.00 94.38 362 SER A N 1
ATOM 2771 C CA . SER A 1 362 ? 27.426 9.541 -8.952 1.00 94.38 362 SER A CA 1
ATOM 2772 C C . SER A 1 362 ? 28.828 9.393 -8.366 1.00 94.38 362 SER A C 1
ATOM 2774 O O . SER A 1 362 ? 29.452 10.388 -8.008 1.00 94.38 362 SER A O 1
ATOM 2776 N N . GLY A 1 363 ? 29.285 8.148 -8.234 1.00 91.38 363 GLY A N 1
ATOM 2777 C CA . GLY A 1 363 ? 30.391 7.774 -7.358 1.00 91.38 363 GLY A CA 1
ATOM 2778 C C . GLY A 1 363 ? 29.947 7.759 -5.896 1.00 91.38 363 GLY A C 1
ATOM 2779 O O . GLY A 1 363 ? 28.750 7.880 -5.605 1.00 91.38 363 GLY A O 1
ATOM 2780 N N . ASP A 1 364 ? 30.926 7.644 -5.006 1.00 88.94 364 ASP A N 1
ATOM 2781 C CA . ASP A 1 364 ? 30.700 7.525 -3.570 1.00 88.94 364 ASP A CA 1
ATOM 2782 C C . ASP A 1 364 ? 30.328 8.881 -2.958 1.00 88.94 364 ASP A C 1
ATOM 2784 O O . ASP A 1 364 ? 31.164 9.784 -2.835 1.00 88.94 364 ASP A O 1
ATOM 2788 N N . VAL A 1 365 ? 29.067 9.038 -2.539 1.00 90.88 365 VAL A N 1
ATOM 2789 C CA . VAL A 1 365 ? 28.621 10.203 -1.763 1.00 90.88 365 VAL A CA 1
ATOM 2790 C C . VAL A 1 365 ? 28.521 9.798 -0.298 1.00 90.88 365 VAL A C 1
ATOM 2792 O O . VAL A 1 365 ? 27.516 9.254 0.151 1.00 90.88 365 VAL A O 1
ATOM 2795 N N . MET A 1 366 ? 29.585 10.058 0.461 1.00 89.31 366 MET A N 1
ATOM 2796 C CA . MET A 1 366 ? 29.684 9.649 1.864 1.00 89.31 366 MET A CA 1
ATOM 2797 C C . MET A 1 366 ? 29.273 10.772 2.823 1.00 89.31 366 MET A C 1
ATOM 2799 O O . MET A 1 366 ? 29.662 11.930 2.659 1.00 89.31 366 MET A O 1
ATOM 2803 N N . SER A 1 367 ? 28.522 10.416 3.865 1.00 88.00 367 SER A N 1
ATOM 2804 C CA . SER A 1 367 ? 28.174 11.276 4.997 1.00 88.00 367 SER A CA 1
ATOM 2805 C C . SER A 1 367 ? 28.884 10.808 6.277 1.00 88.00 367 SER A C 1
ATOM 2807 O O . SER A 1 367 ? 29.683 9.872 6.268 1.00 88.00 367 SER A O 1
ATOM 2809 N N . ALA A 1 368 ? 28.612 11.464 7.410 1.00 84.75 368 ALA A N 1
ATOM 2810 C CA . ALA A 1 368 ? 29.160 11.040 8.700 1.00 84.75 368 ALA A CA 1
ATOM 2811 C C . ALA A 1 368 ? 28.550 9.722 9.218 1.00 84.75 368 ALA A C 1
ATOM 2813 O O . ALA A 1 368 ? 29.197 9.030 10.004 1.00 84.75 368 ALA A O 1
ATOM 2814 N N . SER A 1 369 ? 27.317 9.392 8.815 1.00 85.38 369 SER A N 1
ATOM 2815 C CA . SER A 1 369 ? 26.592 8.207 9.290 1.00 85.38 369 SER A CA 1
ATOM 2816 C C . SER A 1 369 ? 26.549 7.069 8.276 1.00 85.38 369 SER A C 1
ATOM 2818 O O . SER A 1 369 ? 26.315 5.934 8.682 1.00 85.38 369 SER A O 1
ATOM 2820 N N . GLY A 1 370 ? 26.815 7.341 6.997 1.00 89.06 370 GLY A N 1
ATOM 2821 C CA . GLY A 1 370 ? 26.559 6.383 5.931 1.00 89.06 370 GLY A CA 1
ATOM 2822 C C . GLY A 1 370 ? 27.024 6.825 4.548 1.00 89.06 370 GLY A C 1
ATOM 2823 O O . GLY A 1 370 ? 27.828 7.749 4.417 1.00 89.06 370 GLY A O 1
ATOM 2824 N N . GLY A 1 371 ? 26.503 6.168 3.516 1.00 91.25 371 GLY A N 1
ATOM 2825 C CA . GLY A 1 371 ? 26.779 6.464 2.113 1.00 91.25 371 GLY A CA 1
ATOM 2826 C C . GLY A 1 371 ? 25.514 6.497 1.262 1.00 91.25 371 GLY A C 1
ATOM 2827 O O . GLY A 1 371 ? 24.467 5.972 1.642 1.00 91.25 371 GLY A O 1
ATOM 2828 N N . GLN A 1 372 ? 25.621 7.151 0.110 1.00 93.81 372 GLN A N 1
ATOM 2829 C CA . GLN A 1 372 ? 24.581 7.217 -0.903 1.00 93.81 372 GLN A CA 1
ATOM 2830 C C . GLN A 1 372 ? 25.194 7.092 -2.297 1.00 93.81 372 GLN A C 1
ATOM 2832 O O . GLN A 1 372 ? 26.091 7.860 -2.637 1.00 93.81 372 GLN A O 1
ATOM 2837 N N . HIS A 1 373 ? 24.648 6.213 -3.138 1.00 94.19 373 HIS A N 1
ATOM 2838 C CA . HIS A 1 373 ? 24.916 6.183 -4.579 1.00 94.19 373 HIS A CA 1
ATOM 2839 C C . HIS A 1 373 ? 23.659 6.547 -5.360 1.00 94.19 373 HIS A C 1
ATOM 2841 O O . HIS A 1 373 ? 22.539 6.170 -5.011 1.00 94.19 373 HIS A O 1
ATOM 2847 N N . ARG A 1 374 ? 23.852 7.273 -6.458 1.00 95.00 374 ARG A N 1
ATOM 2848 C CA . ARG A 1 374 ? 22.799 7.628 -7.402 1.00 95.00 374 ARG A CA 1
ATOM 2849 C C . ARG A 1 374 ? 23.239 7.241 -8.803 1.00 95.00 374 ARG A C 1
ATOM 2851 O O . ARG A 1 374 ? 24.287 7.682 -9.267 1.00 95.00 374 ARG A O 1
ATOM 2858 N N . MET A 1 375 ? 22.417 6.458 -9.490 1.00 95.62 375 MET A N 1
ATOM 2859 C CA . MET A 1 375 ? 22.577 6.182 -10.913 1.00 95.62 375 MET A CA 1
ATOM 2860 C C . MET A 1 375 ? 21.438 6.812 -11.701 1.00 95.62 375 MET A C 1
ATOM 2862 O O . MET A 1 375 ? 20.269 6.547 -11.428 1.00 95.62 375 MET A O 1
ATOM 2866 N N . THR A 1 376 ? 21.771 7.625 -12.697 1.00 96.12 376 THR A N 1
ATOM 2867 C CA . THR A 1 376 ? 20.796 8.179 -13.639 1.00 96.12 376 THR A CA 1
ATOM 2868 C C . THR A 1 376 ? 20.880 7.430 -14.958 1.00 96.12 376 THR A C 1
ATOM 2870 O O . THR A 1 376 ? 21.966 7.104 -15.441 1.00 96.12 376 THR A O 1
ATOM 2873 N N . LEU A 1 377 ? 19.717 7.120 -15.526 1.00 96.62 377 LEU A N 1
ATOM 2874 C CA . LEU A 1 377 ? 19.595 6.365 -16.761 1.00 96.62 377 LEU A CA 1
ATOM 2875 C C . LEU A 1 377 ? 18.715 7.114 -17.756 1.00 96.62 377 LEU A C 1
ATOM 2877 O O . LEU A 1 377 ? 17.585 7.469 -17.431 1.00 96.62 377 LEU A O 1
ATOM 2881 N N . ASP A 1 378 ? 19.207 7.287 -18.976 1.00 95.69 378 ASP A N 1
ATOM 2882 C CA . ASP A 1 378 ? 18.445 7.673 -20.159 1.00 95.69 378 ASP A CA 1
ATOM 2883 C C . ASP A 1 378 ? 18.279 6.445 -21.060 1.00 95.69 378 ASP A C 1
ATOM 2885 O O . ASP A 1 378 ? 19.171 6.050 -21.815 1.00 95.69 378 ASP A O 1
ATOM 2889 N N . LEU A 1 379 ? 17.107 5.826 -20.959 1.00 93.56 379 LEU A N 1
ATOM 2890 C CA . LEU A 1 379 ? 16.772 4.589 -21.651 1.00 93.56 379 LEU A CA 1
ATOM 2891 C C . LEU A 1 379 ? 16.657 4.772 -23.171 1.00 93.56 379 LEU A C 1
ATOM 2893 O O . LEU A 1 379 ? 16.832 3.805 -23.915 1.00 93.56 379 LEU A O 1
ATOM 2897 N N . ALA A 1 380 ? 16.379 5.995 -23.635 1.00 90.00 380 ALA A N 1
ATOM 2898 C CA . ALA A 1 380 ? 16.313 6.323 -25.058 1.00 90.00 380 ALA A CA 1
ATOM 2899 C C . ALA A 1 380 ? 17.710 6.527 -25.669 1.00 90.00 380 ALA A C 1
ATOM 2901 O O . ALA A 1 380 ? 17.889 6.354 -26.873 1.00 90.00 380 ALA A O 1
ATOM 2902 N N . ALA A 1 381 ? 18.707 6.866 -24.844 1.00 94.00 381 ALA A N 1
ATOM 2903 C CA . ALA A 1 381 ? 20.099 7.011 -25.263 1.00 94.00 381 ALA A CA 1
ATOM 2904 C C . ALA A 1 381 ? 20.883 5.683 -25.285 1.00 94.00 381 ALA A C 1
ATOM 2906 O O . ALA A 1 381 ? 22.016 5.650 -25.781 1.00 94.00 381 ALA A O 1
ATOM 2907 N N . LEU A 1 382 ? 20.309 4.596 -24.755 1.00 95.12 382 LEU A N 1
ATOM 2908 C CA . LEU A 1 382 ? 20.929 3.273 -24.7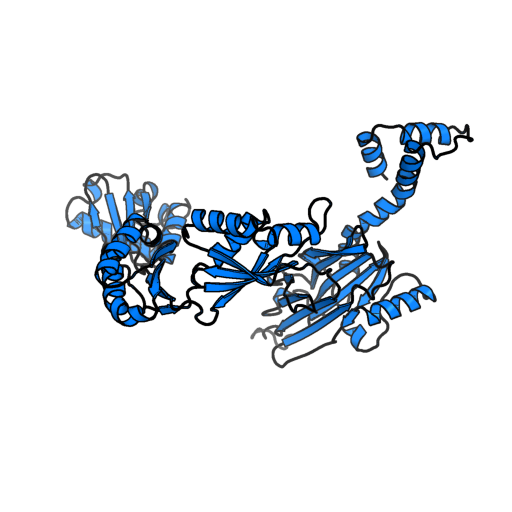85 1.00 95.12 382 LEU A CA 1
ATOM 2909 C C . LEU A 1 382 ? 21.043 2.742 -26.225 1.00 95.12 382 LEU A C 1
ATOM 2911 O O . LEU A 1 382 ? 20.110 2.904 -27.015 1.00 95.12 382 LEU A O 1
ATOM 2915 N N . PRO A 1 383 ? 22.150 2.058 -26.572 1.00 94.62 383 PRO A N 1
ATOM 2916 C CA . PRO A 1 383 ? 22.278 1.388 -27.861 1.00 94.62 383 PRO A CA 1
ATOM 2917 C C . PRO A 1 383 ? 21.113 0.420 -28.146 1.00 94.62 383 PRO A C 1
ATOM 2919 O O . PRO A 1 383 ? 20.603 -0.217 -27.219 1.00 94.62 383 PRO A O 1
ATOM 2922 N N . PRO A 1 384 ? 20.696 0.277 -29.417 1.00 90.81 384 PRO A N 1
ATOM 2923 C CA . PRO A 1 384 ? 19.554 -0.562 -29.785 1.00 90.81 384 PRO A CA 1
ATOM 2924 C C . PRO A 1 384 ? 19.799 -2.059 -29.553 1.00 90.81 384 PRO A C 1
ATOM 2926 O O . PRO A 1 384 ? 18.846 -2.810 -29.397 1.00 90.81 384 PRO A O 1
ATOM 2929 N N . ASP A 1 385 ? 21.061 -2.491 -29.504 1.00 90.12 385 ASP A N 1
ATOM 2930 C CA . ASP A 1 385 ? 21.458 -3.869 -29.212 1.00 90.12 385 ASP A CA 1
ATOM 2931 C C . ASP A 1 385 ? 21.557 -4.173 -27.706 1.00 90.12 385 ASP A C 1
ATOM 2933 O O . ASP A 1 385 ? 21.815 -5.312 -27.335 1.00 90.12 385 ASP A O 1
ATOM 2937 N N . VAL A 1 386 ? 21.355 -3.187 -26.824 1.00 94.75 386 VAL A N 1
ATOM 2938 C CA . VAL A 1 386 ? 21.235 -3.438 -25.380 1.00 94.75 386 VAL A CA 1
ATOM 2939 C C . VAL A 1 386 ? 19.842 -3.979 -25.081 1.00 94.75 386 VAL A C 1
ATOM 2941 O O . VAL A 1 386 ? 18.830 -3.323 -25.367 1.00 94.75 386 VAL A O 1
ATOM 2944 N N . THR A 1 387 ? 19.813 -5.156 -24.466 1.00 93.50 387 THR A N 1
ATOM 2945 C CA . THR A 1 387 ? 18.588 -5.899 -24.171 1.00 93.50 387 THR A CA 1
ATOM 2946 C C . THR A 1 387 ? 18.196 -5.793 -22.706 1.00 93.50 387 THR A C 1
ATOM 2948 O O . THR A 1 387 ? 17.013 -5.636 -22.416 1.00 93.50 387 THR A O 1
ATOM 2951 N N . ASP A 1 388 ? 19.165 -5.831 -21.786 1.00 95.62 388 ASP A N 1
ATOM 2952 C CA . ASP A 1 388 ? 18.889 -5.941 -20.354 1.00 95.62 388 ASP A CA 1
ATOM 2953 C C . ASP A 1 388 ? 19.848 -5.111 -19.497 1.00 95.62 388 ASP A C 1
ATOM 2955 O O . ASP A 1 388 ? 21.032 -4.969 -19.802 1.00 95.62 388 ASP A O 1
ATOM 2959 N N . LEU A 1 389 ? 19.335 -4.569 -18.396 1.00 97.06 389 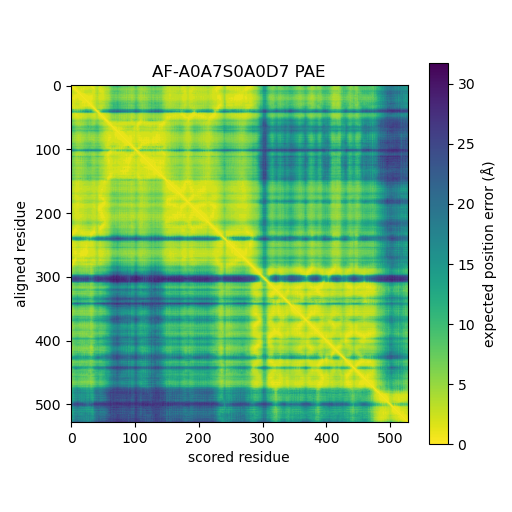LEU A N 1
ATOM 2960 C CA . LEU A 1 389 ? 20.104 -3.903 -17.349 1.00 97.06 389 LEU A CA 1
ATOM 2961 C C . LEU A 1 389 ? 19.766 -4.564 -16.016 1.00 97.06 389 LEU A C 1
ATOM 2963 O O . LEU A 1 389 ? 18.599 -4.638 -15.638 1.00 97.06 389 LEU A O 1
ATOM 2967 N N . TYR A 1 390 ? 20.776 -5.023 -15.288 1.00 96.56 390 TYR A N 1
ATOM 2968 C CA . TYR A 1 390 ? 20.617 -5.612 -13.962 1.00 96.56 390 TYR A CA 1
ATOM 2969 C C . TYR A 1 390 ? 21.170 -4.672 -12.907 1.00 96.56 390 TYR A C 1
ATOM 2971 O O . TYR A 1 390 ? 22.339 -4.293 -12.967 1.00 96.56 390 TYR A O 1
ATOM 2979 N N . PHE A 1 391 ? 20.336 -4.343 -11.926 1.00 95.44 391 PHE A N 1
ATOM 2980 C CA . PHE A 1 391 ? 20.729 -3.529 -10.784 1.00 95.44 391 PHE A CA 1
ATOM 2981 C C . PHE A 1 391 ? 21.089 -4.438 -9.622 1.00 95.44 391 PHE A C 1
ATOM 2983 O O . PHE A 1 391 ? 20.267 -5.236 -9.156 1.00 95.44 391 PHE A O 1
ATOM 2990 N N . VAL A 1 392 ? 22.326 -4.316 -9.168 1.00 95.56 392 VAL A N 1
ATOM 2991 C CA . VAL A 1 392 ? 22.931 -5.173 -8.157 1.00 95.56 392 VAL A CA 1
ATOM 2992 C C . VAL A 1 392 ? 23.408 -4.299 -7.014 1.00 95.56 392 VAL A C 1
ATOM 2994 O O . VAL A 1 392 ? 24.010 -3.254 -7.229 1.00 95.56 392 VAL A O 1
ATOM 2997 N N . LEU A 1 393 ? 23.128 -4.734 -5.797 1.00 94.56 393 LEU A N 1
ATOM 2998 C CA . LEU A 1 393 ? 23.765 -4.210 -4.606 1.00 94.56 393 LEU A CA 1
ATOM 2999 C C . LEU A 1 393 ? 24.835 -5.203 -4.185 1.00 94.56 393 LEU A C 1
ATOM 3001 O O . LEU A 1 393 ? 24.534 -6.393 -4.091 1.00 94.56 393 LEU A O 1
ATOM 3005 N N . ALA A 1 394 ? 26.043 -4.735 -3.907 1.00 94.75 394 ALA A N 1
ATOM 3006 C CA . ALA A 1 394 ? 27.111 -5.585 -3.403 1.00 94.75 394 ALA A CA 1
ATOM 3007 C C . ALA A 1 394 ? 27.898 -4.893 -2.292 1.00 94.75 394 ALA A C 1
ATOM 3009 O O . ALA A 1 394 ? 28.130 -3.687 -2.349 1.00 94.75 394 ALA A O 1
ATOM 3010 N N . ALA A 1 395 ? 28.330 -5.672 -1.304 1.00 93.25 395 ALA A N 1
ATOM 3011 C CA . ALA A 1 395 ? 29.342 -5.249 -0.352 1.00 93.25 395 ALA A CA 1
ATOM 3012 C C . ALA A 1 395 ? 30.720 -5.192 -1.022 1.00 93.25 395 ALA A C 1
ATOM 3014 O O . ALA A 1 395 ? 30.998 -5.916 -1.992 1.00 93.25 395 ALA A O 1
ATOM 3015 N N . TYR A 1 396 ? 31.586 -4.330 -0.498 1.00 91.38 396 TYR A N 1
ATOM 3016 C CA . TYR A 1 396 ? 32.934 -4.170 -1.015 1.00 91.38 396 TYR A CA 1
ATOM 3017 C C . TYR A 1 396 ? 33.857 -5.307 -0.551 1.00 91.38 396 TYR A C 1
ATOM 3019 O O . TYR A 1 396 ? 34.387 -6.030 -1.401 1.00 91.38 396 TYR A O 1
ATOM 3027 N N . ASP A 1 397 ? 33.991 -5.517 0.763 1.00 87.75 397 ASP A N 1
ATOM 3028 C CA . ASP A 1 397 ? 34.788 -6.604 1.360 1.00 87.75 397 ASP A CA 1
ATOM 3029 C C . ASP A 1 397 ? 33.980 -7.520 2.316 1.00 87.75 397 ASP A C 1
ATOM 3031 O O . ASP A 1 397 ? 34.465 -8.587 2.691 1.00 87.75 397 ASP A O 1
ATOM 3035 N N . CYS A 1 398 ? 32.761 -7.152 2.723 1.00 86.25 398 CYS A N 1
ATOM 3036 C CA . CYS A 1 398 ? 31.960 -7.900 3.695 1.00 86.25 398 CYS A CA 1
ATOM 3037 C C . CYS A 1 398 ? 31.250 -9.123 3.090 1.00 86.25 398 CYS A C 1
ATOM 3039 O O . CYS A 1 398 ? 30.830 -9.133 1.931 1.00 86.25 398 CYS A O 1
ATOM 3041 N N . ASP A 1 399 ? 31.073 -10.151 3.924 1.00 88.19 399 ASP A N 1
ATOM 3042 C CA . ASP A 1 399 ? 30.353 -11.379 3.583 1.00 88.19 399 ASP A CA 1
ATOM 3043 C C . ASP A 1 399 ? 28.824 -11.290 3.809 1.00 88.19 399 ASP A C 1
ATOM 3045 O O . ASP A 1 399 ? 28.081 -12.182 3.394 1.00 88.19 399 ASP A O 1
ATOM 3049 N N . ASP A 1 400 ? 28.350 -10.228 4.473 1.00 88.94 400 ASP A N 1
ATOM 3050 C CA . ASP A 1 400 ? 26.992 -10.136 5.014 1.00 88.94 400 ASP A CA 1
ATOM 3051 C C . ASP A 1 400 ? 26.394 -8.716 4.930 1.00 88.94 400 ASP A C 1
ATOM 3053 O O . ASP A 1 400 ? 26.686 -7.830 5.739 1.00 88.94 400 ASP A O 1
ATOM 3057 N N . LEU A 1 401 ? 25.477 -8.520 3.978 1.00 89.56 401 LEU A N 1
ATOM 3058 C CA . LEU A 1 401 ? 24.728 -7.275 3.790 1.00 89.56 401 LEU A CA 1
ATOM 3059 C C . LEU A 1 401 ? 23.851 -6.883 4.995 1.00 89.56 401 LEU A C 1
ATOM 3061 O O . LEU A 1 401 ? 23.496 -5.711 5.121 1.00 89.56 401 LEU A O 1
ATOM 3065 N N . THR A 1 402 ? 23.516 -7.804 5.907 1.00 87.38 402 THR A N 1
ATOM 3066 C CA . THR A 1 402 ? 22.708 -7.488 7.101 1.00 87.38 402 THR A CA 1
ATOM 3067 C C . THR A 1 402 ? 23.459 -6.651 8.135 1.00 87.38 402 THR A C 1
ATOM 3069 O O . THR A 1 402 ? 22.840 -6.094 9.043 1.00 87.38 402 THR A O 1
ATOM 3072 N N . LEU A 1 403 ? 24.783 -6.517 7.994 1.00 87.31 403 LEU A N 1
ATOM 3073 C CA . LEU A 1 403 ? 25.594 -5.675 8.871 1.00 87.31 403 LEU A CA 1
ATOM 3074 C C . LEU A 1 403 ? 25.422 -4.176 8.597 1.00 87.31 403 LEU A C 1
ATOM 3076 O O . LEU A 1 403 ? 25.797 -3.372 9.450 1.00 87.31 403 LEU A O 1
ATOM 3080 N N . PHE A 1 404 ? 24.850 -3.798 7.452 1.00 87.00 404 PHE A N 1
ATOM 3081 C CA . PHE A 1 404 ? 24.590 -2.409 7.083 1.00 87.00 404 PHE A CA 1
ATOM 3082 C C . PHE A 1 404 ? 23.210 -1.980 7.598 1.00 87.00 404 PHE A C 1
ATOM 3084 O O . PHE A 1 404 ? 22.205 -2.559 7.179 1.00 87.00 404 PHE A O 1
ATOM 3091 N N . PRO A 1 405 ? 23.115 -0.999 8.516 1.00 84.75 405 PRO A N 1
ATOM 3092 C CA . PRO A 1 405 ? 21.837 -0.520 9.026 1.00 84.75 405 PRO A CA 1
ATOM 3093 C C . PRO A 1 405 ? 21.109 0.361 8.011 1.00 84.75 405 PRO A C 1
ATOM 3095 O O . PRO A 1 405 ? 21.723 1.027 7.180 1.00 84.75 405 PRO A O 1
ATOM 3098 N N . ASN A 1 406 ? 19.777 0.356 8.110 1.00 85.75 406 ASN A N 1
ATOM 3099 C CA . ASN A 1 406 ? 18.864 1.177 7.309 1.00 85.75 406 ASN A CA 1
ATOM 3100 C C . ASN A 1 406 ? 19.150 1.215 5.795 1.00 85.75 406 ASN A C 1
ATOM 3102 O O . ASN A 1 406 ? 19.018 2.280 5.190 1.00 85.75 406 ASN A O 1
ATOM 3106 N N . PRO A 1 407 ? 19.548 0.107 5.148 1.00 87.25 407 PRO A N 1
ATOM 3107 C CA . PRO A 1 407 ? 19.937 0.193 3.764 1.00 87.25 407 PRO A CA 1
ATOM 3108 C C . PRO A 1 407 ? 18.660 0.188 2.903 1.00 87.25 407 PRO A C 1
ATOM 3110 O O . PRO A 1 407 ? 17.755 -0.640 3.080 1.00 87.25 407 PRO A O 1
ATOM 3113 N N . SER A 1 408 ? 18.563 1.148 1.992 1.00 88.44 408 SER A N 1
ATOM 3114 C CA . SER A 1 408 ? 17.393 1.360 1.148 1.00 88.44 408 SER A CA 1
ATOM 3115 C C . SER A 1 408 ? 17.812 1.499 -0.304 1.00 88.44 408 SER A C 1
ATOM 3117 O O . SER A 1 408 ? 18.826 2.118 -0.628 1.00 88.44 408 SER A O 1
ATOM 3119 N N . VAL A 1 409 ? 17.031 0.877 -1.182 1.00 89.44 409 VAL A N 1
ATOM 3120 C CA . VAL A 1 409 ? 17.199 1.014 -2.621 1.00 89.44 409 VAL A CA 1
ATOM 3121 C C . VAL A 1 409 ? 15.872 1.396 -3.236 1.00 89.44 409 VAL A C 1
ATOM 3123 O O . VAL A 1 409 ? 14.884 0.673 -3.111 1.00 89.44 409 VAL A O 1
ATOM 3126 N N . GLU A 1 410 ? 15.866 2.512 -3.947 1.00 91.06 410 GLU A N 1
ATOM 3127 C CA . GLU A 1 410 ? 14.688 3.038 -4.610 1.00 91.06 410 GLU A CA 1
ATOM 3128 C C . GLU A 1 410 ? 14.952 3.260 -6.097 1.00 91.06 410 GLU A C 1
ATOM 3130 O O . GLU A 1 410 ? 16.020 3.711 -6.511 1.00 91.06 410 GLU A O 1
ATOM 3135 N N . ILE A 1 411 ? 13.942 2.968 -6.911 1.00 89.12 411 ILE A N 1
ATOM 3136 C CA . ILE A 1 411 ? 13.932 3.293 -8.335 1.00 89.12 411 ILE A CA 1
ATOM 3137 C C . ILE A 1 411 ? 12.839 4.313 -8.558 1.00 89.12 411 ILE A C 1
ATOM 3139 O O . ILE A 1 411 ? 11.675 4.062 -8.245 1.00 89.12 411 ILE A O 1
ATOM 3143 N N . HIS A 1 412 ? 13.214 5.441 -9.138 1.00 90.06 412 HIS A N 1
ATOM 3144 C CA . HIS A 1 412 ? 12.331 6.548 -9.450 1.00 90.06 412 HIS A CA 1
ATOM 3145 C C . HIS A 1 412 ? 12.271 6.763 -10.953 1.00 90.06 412 HIS A C 1
ATOM 3147 O O . HIS A 1 412 ? 13.273 6.651 -11.658 1.00 90.06 412 HIS A O 1
ATOM 3153 N N . ASP A 1 413 ? 11.103 7.152 -11.443 1.00 88.06 413 ASP A N 1
ATOM 3154 C CA . ASP A 1 413 ? 11.018 7.835 -12.724 1.00 88.06 413 ASP A CA 1
ATOM 3155 C C . ASP A 1 413 ? 11.658 9.218 -12.560 1.00 88.06 413 ASP A C 1
ATOM 3157 O O . ASP A 1 413 ? 11.153 10.072 -11.828 1.00 88.06 413 ASP A O 1
ATOM 3161 N N . ALA A 1 414 ? 12.776 9.455 -13.246 1.00 89.81 414 ALA A N 1
ATOM 3162 C CA . ALA A 1 414 ? 13.571 10.662 -13.043 1.00 89.81 414 ALA A CA 1
ATOM 3163 C C . ALA A 1 414 ? 12.831 11.954 -13.430 1.00 89.81 414 ALA A C 1
ATOM 3165 O O . ALA A 1 414 ? 13.191 13.023 -12.926 1.00 89.81 414 ALA A O 1
ATOM 3166 N N . ILE A 1 415 ? 11.815 11.863 -14.299 1.00 87.06 415 ILE A N 1
ATOM 3167 C CA . ILE A 1 415 ? 11.041 13.011 -14.791 1.00 87.06 415 ILE A CA 1
ATOM 3168 C C . ILE A 1 415 ? 9.885 13.328 -13.847 1.00 87.06 415 ILE A C 1
ATOM 3170 O O . ILE A 1 415 ? 9.724 14.480 -13.454 1.00 87.06 415 ILE A O 1
ATOM 3174 N N . SER A 1 416 ? 9.083 12.327 -13.472 1.00 82.19 416 SER A N 1
ATOM 3175 C CA . SER A 1 416 ? 7.956 12.541 -12.551 1.00 82.19 416 SER A CA 1
ATOM 3176 C C . SER A 1 416 ? 8.370 12.564 -11.078 1.00 82.19 416 SER A C 1
ATOM 3178 O O . SER A 1 416 ? 7.571 12.958 -10.232 1.00 82.19 416 SER A O 1
ATOM 3180 N N . LYS A 1 417 ? 9.605 12.143 -10.765 1.00 85.88 417 LYS A N 1
ATOM 3181 C CA . LYS A 1 417 ? 10.118 11.911 -9.402 1.00 85.88 417 LYS A CA 1
ATOM 3182 C C . LYS A 1 417 ? 9.294 10.902 -8.606 1.00 85.88 417 LYS A C 1
ATOM 3184 O O . LYS A 1 417 ? 9.353 10.865 -7.380 1.00 85.88 417 LYS A O 1
ATOM 3189 N N . GLN A 1 418 ? 8.515 10.086 -9.305 1.00 81.44 418 GLN A N 1
ATOM 3190 C CA . GLN A 1 418 ? 7.694 9.071 -8.688 1.00 81.44 418 GLN A CA 1
ATOM 3191 C C . GLN A 1 418 ? 8.531 7.830 -8.390 1.00 81.44 418 GLN A C 1
ATOM 3193 O O . GLN A 1 418 ? 9.142 7.257 -9.296 1.00 81.44 418 GLN A O 1
ATOM 3198 N N . LYS A 1 419 ? 8.452 7.350 -7.146 1.00 84.88 419 LYS A N 1
ATOM 3199 C CA . LYS A 1 419 ? 8.964 6.034 -6.770 1.00 84.88 419 LYS A CA 1
ATOM 3200 C C . LYS A 1 419 ? 8.200 4.937 -7.518 1.00 84.88 419 LYS A C 1
ATOM 3202 O O . LYS A 1 419 ? 6.975 4.848 -7.445 1.00 84.88 419 LYS A O 1
ATOM 3207 N N . MET A 1 420 ? 8.934 4.118 -8.259 1.00 78.38 420 MET A N 1
ATOM 3208 C CA . MET A 1 420 ? 8.421 2.992 -9.040 1.00 78.38 420 MET A CA 1
ATOM 3209 C C . MET A 1 420 ? 8.576 1.665 -8.305 1.00 78.38 420 MET A C 1
ATOM 3211 O O . MET A 1 420 ? 7.722 0.793 -8.440 1.00 78.38 420 MET A O 1
ATOM 3215 N N . SER A 1 421 ? 9.669 1.510 -7.560 1.00 76.81 421 SER A N 1
ATOM 3216 C CA . SER A 1 421 ? 9.973 0.312 -6.784 1.00 76.81 421 SER A CA 1
ATOM 3217 C C . SER A 1 421 ? 10.862 0.671 -5.601 1.00 76.81 421 SER A C 1
ATOM 3219 O O . SER A 1 421 ? 11.671 1.595 -5.684 1.00 76.81 421 SER A O 1
ATOM 3221 N N . GLU A 1 422 ? 10.742 -0.103 -4.531 1.00 84.19 422 GLU A N 1
ATOM 3222 C CA . GLU A 1 422 ? 11.613 -0.060 -3.360 1.00 84.19 422 GLU A CA 1
ATOM 3223 C C . GLU A 1 422 ? 12.071 -1.482 -3.042 1.00 84.19 422 GLU A C 1
ATOM 3225 O O . GLU A 1 422 ? 11.302 -2.435 -3.185 1.00 84.19 422 GLU A O 1
ATOM 3230 N N . TYR A 1 423 ? 13.326 -1.626 -2.636 1.00 80.25 423 TYR A N 1
ATOM 3231 C CA . TYR A 1 423 ? 13.883 -2.878 -2.159 1.00 80.25 423 TYR A CA 1
ATOM 3232 C C . TYR A 1 423 ? 14.504 -2.663 -0.780 1.00 80.25 423 TYR A C 1
ATOM 3234 O O . TYR A 1 423 ? 15.441 -1.879 -0.622 1.00 80.25 423 TYR A O 1
ATOM 3242 N N . THR A 1 424 ? 13.992 -3.379 0.220 1.00 74.94 424 THR A N 1
ATOM 3243 C CA . THR A 1 424 ? 14.560 -3.387 1.571 1.00 74.94 424 THR A CA 1
ATOM 3244 C C . THR A 1 424 ? 15.471 -4.599 1.727 1.00 74.94 424 THR A C 1
ATOM 3246 O O . THR A 1 424 ? 15.034 -5.748 1.623 1.00 74.94 424 THR A O 1
ATOM 3249 N N . ILE A 1 425 ? 16.749 -4.360 2.008 1.00 72.75 425 ILE A N 1
ATOM 3250 C CA . ILE A 1 425 ? 17.793 -5.403 2.008 1.00 72.75 425 ILE A CA 1
ATOM 3251 C C . ILE A 1 425 ? 17.670 -6.367 3.189 1.00 72.75 425 ILE A C 1
ATOM 3253 O O . ILE A 1 425 ? 18.219 -7.461 3.134 1.00 72.75 425 ILE A O 1
ATOM 3257 N N . SER A 1 426 ? 16.856 -6.048 4.201 1.00 66.31 426 SER A N 1
ATOM 3258 C CA . SER A 1 426 ? 16.469 -7.007 5.247 1.00 66.31 426 SER A CA 1
ATOM 3259 C C . SER A 1 426 ? 15.885 -8.310 4.679 1.00 66.31 426 SER A C 1
ATOM 3261 O O . SER A 1 426 ? 15.985 -9.355 5.317 1.00 66.31 426 SER A O 1
ATOM 3263 N N . SER A 1 427 ? 15.334 -8.272 3.461 1.00 63.94 427 SER A N 1
ATOM 3264 C CA . SER A 1 427 ? 14.849 -9.448 2.732 1.00 63.94 427 SER A CA 1
ATOM 3265 C C . SER A 1 427 ? 15.945 -10.292 2.056 1.00 63.94 427 SER A C 1
ATOM 3267 O O . SER A 1 427 ? 15.689 -11.447 1.722 1.00 63.94 427 SER A O 1
ATOM 3269 N N . ALA A 1 428 ? 17.161 -9.761 1.873 1.00 65.19 428 ALA A N 1
ATOM 3270 C CA . ALA A 1 428 ? 18.255 -10.419 1.146 1.00 65.19 428 ALA A CA 1
ATOM 3271 C C . ALA A 1 428 ? 19.017 -11.475 1.975 1.00 65.19 428 ALA A C 1
ATOM 3273 O O . ALA A 1 428 ? 19.683 -12.337 1.401 1.00 65.19 428 ALA A O 1
ATOM 3274 N N . GLY A 1 429 ? 18.903 -11.439 3.309 1.00 71.62 429 GLY A N 1
ATOM 3275 C CA . GLY A 1 429 ? 19.600 -12.359 4.216 1.00 71.62 429 GLY A CA 1
ATOM 3276 C C . GLY A 1 429 ? 21.121 -12.146 4.283 1.00 71.62 429 GLY A C 1
ATOM 3277 O O . GLY A 1 429 ? 21.638 -11.133 3.819 1.00 71.62 429 GLY A O 1
ATOM 3278 N N . SER A 1 430 ? 21.833 -13.109 4.883 1.00 86.88 430 SER A N 1
ATOM 3279 C CA . SER A 1 430 ? 23.301 -13.098 5.026 1.00 86.88 430 SER A CA 1
ATOM 3280 C C . SER A 1 430 ? 23.968 -13.478 3.697 1.00 86.88 430 SER A C 1
ATOM 3282 O O . SER A 1 430 ? 24.201 -14.653 3.404 1.00 86.88 430 SER A O 1
ATOM 3284 N N . THR A 1 431 ? 24.161 -12.481 2.834 1.00 91.69 431 THR A N 1
ATOM 3285 C CA . THR A 1 431 ? 24.745 -12.610 1.488 1.00 91.69 431 THR A CA 1
ATOM 3286 C C . THR A 1 431 ? 25.649 -11.415 1.186 1.00 91.69 431 THR A C 1
ATOM 3288 O O . THR A 1 431 ? 25.517 -10.383 1.835 1.00 91.69 431 THR A O 1
ATOM 3291 N N . GLN A 1 432 ? 26.518 -11.526 0.178 1.00 94.31 432 GLN A N 1
ATOM 3292 C CA . GLN A 1 432 ? 27.463 -10.469 -0.229 1.00 94.31 432 GLN A CA 1
ATOM 3293 C C . GLN A 1 432 ? 26.887 -9.494 -1.241 1.00 94.31 432 GLN A C 1
ATOM 3295 O O . GLN A 1 432 ? 27.171 -8.297 -1.212 1.00 94.31 432 GLN A O 1
ATOM 3300 N N . ALA A 1 433 ? 26.069 -10.019 -2.144 1.00 95.19 433 ALA A N 1
ATOM 3301 C CA . ALA A 1 433 ? 25.383 -9.239 -3.147 1.00 95.19 433 ALA A CA 1
ATOM 3302 C C . ALA A 1 433 ? 23.948 -9.720 -3.322 1.00 95.19 433 ALA A C 1
ATOM 3304 O O . ALA A 1 433 ? 23.597 -10.858 -2.993 1.00 95.19 433 ALA A O 1
ATOM 3305 N N . VAL A 1 434 ? 23.127 -8.846 -3.890 1.00 94.44 434 VAL A N 1
ATOM 3306 C CA . VAL A 1 434 ? 21.764 -9.146 -4.310 1.00 94.44 434 VAL A CA 1
ATOM 3307 C C . VAL A 1 434 ? 21.466 -8.478 -5.649 1.00 94.44 434 VAL A C 1
ATOM 3309 O O . VAL A 1 434 ? 21.657 -7.276 -5.828 1.00 94.44 434 VAL A O 1
ATOM 3312 N N . ILE A 1 435 ? 20.984 -9.267 -6.608 1.00 94.56 435 ILE A N 1
ATOM 3313 C CA . ILE A 1 435 ? 20.448 -8.772 -7.878 1.00 94.56 435 ILE A CA 1
ATOM 3314 C C . ILE A 1 435 ? 19.011 -8.346 -7.601 1.00 94.56 435 ILE A C 1
ATOM 3316 O O . ILE A 1 435 ? 18.115 -9.179 -7.448 1.00 94.56 435 ILE A O 1
ATOM 3320 N N . MET A 1 436 ? 18.792 -7.043 -7.488 1.00 91.69 436 MET A N 1
ATOM 3321 C CA . MET A 1 436 ? 17.537 -6.495 -6.977 1.00 91.69 436 MET A CA 1
ATOM 3322 C C . MET A 1 436 ? 16.455 -6.499 -8.039 1.00 91.69 436 MET A C 1
ATOM 3324 O O . MET A 1 436 ? 15.344 -6.958 -7.786 1.00 91.69 436 MET A O 1
ATOM 3328 N N . CYS A 1 437 ? 16.775 -6.018 -9.237 1.00 90.88 437 CYS A N 1
ATOM 3329 C CA . CYS A 1 437 ? 15.832 -5.972 -10.342 1.00 90.88 437 CYS A CA 1
ATOM 3330 C C . CYS A 1 437 ? 16.538 -6.041 -11.698 1.00 90.88 437 CYS A C 1
ATOM 3332 O O . CYS A 1 437 ? 17.759 -5.898 -11.803 1.00 90.88 437 CYS A O 1
ATOM 3334 N N . CYS A 1 438 ? 15.736 -6.260 -12.731 1.00 92.06 438 CYS A N 1
ATOM 3335 C CA . CYS A 1 438 ? 16.142 -6.232 -14.121 1.00 92.06 438 CYS A CA 1
ATOM 3336 C C . CYS A 1 438 ? 15.215 -5.308 -14.908 1.00 92.06 438 CYS A C 1
ATOM 3338 O O . CYS A 1 438 ? 13.996 -5.328 -14.725 1.00 92.06 438 CYS A O 1
ATOM 3340 N N . LEU A 1 439 ? 15.804 -4.505 -15.781 1.00 91.94 439 LEU A N 1
ATOM 3341 C CA . LEU A 1 439 ? 15.116 -3.819 -16.856 1.00 91.94 439 LEU A CA 1
ATOM 3342 C C . LEU A 1 439 ? 15.378 -4.578 -18.144 1.00 91.94 439 LEU A C 1
ATOM 3344 O O . LEU A 1 439 ? 16.527 -4.660 -18.558 1.00 91.94 439 LEU A O 1
ATOM 3348 N N . SER A 1 440 ? 14.327 -5.062 -18.790 1.00 90.38 440 SER A N 1
ATOM 3349 C CA . SER A 1 440 ? 14.427 -5.771 -20.065 1.00 90.38 440 SER A CA 1
ATOM 3350 C C . SER A 1 440 ? 13.699 -5.004 -21.158 1.00 90.38 440 SER A C 1
ATOM 3352 O O . SER A 1 440 ? 12.613 -4.456 -20.934 1.00 90.38 440 SER A O 1
ATOM 3354 N N . ARG A 1 441 ? 14.278 -4.977 -22.356 1.00 87.00 441 ARG A N 1
ATOM 3355 C CA . ARG A 1 441 ? 13.646 -4.431 -23.555 1.00 87.00 441 ARG A CA 1
ATOM 3356 C C . ARG A 1 441 ? 12.679 -5.477 -24.122 1.00 87.00 441 ARG A C 1
ATOM 3358 O O . ARG A 1 441 ? 13.094 -6.528 -24.596 1.00 87.00 441 ARG A O 1
ATOM 3365 N N . GLY A 1 442 ? 11.383 -5.203 -24.026 1.00 73.94 442 GLY A N 1
ATOM 3366 C CA . GLY A 1 442 ? 10.307 -6.058 -24.523 1.00 73.94 442 GLY A CA 1
ATOM 3367 C C . GLY A 1 442 ? 9.923 -5.781 -25.980 1.00 73.94 442 GLY A C 1
ATOM 3368 O O . GLY A 1 442 ? 10.573 -5.016 -26.698 1.00 73.94 442 GLY A O 1
ATOM 3369 N N . GLU A 1 443 ? 8.817 -6.392 -26.415 1.00 66.56 443 GLU A N 1
ATOM 3370 C CA . GLU A 1 443 ? 8.246 -6.159 -27.744 1.00 66.56 443 GLU A CA 1
ATOM 3371 C C . GLU A 1 443 ? 7.903 -4.672 -27.961 1.00 66.56 443 GLU A C 1
ATOM 3373 O O . GLU A 1 443 ? 7.384 -3.987 -27.076 1.00 66.56 443 GLU A O 1
ATOM 3378 N N . GLY A 1 444 ? 8.203 -4.160 -29.159 1.00 67.06 444 GLY A N 1
ATOM 3379 C CA . GLY A 1 444 ? 7.994 -2.748 -29.496 1.00 67.06 444 GLY A CA 1
ATOM 3380 C C . GLY A 1 444 ? 9.009 -1.784 -28.870 1.00 67.06 444 GLY A C 1
ATOM 3381 O O . GLY A 1 444 ? 8.685 -0.614 -28.709 1.00 67.06 444 GLY A O 1
ATOM 3382 N N . GLU A 1 445 ? 10.204 -2.272 -28.510 1.00 73.12 445 GLU A N 1
ATOM 3383 C CA . GLU A 1 445 ? 11.340 -1.497 -27.969 1.00 73.12 445 GLU A CA 1
ATOM 3384 C C . GLU A 1 445 ? 11.104 -0.849 -26.594 1.00 73.12 445 GLU A C 1
ATOM 3386 O O . GLU A 1 445 ? 11.874 0.016 -26.168 1.00 73.12 445 GLU A O 1
ATOM 3391 N N . LYS A 1 446 ? 10.073 -1.289 -25.868 1.00 79.31 446 LYS A N 1
ATOM 3392 C CA . LYS A 1 446 ? 9.689 -0.720 -24.571 1.00 79.31 446 LYS A CA 1
ATOM 3393 C C . LYS A 1 446 ? 10.414 -1.398 -23.416 1.00 79.31 446 LYS A C 1
ATOM 3395 O O . LYS A 1 446 ? 10.626 -2.604 -23.435 1.00 79.31 446 LYS A O 1
ATOM 3400 N N . TRP A 1 447 ? 10.730 -0.636 -22.375 1.00 85.62 447 TRP A N 1
ATOM 3401 C CA . TRP A 1 447 ? 11.395 -1.153 -21.180 1.00 85.62 447 TRP A CA 1
ATOM 3402 C C . TRP A 1 447 ? 10.401 -1.658 -20.136 1.00 85.62 447 TRP A C 1
ATOM 3404 O O . TRP A 1 447 ? 9.415 -0.987 -19.826 1.00 85.62 447 TRP A O 1
ATOM 3414 N N . ILE A 1 448 ? 10.686 -2.831 -19.574 1.00 81.06 448 ILE A N 1
ATOM 3415 C CA . ILE A 1 448 ? 9.902 -3.477 -18.519 1.00 81.06 448 ILE A CA 1
ATOM 3416 C C . ILE A 1 448 ? 10.802 -3.672 -17.301 1.00 81.06 448 ILE A C 1
ATOM 3418 O O . ILE A 1 448 ? 11.893 -4.218 -17.424 1.00 81.06 448 ILE A O 1
ATOM 3422 N N . VAL A 1 449 ? 10.331 -3.250 -16.128 1.00 84.00 449 VAL A N 1
ATOM 3423 C CA . VAL A 1 449 ? 11.024 -3.440 -14.846 1.00 84.00 449 VAL A CA 1
ATOM 3424 C C . VAL A 1 449 ? 10.508 -4.711 -14.175 1.00 84.00 449 VAL A C 1
ATOM 3426 O O . VAL A 1 449 ? 9.298 -4.895 -14.041 1.00 84.00 449 VAL A O 1
ATOM 3429 N N . LYS A 1 450 ? 11.415 -5.570 -13.711 1.00 83.06 450 LYS A N 1
ATOM 3430 C CA . LYS A 1 450 ? 11.111 -6.799 -12.973 1.00 83.06 450 LYS A CA 1
ATOM 3431 C C . LYS A 1 450 ? 11.937 -6.874 -11.691 1.00 83.06 450 LYS A C 1
ATOM 3433 O O . LYS A 1 450 ? 13.161 -6.939 -11.754 1.00 83.06 450 LYS A O 1
ATOM 3438 N N . GLY A 1 451 ? 11.275 -6.919 -10.535 1.00 83.69 451 GLY A N 1
ATOM 3439 C CA . GLY A 1 451 ? 11.924 -7.248 -9.261 1.00 83.69 451 GLY A CA 1
ATOM 3440 C C . GLY A 1 451 ? 12.412 -8.700 -9.251 1.00 83.69 451 GLY A C 1
ATOM 3441 O O . GLY A 1 451 ? 11.698 -9.595 -9.707 1.00 83.69 451 GLY A O 1
ATOM 3442 N N . LEU A 1 452 ? 13.635 -8.926 -8.772 1.00 88.00 452 LEU A N 1
ATOM 3443 C CA . LEU A 1 452 ? 14.297 -10.233 -8.739 1.00 88.00 452 LEU A CA 1
ATOM 3444 C C . LEU A 1 452 ? 14.621 -10.673 -7.305 1.00 88.00 452 LEU A C 1
ATOM 3446 O O . LEU A 1 452 ? 14.202 -11.757 -6.913 1.00 88.00 452 LEU A O 1
ATOM 3450 N N . GLY A 1 453 ? 15.335 -9.849 -6.531 1.00 89.06 453 GLY A N 1
ATOM 3451 C CA . GLY A 1 453 ? 15.701 -10.148 -5.138 1.00 89.06 453 GLY A CA 1
ATOM 3452 C C . GLY A 1 453 ? 16.582 -11.392 -4.968 1.00 89.06 453 GLY A C 1
ATOM 3453 O O . GLY A 1 453 ? 16.355 -12.192 -4.064 1.00 89.06 453 GLY A O 1
ATOM 3454 N N . ILE A 1 454 ? 17.554 -11.605 -5.859 1.00 91.62 454 ILE A N 1
ATOM 3455 C CA . ILE A 1 454 ? 18.320 -12.861 -5.915 1.00 91.62 454 ILE A CA 1
ATOM 3456 C C . ILE A 1 454 ? 19.669 -12.697 -5.218 1.00 91.62 454 ILE A C 1
ATOM 3458 O O . ILE A 1 454 ? 20.482 -11.898 -5.692 1.00 91.62 454 ILE A O 1
ATOM 3462 N N . PRO A 1 455 ? 19.952 -13.451 -4.143 1.00 93.62 455 PRO A N 1
ATOM 3463 C CA . PRO A 1 455 ? 21.238 -13.385 -3.463 1.00 93.62 455 PRO A CA 1
ATOM 3464 C C . PRO A 1 455 ? 22.361 -13.963 -4.335 1.00 93.62 455 PRO A C 1
ATOM 3466 O O . PRO A 1 455 ? 22.163 -14.910 -5.098 1.00 93.62 455 PRO A O 1
ATOM 3469 N N . SER A 1 456 ? 23.563 -13.412 -4.191 1.00 94.69 456 SER A N 1
ATOM 3470 C CA . SER A 1 456 ? 24.781 -13.886 -4.841 1.00 94.69 456 SER A CA 1
ATOM 3471 C C . SER A 1 456 ? 25.975 -13.817 -3.890 1.00 94.69 456 SER A C 1
ATOM 3473 O O . SER A 1 456 ? 26.077 -12.931 -3.043 1.00 94.69 456 SER A O 1
ATOM 3475 N N . LYS A 1 457 ? 26.913 -14.749 -4.082 1.00 94.19 457 LYS A N 1
ATOM 3476 C CA . LYS A 1 457 ? 28.212 -14.801 -3.390 1.00 94.19 457 LYS A CA 1
ATOM 3477 C C . LYS A 1 457 ? 29.277 -13.915 -4.051 1.00 94.19 457 LYS A C 1
ATOM 3479 O O . LYS A 1 457 ? 30.466 -14.139 -3.863 1.00 94.19 457 LYS A O 1
ATOM 3484 N N . GLY A 1 458 ? 28.869 -13.009 -4.937 1.00 94.75 458 GLY A N 1
ATOM 3485 C CA . GLY A 1 458 ? 29.779 -12.043 -5.539 1.00 94.75 458 GLY A CA 1
ATOM 3486 C C . GLY A 1 458 ? 29.877 -10.779 -4.697 1.00 94.75 458 GLY A C 1
ATOM 3487 O O . GLY A 1 458 ? 29.034 -10.523 -3.843 1.00 94.75 458 GLY A O 1
ATOM 3488 N N . SER A 1 459 ? 30.891 -9.975 -4.976 1.00 95.25 459 SER A N 1
ATOM 3489 C CA . SER A 1 459 ? 31.148 -8.689 -4.323 1.00 95.25 459 SER A CA 1
ATOM 3490 C C . SER A 1 459 ? 31.617 -7.666 -5.356 1.00 95.25 459 SER A C 1
ATOM 3492 O O . SER A 1 459 ? 31.849 -8.014 -6.518 1.00 95.25 459 SER A O 1
ATOM 3494 N N . VAL A 1 460 ? 31.838 -6.415 -4.942 1.00 93.62 460 VAL A N 1
ATOM 3495 C CA . VAL A 1 460 ? 32.453 -5.378 -5.801 1.00 93.62 460 VAL A CA 1
ATOM 3496 C C . VAL A 1 460 ? 33.831 -5.815 -6.333 1.00 93.62 460 VAL A C 1
ATOM 3498 O O . VAL A 1 460 ? 34.293 -5.387 -7.396 1.00 93.62 460 VAL A O 1
ATOM 3501 N N . ARG A 1 461 ? 34.511 -6.711 -5.610 1.00 93.00 461 ARG A N 1
ATOM 3502 C CA . ARG A 1 461 ? 35.818 -7.260 -5.996 1.00 93.00 461 ARG A CA 1
ATOM 3503 C C . ARG A 1 461 ? 35.731 -8.543 -6.810 1.00 93.00 461 ARG A C 1
ATOM 3505 O O . ARG A 1 461 ? 36.704 -8.898 -7.474 1.00 93.00 461 ARG A O 1
ATOM 3512 N N . HIS A 1 462 ? 34.593 -9.230 -6.778 1.00 94.94 462 HIS A N 1
ATOM 3513 C CA . HIS A 1 462 ? 34.421 -10.531 -7.407 1.00 94.94 462 HIS A CA 1
ATOM 3514 C C . HIS A 1 462 ? 33.047 -10.645 -8.077 1.00 94.94 462 HIS A C 1
ATOM 3516 O O . HIS A 1 462 ? 32.078 -11.126 -7.491 1.00 94.94 462 HIS A O 1
ATOM 3522 N N . TYR A 1 463 ? 32.975 -10.196 -9.332 1.00 96.06 463 TYR A N 1
ATOM 3523 C CA . TYR A 1 463 ? 31.725 -10.126 -10.094 1.00 96.06 463 TYR A CA 1
ATOM 3524 C C . TYR A 1 463 ? 31.267 -11.453 -10.709 1.00 96.06 463 TYR A C 1
ATOM 3526 O O . TYR A 1 463 ? 30.103 -11.560 -11.089 1.00 96.06 463 TYR A O 1
ATOM 3534 N N . ASP A 1 464 ? 32.133 -12.460 -10.820 1.00 96.69 464 ASP A N 1
ATOM 3535 C CA . ASP A 1 464 ? 31.810 -13.698 -11.542 1.00 96.69 464 ASP A CA 1
ATOM 3536 C C . ASP A 1 464 ? 30.573 -14.432 -10.984 1.00 96.69 464 ASP A C 1
ATOM 3538 O O . ASP A 1 464 ? 29.692 -14.761 -11.780 1.00 96.69 464 ASP A O 1
ATOM 3542 N N . PRO A 1 465 ? 30.372 -14.578 -9.656 1.00 97.12 465 PRO A N 1
ATOM 3543 C CA . PRO A 1 465 ? 29.161 -15.206 -9.124 1.00 97.12 465 PRO A CA 1
ATOM 3544 C C . PRO A 1 465 ? 27.885 -14.393 -9.390 1.00 97.12 465 PRO A C 1
ATOM 3546 O O . PRO A 1 465 ? 26.787 -14.948 -9.457 1.00 97.12 465 PRO A O 1
ATOM 3549 N N . ILE A 1 466 ? 27.998 -13.067 -9.539 1.00 97.38 466 ILE A N 1
ATOM 3550 C CA . ILE A 1 466 ? 26.868 -12.210 -9.931 1.00 97.38 466 ILE A CA 1
ATOM 3551 C C . ILE A 1 466 ? 26.534 -12.466 -11.404 1.00 97.38 466 ILE A C 1
ATOM 3553 O O . ILE A 1 466 ? 25.366 -12.662 -11.740 1.00 97.38 466 ILE A O 1
ATOM 3557 N N . LYS A 1 467 ? 27.548 -12.536 -12.277 1.00 97.19 467 LYS A N 1
ATOM 3558 C CA . LYS A 1 467 ? 27.366 -12.867 -13.698 1.00 97.19 467 LYS A CA 1
ATOM 3559 C C . LYS A 1 467 ? 26.757 -14.254 -13.889 1.00 97.19 467 LYS A C 1
ATOM 3561 O O . LYS A 1 467 ? 25.840 -14.398 -14.688 1.00 97.19 467 LYS A O 1
ATOM 3566 N N . GLU A 1 468 ? 27.221 -15.258 -13.148 1.00 96.12 468 GLU A N 1
ATOM 3567 C CA . GLU A 1 468 ? 26.673 -16.620 -13.197 1.00 96.12 468 GLU A CA 1
ATOM 3568 C C . GLU A 1 468 ? 25.190 -16.650 -12.813 1.00 96.12 468 GLU A C 1
ATOM 3570 O O . GLU A 1 468 ? 24.382 -17.281 -13.498 1.00 96.12 468 GLU A O 1
ATOM 3575 N N . ALA A 1 469 ? 24.808 -15.918 -11.762 1.00 95.81 469 ALA A N 1
ATOM 3576 C CA . ALA A 1 469 ? 23.411 -15.785 -11.368 1.00 95.81 469 ALA A CA 1
ATOM 3577 C C . ALA A 1 469 ? 22.577 -15.078 -12.454 1.00 95.81 469 ALA A C 1
ATOM 3579 O O . ALA A 1 469 ? 21.501 -15.565 -12.810 1.00 95.81 469 ALA A O 1
ATOM 3580 N N . ILE A 1 470 ? 23.084 -13.988 -13.045 1.00 96.31 470 ILE A N 1
ATOM 3581 C CA . ILE A 1 470 ? 22.420 -13.279 -14.154 1.00 96.31 470 ILE A CA 1
ATOM 3582 C C . ILE A 1 470 ? 22.286 -14.169 -15.397 1.00 96.31 470 ILE A C 1
ATOM 3584 O O . ILE A 1 470 ? 21.239 -14.163 -16.049 1.00 96.31 470 ILE A O 1
ATOM 3588 N N . ALA A 1 471 ? 23.295 -14.985 -15.704 1.00 93.19 471 ALA A N 1
ATOM 3589 C CA . ALA A 1 471 ? 23.303 -15.855 -16.874 1.00 93.19 471 ALA A CA 1
ATOM 3590 C C . ALA A 1 471 ? 22.095 -16.804 -16.906 1.00 93.19 471 ALA A C 1
ATOM 3592 O O . ALA A 1 471 ? 21.610 -17.125 -17.989 1.00 93.19 471 ALA A O 1
ATOM 3593 N N . THR A 1 472 ? 21.553 -17.192 -15.742 1.00 91.88 472 THR A N 1
ATOM 3594 C CA . THR A 1 472 ? 20.334 -18.016 -15.644 1.00 91.88 472 THR A CA 1
ATOM 3595 C C . THR A 1 472 ? 19.087 -17.339 -16.231 1.00 91.88 472 THR A C 1
ATOM 3597 O O . THR A 1 472 ? 18.208 -18.026 -16.752 1.00 91.88 472 THR A O 1
ATOM 3600 N N . PHE A 1 473 ? 19.033 -16.003 -16.232 1.00 88.75 473 PHE A N 1
ATOM 3601 C CA . PHE A 1 473 ? 17.964 -15.206 -16.850 1.00 88.75 473 PHE A CA 1
ATOM 3602 C C . PHE A 1 473 ? 18.205 -14.964 -18.338 1.00 88.75 473 PHE A C 1
ATOM 3604 O O . PHE A 1 473 ? 17.256 -14.864 -19.111 1.00 88.75 473 PHE A O 1
ATOM 3611 N N . GLN A 1 474 ? 19.473 -14.934 -18.740 1.00 88.31 474 GLN A N 1
ATOM 3612 C CA . GLN A 1 474 ? 19.899 -14.703 -20.118 1.00 88.31 474 GLN A CA 1
ATOM 3613 C C . GLN A 1 474 ? 19.833 -15.968 -20.996 1.00 88.31 474 GLN A C 1
ATOM 3615 O O . GLN A 1 474 ? 19.902 -15.879 -22.220 1.00 88.31 474 GLN A O 1
ATOM 3620 N N . VAL A 1 475 ? 19.622 -17.160 -20.410 1.00 82.06 475 VAL A N 1
ATOM 3621 C CA . VAL A 1 475 ? 19.500 -18.434 -21.159 1.00 82.06 475 VAL A CA 1
ATOM 3622 C C . VAL A 1 475 ? 18.417 -18.374 -22.246 1.00 82.06 475 VAL A C 1
ATOM 3624 O O . VAL A 1 475 ? 18.541 -19.033 -23.281 1.00 82.06 475 VAL A O 1
ATOM 3627 N N . GLY A 1 476 ? 17.369 -17.569 -22.039 1.00 76.81 476 GLY A N 1
ATOM 3628 C CA . GLY A 1 476 ? 16.298 -17.365 -23.014 1.00 76.81 476 GLY A CA 1
ATOM 3629 C C . GLY A 1 476 ? 16.797 -16.917 -24.392 1.00 76.81 476 GLY A C 1
ATOM 3630 O O . GLY A 1 476 ? 16.307 -17.439 -25.394 1.00 76.81 476 GLY A O 1
ATOM 3631 N N . TYR A 1 477 ? 17.806 -16.043 -24.454 1.00 79.25 477 TYR A N 1
ATOM 3632 C CA . TYR A 1 477 ? 18.361 -15.560 -25.722 1.00 79.25 477 TYR A CA 1
ATOM 3633 C C . TYR A 1 477 ? 19.096 -16.661 -26.482 1.00 79.25 477 TYR A C 1
ATOM 3635 O O . TYR A 1 477 ? 18.818 -16.873 -27.657 1.00 79.25 477 TYR A O 1
ATOM 3643 N N . ARG A 1 478 ? 19.904 -17.480 -25.795 1.00 69.88 478 ARG A N 1
ATOM 3644 C CA . ARG A 1 478 ? 20.544 -18.658 -26.411 1.00 69.88 478 ARG A CA 1
ATOM 3645 C C . ARG A 1 478 ? 19.531 -19.652 -26.961 1.00 69.88 478 ARG A C 1
ATOM 3647 O O . ARG A 1 478 ? 19.743 -20.242 -28.019 1.00 69.88 478 ARG A O 1
ATOM 3654 N N . HIS A 1 479 ? 18.441 -19.881 -26.228 1.00 74.38 479 HIS A N 1
ATOM 3655 C CA . HIS A 1 479 ? 17.358 -20.722 -26.723 1.00 74.38 479 HIS A CA 1
ATOM 3656 C C . HIS A 1 479 ? 16.709 -20.099 -27.960 1.00 74.38 479 HIS A C 1
ATOM 3658 O O . HIS A 1 479 ? 16.467 -20.810 -28.930 1.00 74.38 479 HIS A O 1
ATOM 3664 N N . TRP A 1 480 ? 16.445 -18.791 -27.957 1.00 76.94 480 TRP A N 1
ATOM 3665 C CA . TRP A 1 480 ? 15.893 -18.106 -29.120 1.00 76.94 480 TRP A CA 1
ATOM 3666 C C . TRP A 1 480 ? 16.824 -18.183 -30.331 1.00 76.94 480 TRP A C 1
ATOM 3668 O O . TRP A 1 480 ? 16.376 -18.660 -31.365 1.00 76.94 480 TRP A O 1
ATOM 3678 N N . GLU A 1 481 ? 18.102 -17.830 -30.207 1.00 75.12 481 GLU A N 1
ATOM 3679 C CA . GLU A 1 481 ? 19.078 -17.839 -31.308 1.00 75.12 481 GLU A CA 1
ATOM 3680 C C . GLU A 1 481 ? 19.150 -19.214 -32.001 1.00 75.12 481 GLU A C 1
ATOM 3682 O O . GLU A 1 481 ? 19.098 -19.320 -33.227 1.00 75.12 481 GLU A O 1
ATOM 3687 N N . ARG A 1 482 ? 19.144 -20.305 -31.223 1.00 75.88 482 ARG A N 1
ATOM 3688 C CA . ARG A 1 482 ? 19.124 -21.681 -31.760 1.00 75.88 482 ARG A CA 1
ATOM 3689 C C . ARG A 1 482 ? 17.839 -22.033 -32.508 1.00 75.88 482 ARG A C 1
ATOM 3691 O O . ARG A 1 482 ? 17.842 -22.897 -33.386 1.00 75.88 482 ARG A O 1
ATOM 3698 N N . ARG A 1 483 ? 16.723 -21.415 -32.124 1.00 83.19 483 ARG A N 1
ATOM 3699 C CA . ARG A 1 483 ? 15.372 -21.723 -32.615 1.00 83.19 483 ARG A CA 1
ATOM 3700 C C . ARG A 1 483 ? 14.905 -20.756 -33.691 1.00 83.19 483 ARG A C 1
ATOM 3702 O O . ARG A 1 483 ? 13.990 -21.096 -34.440 1.00 83.19 483 ARG A O 1
ATOM 3709 N N . GLU A 1 484 ? 15.493 -19.570 -33.763 1.00 85.50 484 GLU A N 1
AT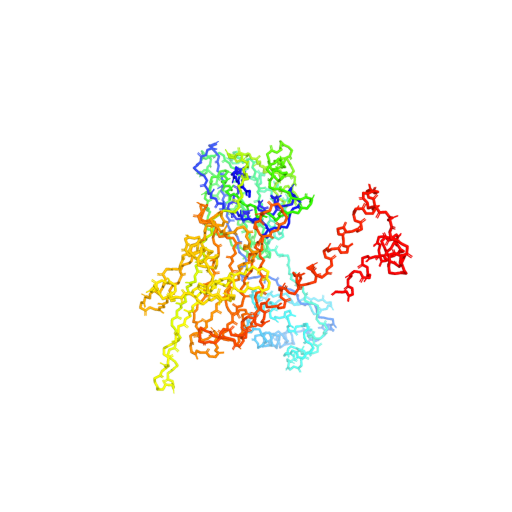OM 3710 C CA . GLU A 1 484 ? 14.991 -18.448 -34.542 1.00 85.50 484 GLU A CA 1
ATOM 3711 C C . GLU A 1 484 ? 14.870 -18.828 -36.017 1.00 85.50 484 GLU A C 1
ATOM 3713 O O . GLU A 1 484 ? 13.805 -18.669 -36.612 1.00 85.50 484 GLU A O 1
ATOM 3718 N N . GLU A 1 485 ? 15.914 -19.418 -36.593 1.00 88.44 485 GLU A N 1
ATOM 3719 C CA . GLU A 1 485 ? 15.911 -19.834 -37.997 1.00 88.44 485 GLU A CA 1
ATOM 3720 C C . GLU A 1 485 ? 14.857 -20.915 -38.279 1.00 88.44 485 GLU A C 1
ATOM 3722 O O . GLU A 1 485 ? 14.150 -20.856 -39.286 1.00 88.44 485 GLU A O 1
ATOM 3727 N N . LEU A 1 486 ? 14.651 -21.857 -37.354 1.00 89.31 486 LEU A N 1
ATOM 3728 C CA . LEU A 1 486 ? 13.578 -22.856 -37.438 1.00 89.31 486 LEU A CA 1
ATOM 3729 C C . LEU A 1 486 ? 12.185 -22.207 -37.398 1.00 89.31 486 LEU A C 1
ATOM 3731 O O . LEU A 1 486 ? 11.289 -22.600 -38.154 1.00 89.31 486 LEU A O 1
ATOM 3735 N N . VAL A 1 487 ? 11.993 -21.205 -36.538 1.00 90.00 487 VAL A N 1
ATOM 3736 C CA . VAL A 1 487 ? 10.737 -20.452 -36.412 1.00 90.00 487 VAL A CA 1
ATOM 3737 C C . VAL A 1 487 ? 10.487 -19.596 -37.659 1.00 90.00 487 VAL A C 1
ATOM 3739 O O . VAL A 1 487 ? 9.399 -19.679 -38.236 1.00 90.00 487 VAL A O 1
ATOM 3742 N N . LYS A 1 488 ? 11.489 -18.850 -38.144 1.00 91.06 488 LYS A N 1
ATOM 3743 C CA . LYS A 1 488 ? 11.435 -18.074 -39.397 1.00 91.06 488 LYS A CA 1
ATOM 3744 C C . LYS A 1 488 ? 11.101 -18.973 -40.584 1.00 91.06 488 LYS A C 1
ATOM 3746 O O . LYS A 1 488 ? 10.175 -18.672 -41.341 1.00 91.06 488 LYS A O 1
ATOM 3751 N N . LEU A 1 489 ? 11.781 -20.115 -40.714 1.00 91.19 489 LEU A N 1
ATOM 3752 C CA . LEU A 1 489 ? 11.498 -21.107 -41.754 1.00 91.19 489 LEU A CA 1
ATOM 3753 C C . LEU A 1 489 ? 10.057 -21.618 -41.675 1.00 91.19 489 LEU A C 1
ATOM 3755 O O . LEU A 1 489 ? 9.405 -21.769 -42.710 1.00 91.19 489 LEU A O 1
ATOM 3759 N N . ARG A 1 490 ? 9.511 -21.831 -40.471 1.00 93.19 490 ARG A N 1
ATOM 3760 C CA . ARG A 1 490 ? 8.103 -22.225 -40.313 1.00 93.19 490 ARG A CA 1
ATOM 3761 C C . ARG A 1 490 ? 7.145 -21.149 -40.790 1.00 93.19 490 ARG A C 1
ATOM 3763 O O . ARG A 1 490 ? 6.174 -21.479 -41.472 1.00 93.19 490 ARG A O 1
ATOM 3770 N N . VAL A 1 491 ? 7.395 -19.892 -40.438 1.00 92.06 491 VAL A N 1
ATOM 3771 C CA . VAL A 1 491 ? 6.573 -18.763 -40.887 1.00 92.06 491 VAL A CA 1
ATOM 3772 C C . VAL A 1 491 ? 6.617 -18.667 -42.411 1.00 92.06 491 VAL A C 1
ATOM 3774 O O . VAL A 1 491 ? 5.567 -18.643 -43.050 1.00 92.06 491 VAL A O 1
ATOM 3777 N N . LEU A 1 492 ? 7.808 -18.726 -43.013 1.00 92.44 492 LEU A N 1
ATOM 3778 C CA . LEU A 1 492 ? 7.968 -18.731 -44.470 1.00 92.44 492 LEU A CA 1
ATOM 3779 C C . LEU A 1 492 ? 7.239 -19.910 -45.129 1.00 92.44 492 LEU A C 1
ATOM 3781 O O . LEU A 1 492 ? 6.563 -19.718 -46.140 1.00 92.44 492 LEU A O 1
ATOM 3785 N N . HIS A 1 493 ? 7.316 -21.108 -44.546 1.00 92.00 493 HIS A N 1
ATOM 3786 C CA . HIS A 1 493 ? 6.590 -22.285 -45.021 1.00 92.00 493 HIS A CA 1
ATOM 3787 C C . HIS A 1 493 ? 5.066 -22.097 -44.942 1.00 92.00 493 HIS A C 1
ATOM 3789 O O . HIS A 1 493 ? 4.368 -22.359 -45.919 1.00 92.00 493 HIS A O 1
ATOM 3795 N N . LYS A 1 494 ? 4.534 -21.591 -43.821 1.00 91.38 494 LYS A N 1
ATOM 3796 C CA . LYS A 1 494 ? 3.091 -21.335 -43.643 1.00 91.38 494 LYS A CA 1
ATOM 3797 C C . LYS A 1 494 ? 2.564 -20.243 -44.570 1.00 91.38 494 LYS A C 1
ATOM 3799 O O . LYS A 1 494 ? 1.436 -20.346 -45.039 1.00 91.38 494 LYS A O 1
ATOM 3804 N N . LEU A 1 495 ? 3.390 -19.247 -44.877 1.00 93.12 495 LEU A N 1
ATOM 3805 C CA . LEU A 1 495 ? 3.077 -18.199 -45.846 1.00 93.12 495 LEU A CA 1
ATOM 3806 C C . LEU A 1 495 ? 3.294 -18.640 -47.304 1.00 93.12 495 LEU A C 1
ATOM 3808 O O . LEU A 1 495 ? 3.135 -17.825 -48.206 1.00 93.12 495 LEU A O 1
ATOM 3812 N N . SER A 1 496 ? 3.668 -19.902 -47.558 1.00 91.75 496 SER A N 1
ATOM 3813 C CA . SER A 1 496 ? 4.007 -20.418 -48.896 1.00 91.75 496 SER A CA 1
ATOM 3814 C C . SER A 1 496 ? 5.112 -19.617 -49.608 1.00 91.75 496 SER A C 1
ATOM 3816 O O . SER A 1 496 ? 5.148 -19.536 -50.832 1.00 91.75 496 SER A O 1
ATOM 3818 N N . ARG A 1 497 ? 6.034 -19.023 -48.838 1.00 89.38 497 ARG A N 1
ATOM 3819 C CA . ARG A 1 497 ? 7.169 -18.216 -49.325 1.00 89.38 497 ARG A CA 1
ATO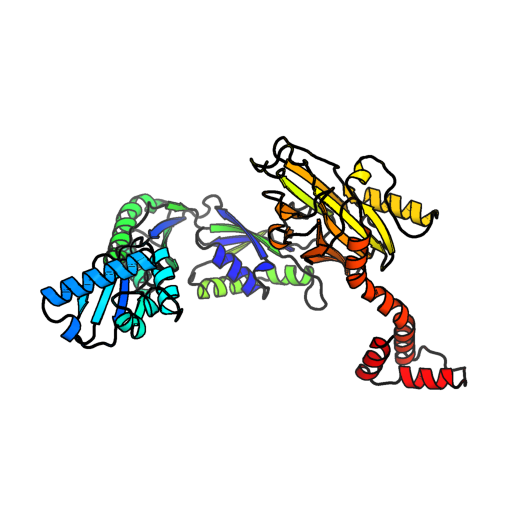M 3820 C C . ARG A 1 497 ? 8.482 -18.997 -49.413 1.00 89.38 497 ARG A C 1
ATOM 3822 O O . ARG A 1 497 ? 9.503 -18.434 -49.792 1.00 89.38 497 ARG A O 1
ATOM 3829 N N . MET A 1 498 ? 8.472 -20.276 -49.047 1.00 88.00 498 MET A N 1
ATOM 3830 C CA . MET A 1 498 ? 9.638 -21.156 -49.116 1.00 88.00 498 MET A CA 1
ATOM 3831 C C . MET A 1 498 ? 9.641 -21.919 -50.448 1.00 88.00 498 MET A C 1
ATOM 3833 O O . MET A 1 498 ? 8.696 -22.655 -50.734 1.00 88.00 498 MET A O 1
ATOM 3837 N N . SER A 1 499 ? 10.690 -21.764 -51.264 1.00 80.12 499 SER A N 1
ATOM 3838 C CA . SER A 1 499 ? 10.849 -22.529 -52.506 1.00 80.12 499 SER A CA 1
ATOM 3839 C C . SER A 1 499 ? 11.358 -23.941 -52.202 1.00 80.12 499 SER A C 1
ATOM 3841 O O . SER A 1 499 ? 12.338 -24.140 -51.488 1.00 80.12 499 SER A O 1
ATOM 3843 N N . VAL A 1 500 ? 10.674 -24.953 -52.736 1.00 69.25 500 VAL A N 1
ATOM 3844 C CA . VAL A 1 500 ? 11.009 -26.365 -52.501 1.00 69.25 500 VAL A CA 1
ATOM 3845 C C . VAL A 1 500 ? 11.723 -26.908 -53.732 1.00 69.25 500 VAL A C 1
ATOM 3847 O O . VAL A 1 500 ? 11.120 -27.572 -54.567 1.00 69.25 500 VAL A O 1
ATOM 3850 N N . LEU A 1 501 ? 13.002 -26.560 -53.874 1.00 76.81 501 LEU A N 1
ATOM 3851 C CA . LEU A 1 501 ? 13.825 -26.997 -55.011 1.00 76.81 501 LEU A CA 1
ATOM 3852 C C . LEU A 1 501 ? 14.754 -28.168 -54.665 1.00 76.81 501 LEU A C 1
ATOM 3854 O O . LEU A 1 501 ? 15.201 -28.877 -55.559 1.00 76.81 501 LEU A O 1
ATOM 3858 N N . SER A 1 502 ? 15.036 -28.389 -53.378 1.00 80.62 502 SER A N 1
ATOM 3859 C CA . SER A 1 502 ? 15.893 -29.486 -52.924 1.00 80.62 502 SER A CA 1
ATOM 3860 C C . SER A 1 502 ? 15.083 -30.753 -52.659 1.00 80.62 502 SER A C 1
ATOM 3862 O O . SER A 1 502 ? 14.089 -30.722 -51.932 1.00 80.62 502 SER A O 1
ATOM 3864 N N . SER A 1 503 ? 15.546 -31.875 -53.210 1.00 86.56 503 SER A N 1
ATOM 3865 C CA . SER A 1 503 ? 15.011 -33.218 -52.969 1.00 86.56 503 SER A CA 1
ATOM 3866 C C . SER A 1 503 ? 15.837 -34.020 -51.958 1.00 86.56 503 SER A C 1
ATOM 3868 O O . SER A 1 503 ? 15.711 -35.240 -51.909 1.00 86.56 503 SER A O 1
ATOM 3870 N N . SER A 1 504 ? 16.719 -33.373 -51.187 1.00 93.19 504 SER A N 1
ATOM 3871 C CA . SER A 1 504 ? 17.519 -34.080 -50.186 1.00 93.19 504 SER A CA 1
ATOM 3872 C C . SER A 1 504 ? 16.649 -34.622 -49.049 1.00 93.19 504 SER A C 1
ATOM 3874 O O . SER A 1 504 ? 15.645 -34.010 -48.674 1.00 93.19 504 SER A O 1
ATOM 3876 N N . ASP A 1 505 ? 17.069 -35.735 -48.443 1.00 91.94 505 ASP A N 1
ATOM 3877 C CA . ASP A 1 505 ? 16.370 -36.329 -47.294 1.00 91.94 505 ASP A CA 1
ATOM 3878 C C . ASP A 1 505 ? 16.204 -35.326 -46.144 1.00 91.94 505 ASP A C 1
ATOM 3880 O O . ASP A 1 505 ? 15.154 -35.269 -45.504 1.00 91.94 505 ASP A O 1
ATOM 3884 N N . PHE A 1 506 ? 17.202 -34.459 -45.940 1.00 88.56 506 PHE A N 1
ATOM 3885 C CA . PHE A 1 506 ? 17.132 -33.371 -44.967 1.00 88.56 506 PHE A CA 1
ATOM 3886 C C . PHE A 1 506 ? 16.039 -32.347 -45.307 1.00 88.56 506 PHE A C 1
ATOM 3888 O O . PHE A 1 506 ? 15.275 -31.955 -44.428 1.00 88.56 506 PHE A O 1
ATOM 3895 N N . ALA A 1 507 ? 15.901 -31.945 -46.576 1.00 87.56 507 ALA A N 1
ATOM 3896 C CA . ALA A 1 507 ? 14.848 -31.021 -46.998 1.00 87.56 507 ALA A CA 1
ATOM 3897 C C . ALA A 1 507 ? 13.446 -31.636 -46.827 1.00 87.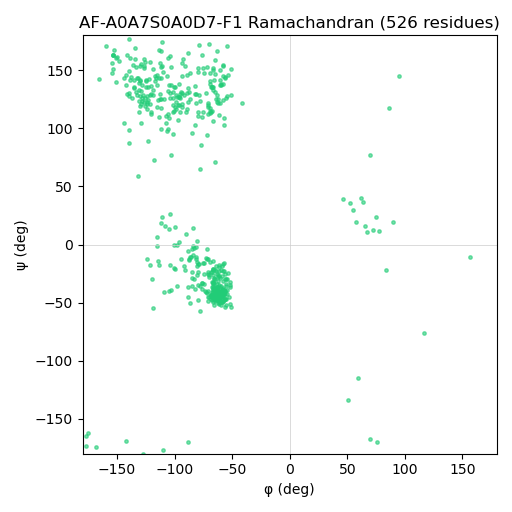56 507 ALA A C 1
ATOM 3899 O O . ALA A 1 507 ? 12.519 -30.964 -46.363 1.00 87.56 507 ALA A O 1
ATOM 3900 N N . VAL A 1 508 ? 13.295 -32.930 -47.133 1.00 88.94 508 VAL A N 1
ATOM 3901 C CA . VAL A 1 508 ? 12.045 -33.680 -46.917 1.00 88.94 508 VAL A CA 1
ATOM 3902 C C . VAL A 1 508 ? 11.719 -33.785 -45.425 1.00 88.94 508 VAL A C 1
ATOM 3904 O O . VAL A 1 508 ? 10.572 -33.553 -45.030 1.00 88.94 508 VAL A O 1
ATOM 3907 N N . PHE A 1 509 ? 12.712 -34.092 -44.587 1.00 92.25 509 PHE A N 1
ATOM 3908 C CA . PHE A 1 509 ? 12.572 -34.120 -43.132 1.00 92.25 509 PHE A CA 1
ATOM 3909 C C . PHE A 1 509 ? 12.151 -32.753 -42.581 1.00 92.25 509 PHE A C 1
ATOM 3911 O O . PHE A 1 509 ? 11.125 -32.658 -41.906 1.00 92.25 509 PHE A O 1
ATOM 3918 N N . MET A 1 510 ? 12.864 -31.684 -42.943 1.00 90.62 510 MET A N 1
ATOM 3919 C CA . MET A 1 510 ? 12.546 -30.321 -42.516 1.00 90.62 510 MET A CA 1
ATOM 3920 C C . MET A 1 510 ? 11.129 -29.923 -42.922 1.00 90.62 510 MET A C 1
ATOM 3922 O O . MET A 1 510 ? 10.377 -29.409 -42.099 1.00 90.62 510 MET A O 1
ATOM 3926 N N . LYS A 1 511 ? 10.688 -30.252 -44.141 1.00 88.94 511 LYS A N 1
ATOM 3927 C CA . LYS A 1 511 ? 9.304 -30.005 -44.569 1.00 88.94 511 LYS A CA 1
ATOM 3928 C C . LYS A 1 511 ? 8.283 -30.697 -43.664 1.00 88.94 511 LYS A C 1
ATOM 3930 O O . LYS A 1 511 ? 7.268 -30.087 -43.320 1.00 88.94 511 LYS A O 1
ATOM 3935 N N . ARG A 1 512 ? 8.535 -31.949 -43.263 1.00 93.19 512 ARG A N 1
ATOM 3936 C CA . ARG A 1 512 ? 7.664 -32.671 -42.320 1.00 93.19 512 ARG A CA 1
ATOM 3937 C C . ARG A 1 512 ? 7.624 -31.960 -40.971 1.00 93.19 512 ARG A C 1
ATOM 3939 O O . ARG A 1 512 ? 6.528 -31.705 -40.485 1.00 93.19 512 ARG A O 1
ATOM 3946 N N . VAL A 1 513 ? 8.781 -31.560 -40.436 1.00 93.00 513 VAL A N 1
ATOM 3947 C CA . VAL A 1 513 ? 8.889 -30.805 -39.174 1.00 93.00 513 VAL A CA 1
ATOM 3948 C C . VAL A 1 513 ? 8.111 -29.484 -39.242 1.00 93.00 513 VAL A C 1
ATOM 3950 O O . VAL A 1 513 ? 7.264 -29.227 -38.389 1.00 93.00 513 VAL A O 1
ATOM 3953 N N . LEU A 1 514 ? 8.302 -28.674 -40.289 1.00 94.31 514 LEU A N 1
ATOM 3954 C CA . LEU A 1 514 ? 7.606 -27.387 -40.470 1.00 94.31 514 LEU A CA 1
ATOM 3955 C C . LEU A 1 514 ? 6.086 -27.542 -40.703 1.00 94.31 514 LEU A C 1
ATOM 3957 O O . LEU A 1 514 ? 5.320 -26.594 -40.486 1.00 94.31 514 LEU A O 1
ATOM 3961 N N . SER A 1 515 ? 5.643 -28.726 -41.141 1.00 94.31 515 SER A N 1
ATOM 3962 C CA . SER A 1 515 ? 4.232 -29.068 -41.376 1.00 94.31 515 SER A CA 1
ATOM 3963 C C . SER A 1 515 ? 3.504 -29.590 -40.136 1.00 94.31 515 SER A C 1
ATOM 3965 O O . SER A 1 515 ? 2.277 -29.696 -40.169 1.00 94.31 515 SER A O 1
ATOM 3967 N N . LEU A 1 516 ? 4.219 -29.896 -39.047 1.00 95.19 516 LEU A N 1
ATOM 3968 C CA . LEU A 1 516 ? 3.614 -30.393 -37.811 1.00 95.19 516 LEU A CA 1
ATOM 3969 C C . LEU A 1 516 ? 2.567 -29.409 -37.248 1.00 95.19 516 LEU A C 1
ATOM 3971 O O . LEU A 1 516 ? 2.672 -28.194 -37.476 1.00 95.19 516 LEU A O 1
ATOM 3975 N N . PRO A 1 517 ? 1.575 -29.900 -36.479 1.00 95.56 517 PRO A N 1
ATOM 3976 C CA . PRO A 1 517 ? 0.670 -29.057 -35.697 1.00 95.56 517 PRO A CA 1
ATOM 3977 C C . PRO A 1 517 ? 1.421 -28.042 -34.824 1.00 95.56 517 PRO A C 1
ATOM 3979 O O . PRO A 1 517 ? 2.558 -28.280 -34.413 1.00 95.56 517 PRO A O 1
ATOM 3982 N N . VAL A 1 518 ? 0.802 -26.887 -34.545 1.00 88.69 518 VAL A N 1
ATOM 3983 C CA . VAL A 1 518 ? 1.424 -25.803 -33.753 1.00 88.69 518 VAL A CA 1
ATOM 3984 C C . VAL A 1 518 ? 1.992 -26.295 -32.422 1.00 88.69 518 VAL A C 1
ATOM 3986 O O . VAL A 1 518 ? 3.195 -26.090 -32.243 1.00 88.69 518 VAL A O 1
ATOM 3989 N N . PRO A 1 519 ? 1.231 -27.033 -31.591 1.00 88.75 519 PRO A N 1
ATOM 3990 C CA . PRO A 1 519 ? 1.732 -27.506 -30.303 1.00 88.75 519 PRO A CA 1
ATOM 3991 C C . PRO A 1 519 ? 2.931 -28.451 -30.438 1.00 88.75 519 PRO A C 1
ATOM 3993 O O . PRO A 1 519 ? 3.918 -28.302 -29.733 1.00 88.75 519 PRO A O 1
ATOM 3996 N N . ILE A 1 520 ? 2.897 -29.377 -31.404 1.00 90.25 520 ILE A N 1
ATOM 3997 C CA . ILE A 1 520 ? 3.961 -30.379 -31.587 1.00 90.25 520 ILE A CA 1
ATOM 3998 C C . ILE A 1 520 ? 5.262 -29.720 -32.052 1.00 90.25 520 ILE A C 1
ATOM 4000 O O . ILE A 1 520 ? 6.334 -30.014 -31.531 1.00 90.25 520 ILE A O 1
ATOM 4004 N N . PHE A 1 521 ? 5.180 -28.800 -33.015 1.00 91.38 521 PHE A N 1
ATOM 4005 C CA . PHE A 1 521 ? 6.355 -28.042 -33.440 1.00 91.38 521 PHE A CA 1
ATOM 4006 C C . PHE A 1 521 ? 6.912 -27.182 -32.304 1.00 91.38 521 PHE A C 1
ATOM 4008 O O . PHE A 1 521 ? 8.124 -27.117 -32.158 1.00 91.38 521 PHE A O 1
ATOM 4015 N N . GLN A 1 522 ? 6.054 -26.540 -31.499 1.00 84.94 522 GLN A N 1
ATOM 4016 C CA . GLN A 1 522 ? 6.505 -25.771 -30.336 1.00 84.94 522 GLN A CA 1
ATOM 4017 C C . GLN A 1 522 ? 7.263 -26.662 -29.350 1.00 84.94 522 GLN A C 1
ATOM 4019 O O . GLN A 1 522 ? 8.348 -26.278 -28.933 1.00 84.94 522 GLN A O 1
ATOM 4024 N N . SER A 1 523 ? 6.764 -27.866 -29.054 1.00 84.44 523 SER A N 1
ATOM 4025 C CA . SER A 1 523 ? 7.464 -28.822 -28.189 1.00 84.44 523 SER A CA 1
ATOM 4026 C C . SER A 1 523 ? 8.819 -29.256 -28.754 1.00 84.44 523 SER A C 1
ATOM 4028 O O . SER A 1 523 ? 9.784 -29.325 -28.006 1.00 84.44 523 SER A O 1
ATOM 4030 N N . ILE A 1 524 ? 8.921 -29.505 -30.064 1.00 85.06 524 ILE A N 1
ATOM 4031 C CA . ILE A 1 524 ? 10.195 -29.865 -30.713 1.00 85.06 524 ILE A CA 1
ATOM 4032 C C . ILE A 1 524 ? 11.175 -28.696 -30.668 1.00 85.06 524 ILE A C 1
ATOM 4034 O O . ILE A 1 524 ? 12.332 -28.870 -30.308 1.00 85.06 524 ILE A O 1
ATOM 4038 N N . VAL A 1 525 ? 10.710 -27.496 -31.006 1.00 83.81 525 VAL A N 1
ATOM 4039 C CA . VAL A 1 525 ? 11.529 -26.283 -30.969 1.00 83.81 525 VAL A CA 1
ATOM 4040 C C . VAL A 1 525 ? 11.982 -25.975 -29.543 1.00 83.81 525 VAL A C 1
ATOM 4042 O O . VAL A 1 525 ? 13.112 -25.550 -29.358 1.00 83.81 525 VAL A O 1
ATOM 4045 N N . GLN A 1 526 ? 11.166 -26.274 -28.530 1.00 75.75 526 GLN A N 1
ATOM 4046 C CA . GLN A 1 526 ? 11.533 -26.135 -27.121 1.00 75.75 526 GLN A CA 1
ATOM 4047 C C . GLN A 1 526 ? 12.640 -27.092 -26.642 1.00 75.75 526 GLN A C 1
ATOM 4049 O O . GLN A 1 526 ? 13.191 -26.851 -25.568 1.00 75.75 526 GLN A O 1
ATOM 4054 N N . MET A 1 527 ? 12.980 -28.137 -27.407 1.00 74.88 527 MET A N 1
ATOM 4055 C CA . MET A 1 527 ? 14.052 -29.090 -27.075 1.00 74.88 527 MET A CA 1
ATOM 4056 C C . MET A 1 527 ? 15.447 -28.665 -27.569 1.00 74.88 527 MET A C 1
ATOM 4058 O O . MET A 1 527 ? 16.431 -29.263 -27.140 1.00 74.88 527 MET A O 1
ATOM 4062 N N . PHE A 1 528 ? 15.537 -27.669 -28.457 1.00 64.56 528 PHE A N 1
ATOM 4063 C CA . PHE A 1 528 ? 16.796 -27.101 -28.973 1.00 64.56 528 PHE A CA 1
ATOM 4064 C C . PHE A 1 528 ? 17.206 -25.856 -28.184 1.00 64.56 528 PHE A C 1
ATOM 4066 O O . PHE A 1 528 ? 18.423 -25.608 -28.000 1.00 64.56 528 PHE A O 1
#

Mean predicted aligned error: 9.75 Å

Radius of gyration: 32.36 Å; Cα contacts (8 Å, |Δi|>4): 1025; chains: 1; bounding box: 71×64×103 Å

Sequence (528 aa):
VGGTLRVRTFPEVQHLAIAAFAAALGVPREMVNAKVSADEPSGGKCWMRIPVSDPTPAHSLHIDRSFTLVKGDTKKKAYLQKFTQDIKRATGGTPESIQVSAGSIILDFILGRAEAEEMVRQLADPNSYLLTKAKLKLSFGDAEYKRKECLGDRISDLALHSSLHRTLGSKATVDEVIGIGQHDEGVIAICCPESQVKKLRKPFVAAVGKAVADLGAFPEPMEVGPEELTMEYSINVVNDSSNDGGAMVKRVNDPDFSRNMEMELTSLGLPDAEVKSKVKATARELSQLEFILEWDFPVKQRDIPNPVQDYLDGICMIYREETLAQLVDFRSASGEPNLHEGGNSREAAQRGRAISRAVQHSGDVMSASGGQHRMTLDLAALPPDVTDLYFVLAAYDCDDLTLFPNPSVEIHDAISKQKMSEYTISSAGSTQAVIMCCLSRGEGEKWIVKGLGIPSKGSVRHYDPIKEAIATFQVGYRHWERREELVKLRVLHKLSRMSVLSSSDFAVFMKRVLSLPVPIFQSIVQMF

Secondary structure (DSSP, 8-state):
-EEEEEEES-GGGHHHHHHHHHHHHT--GGGEEEEEEEPP--SSEEEEEEEEE-SS-EEEEEE-S-GGGT-SHHHHHHHHHHHHHHHHHHHSPPPEEEEEETTTEEEEEE--HHHHHHHHHHHH-TTSHHHHTSTTHHHHTTEEEEE-S-HHHHHH-HHHHHHHHHHHHTTS---EEEEEEETTEEEEEEEEEGGGHHHHHHHHHHHHHHHHGGGT-EEPPPEEEESEEEEEEEE----BTTB-HHHHHHHHTSHHHHHHHHHHHHHTT-TT--EEEEEEEE-----EEEEEEEEEPPP--TTSSS-----EEEEEEEEETTEEEEEESHHHHTTPPPP-SS-S-HHHHHHHHHHHHHEEE---EE-SSEEEEEEEEETTSS-TT--EEEEEEEESS-S-GGGSSS-EEEEEETTT--EEEEEEGGGT-S-SEEEEEEEEE-GGG-EEEEEEEEEES-BTTB-HHHHHHHHHHHHHHHHHHHHHHHHHHHHHHHTT-S------HHHHHHHHHHHS-HHHHHHHHTT-